Protein AF-0000000078898954 (afdb_homodimer)

Foldseek 3Di:
DPLPQPPDPPPVVLVCVCVVFPLSVLCVVLPAGAPCLCCVVQLLDPAQEEEAALCFLNNPVSSCCRSHVNHQYEYEAQDDPSQVNNCVSCVPRPRHHYDRFHEFLDWDKAKWFCFQDNLQIASFAFDPVLCQQPPRGHTDDIDMTTYAQPCVVDPLVNDDDAYEYEERHNQRRVRNVNSCLHNVLSHFKYKYKFFPDCRGPPGDGPVVVQVVVVVSQKHFPDWGSFGAGPVRHTTIIITMIGGNVCPPPSPPPDPPPPPPPPPD/DDLPQVPDPPPVVLVCVCVVFPLSVLCVVLPAGAPCLCCVVQLLDPAQEEEAALCFLNNPVSSCCRSHVNHQYEYEAQDDPSQVNNCVSCVPRPRHHYDRFHEFLDWDKAKWFCFQDNLQIASFAFDPVLCQQPPRGHTDDIDMTTYAQPCVVDPLVNDDDAYEYEERRNQRRVRNVNSCLHNVLSHFKYKYKFFPDCRGPPGDGPVVVQVVVVVSQKHFDDWGSFGAGPVRHTTIIITMIGGNVCPPPSPDPDPPPPPPPPDD

Nearest PDB structures (foldseek):
  8h27-assembly2_D  TM=6.706E-01  e=4.315E-05  Staphylococcus aureus subsp. aureus NCTC 8325
  8h26-assembly1_E  TM=6.770E-01  e=1.208E-04  Staphylococcus aureus subsp. aureus NCTC 8325
  5kok-assembly1_B  TM=4.699E-01  e=3.171E-04  Thalictrum flavum subsp. glaucum
  5kpg-assembly1_B  TM=4.712E-01  e=8.326E-04  Thalictrum flavum subsp. glaucum
  9fcu-assembly4_D  TM=4.899E-01  e=1.149E-03  Kitasatospora cystarginea

Radius of gyration: 24.58 Å; Cα contacts (8 Å, |Δi|>4): 1113; chains: 2; bounding box: 93×66×56 Å

Structure (mmCIF, N/CA/C/O backbone):
data_AF-0000000078898954-model_v1
#
loop_
_entity.id
_entity.type
_entity.pdbx_description
1 polymer 'Methyltransferase, FkbM family, putative'
#
loop_
_atom_site.group_PDB
_atom_site.id
_atom_site.type_symbol
_atom_site.label_atom_id
_atom_site.label_alt_id
_atom_site.label_comp_id
_atom_site.label_asym_id
_atom_site.label_entity_id
_atom_site.label_seq_id
_atom_site.pdbx_PDB_ins_code
_atom_site.Cartn_x
_atom_site.Cartn_y
_atom_site.Cartn_z
_atom_site.occupancy
_atom_site.B_iso_or_equiv
_atom_site.auth_seq_id
_atom_site.auth_comp_id
_atom_site.auth_asym_id
_atom_site.auth_atom_id
_atom_site.pdbx_PDB_model_num
ATOM 1 N N . MET A 1 1 ? -19.141 0.314 -20.094 1 19.2 1 MET A N 1
ATOM 2 C CA . MET A 1 1 ? -18.719 0.707 -18.75 1 19.2 1 MET A CA 1
ATOM 3 C C . MET A 1 1 ? -17.219 0.488 -18.578 1 19.2 1 MET A C 1
ATOM 5 O O . MET A 1 1 ? -16.75 -0.649 -18.609 1 19.2 1 MET A O 1
ATOM 9 N N . ARG A 1 2 ? -16.375 1.411 -19.016 1 23.81 2 ARG A N 1
ATOM 10 C CA . ARG A 1 2 ? -14.922 1.431 -19.188 1 23.81 2 ARG A CA 1
ATOM 11 C C . ARG A 1 2 ? -14.219 1.293 -17.844 1 23.81 2 ARG A C 1
ATOM 13 O O . ARG A 1 2 ? -14.555 1.997 -16.891 1 23.81 2 ARG A O 1
ATOM 20 N N . SER A 1 3 ? -13.797 0.059 -17.484 1 28.64 3 SER A N 1
ATOM 21 C CA . SER A 1 3 ? -12.977 -0.313 -16.328 1 28.64 3 SER A CA 1
ATOM 22 C C . SER A 1 3 ? -11.797 0.636 -16.172 1 28.64 3 SER A C 1
ATOM 24 O O . SER A 1 3 ? -10.969 0.763 -17.062 1 28.64 3 SER A O 1
ATOM 26 N N . GLY A 1 4 ? -11.961 1.804 -15.586 1 31.12 4 GLY A N 1
ATOM 27 C CA . GLY A 1 4 ? -11.102 2.963 -15.391 1 31.12 4 GLY A CA 1
ATOM 28 C C . GLY A 1 4 ? -9.797 2.627 -14.695 1 31.12 4 GLY A C 1
ATOM 29 O O . GLY A 1 4 ? -9.25 3.451 -13.961 1 31.12 4 GLY A O 1
ATOM 30 N N . VAL A 1 5 ? -9.492 1.351 -14.625 1 34.59 5 VAL A N 1
ATOM 31 C CA . VAL A 1 5 ? -8.258 1.058 -13.906 1 34.59 5 VAL A CA 1
ATOM 32 C C . VAL A 1 5 ? -7.086 1.753 -14.594 1 34.59 5 VAL A C 1
ATOM 34 O O . VAL A 1 5 ? -6.742 1.425 -15.734 1 34.59 5 VAL A O 1
ATOM 37 N N . THR A 1 6 ? -6.883 2.977 -14.359 1 36.84 6 THR A N 1
ATOM 38 C CA . THR A 1 6 ? -5.941 3.91 -14.969 1 36.84 6 THR A CA 1
ATOM 39 C C . THR A 1 6 ? -4.523 3.354 -14.93 1 36.84 6 THR A C 1
ATOM 41 O O . THR A 1 6 ? -3.629 3.861 -15.609 1 36.84 6 THR A O 1
ATOM 44 N N . GLY A 1 7 ? -4.133 2.639 -13.883 1 40.62 7 GLY A N 1
ATOM 45 C CA . GLY A 1 7 ? -2.701 2.479 -13.703 1 40.62 7 GLY A CA 1
ATOM 46 C C . GLY A 1 7 ? -2.051 1.66 -14.805 1 40.62 7 GLY A C 1
ATOM 47 O O . GLY A 1 7 ? -0.892 1.257 -14.688 1 40.62 7 GLY A O 1
ATOM 48 N N . LEU A 1 8 ? -2.828 0.929 -15.492 1 44.62 8 LEU A N 1
ATOM 49 C CA . LEU A 1 8 ? -2.107 -0.045 -16.297 1 44.62 8 LEU A CA 1
ATOM 50 C C . LEU A 1 8 ? -1.306 0.65 -17.406 1 44.62 8 LEU A C 1
ATOM 52 O O . LEU A 1 8 ? -1.806 1.57 -18.047 1 44.62 8 LEU A O 1
ATOM 56 N N . PRO A 1 9 ? -0.036 0.688 -17.359 1 54.47 9 PRO A N 1
ATOM 57 C CA . PRO A 1 9 ? 0.663 1.154 -18.547 1 54.47 9 PRO A CA 1
ATOM 58 C C . PRO A 1 9 ? -0.181 1.016 -19.812 1 54.47 9 PRO A C 1
ATOM 60 O O . PRO A 1 9 ? -1.035 0.129 -19.906 1 54.47 9 PRO A O 1
ATOM 63 N N . GLY A 1 10 ? -0.502 2.141 -20.375 1 71.06 10 GLY A N 1
ATOM 64 C CA . GLY A 1 10 ? -1.284 2.129 -21.609 1 71.06 10 GLY A CA 1
ATOM 65 C C . GLY A 1 10 ? -1.095 0.865 -22.422 1 71.06 10 GLY A C 1
ATOM 66 O O . GLY A 1 10 ? -0.133 0.122 -22.203 1 71.06 10 GLY A O 1
ATOM 67 N N . ARG A 1 11 ? -2.027 0.197 -22.875 1 75.5 11 ARG A N 1
ATOM 68 C CA . ARG A 1 11 ? -2.029 -0.987 -23.734 1 75.5 11 ARG A CA 1
ATOM 69 C C . ARG A 1 11 ? -0.793 -1.02 -24.625 1 75.5 11 ARG A C 1
ATOM 71 O O . ARG A 1 11 ? -0.182 -2.074 -24.812 1 75.5 11 ARG A O 1
ATOM 78 N N . ALA A 1 12 ? -0.415 0.156 -24.984 1 82.88 12 ALA A N 1
ATOM 79 C CA . ALA A 1 12 ? 0.742 0.219 -25.875 1 82.88 12 ALA A CA 1
ATOM 80 C C . ALA A 1 12 ? 2.039 -0.021 -25.109 1 82.88 12 ALA A C 1
ATOM 82 O O . ALA A 1 12 ? 2.914 -0.757 -25.562 1 82.88 12 ALA A O 1
ATOM 83 N N . ALA A 1 13 ? 2.166 0.54 -23.953 1 85 13 ALA A N 1
ATOM 84 C CA . ALA A 1 13 ? 3.365 0.361 -23.125 1 85 13 ALA A CA 1
ATOM 85 C C . ALA A 1 13 ? 3.52 -1.093 -22.688 1 85 13 ALA A C 1
ATOM 87 O O . ALA A 1 13 ? 4.629 -1.634 -22.688 1 85 13 ALA A O 1
ATOM 88 N N . LYS A 1 14 ? 2.439 -1.675 -22.391 1 88.81 14 LYS A N 1
ATOM 89 C CA . LYS A 1 14 ? 2.469 -3.082 -21.984 1 88.81 14 LYS A CA 1
ATOM 90 C C . LYS A 1 14 ? 2.908 -3.969 -23.156 1 88.81 14 LYS A C 1
ATOM 92 O O . LYS A 1 14 ? 3.721 -4.879 -22.969 1 88.81 14 LYS A O 1
ATOM 97 N N . LEU A 1 15 ? 2.379 -3.652 -24.297 1 89.38 15 LEU A N 1
ATOM 98 C CA . LEU A 1 15 ? 2.744 -4.43 -25.469 1 89.38 15 LEU A CA 1
ATOM 99 C C . LEU A 1 15 ? 4.234 -4.301 -25.766 1 89.38 15 LEU A C 1
ATOM 101 O O . LEU A 1 15 ? 4.898 -5.289 -26.078 1 89.38 15 LEU A O 1
ATOM 105 N N . LEU A 1 16 ? 4.703 -3.121 -25.672 1 91.31 16 LEU A N 1
ATOM 106 C CA . LEU A 1 16 ? 6.125 -2.893 -25.906 1 91.31 16 LEU A CA 1
ATOM 107 C C . LEU A 1 16 ? 6.98 -3.684 -24.922 1 91.31 16 LEU A C 1
ATOM 109 O O . LEU A 1 16 ? 8.008 -4.246 -25.312 1 91.31 16 LEU A O 1
ATOM 113 N N . ARG A 1 17 ? 6.543 -3.695 -23.75 1 91.81 17 ARG A N 1
ATOM 114 C CA . ARG A 1 17 ? 7.266 -4.465 -22.75 1 91.81 17 ARG A CA 1
ATOM 115 C C . ARG A 1 17 ? 7.234 -5.957 -23.078 1 91.81 17 ARG A C 1
ATOM 117 O O . ARG A 1 17 ? 8.25 -6.648 -22.938 1 91.81 17 ARG A O 1
ATOM 124 N N . LEU A 1 18 ? 6.148 -6.395 -23.516 1 94.12 18 LEU A N 1
ATOM 125 C CA . LEU A 1 18 ? 5.965 -7.805 -23.812 1 94.12 18 LEU A CA 1
ATOM 126 C C . LEU A 1 18 ? 6.852 -8.227 -24.984 1 94.12 18 LEU A C 1
ATOM 128 O O . LEU A 1 18 ? 7.211 -9.398 -25.109 1 94.12 18 LEU A O 1
ATOM 132 N N . LEU A 1 19 ? 7.23 -7.238 -25.719 1 94.19 19 LEU A N 1
ATOM 133 C CA . LEU A 1 19 ? 8.031 -7.547 -26.891 1 94.19 19 LEU A CA 1
ATOM 134 C C . LEU A 1 19 ? 9.516 -7.336 -26.609 1 94.19 19 LEU A C 1
ATOM 136 O O . LEU A 1 19 ? 10.367 -7.699 -27.422 1 94.19 19 LEU A O 1
ATOM 140 N N . SER A 1 20 ? 9.797 -6.871 -25.5 1 92.81 20 SER A N 1
ATOM 141 C CA . SER A 1 20 ? 11.141 -6.379 -25.219 1 92.81 20 SER A CA 1
ATOM 142 C C . SER A 1 20 ? 12.102 -7.527 -24.938 1 92.81 20 SER A C 1
ATOM 144 O O . SER A 1 20 ? 13.32 -7.379 -25.109 1 92.81 20 SER A O 1
ATOM 146 N N . ARG A 1 21 ? 11.641 -8.68 -24.547 1 94.62 21 ARG A N 1
ATOM 147 C CA . ARG A 1 21 ? 12.508 -9.797 -24.172 1 94.62 21 ARG A CA 1
ATOM 148 C C . ARG A 1 21 ? 12.086 -11.07 -24.891 1 94.62 21 ARG A C 1
ATOM 150 O O . ARG A 1 21 ? 10.898 -11.328 -25.078 1 94.62 21 ARG A O 1
ATOM 157 N N . PRO A 1 22 ? 13.07 -11.82 -25.219 1 94.75 22 PRO A N 1
ATOM 158 C CA . PRO A 1 22 ? 12.75 -13.062 -25.938 1 94.75 22 PRO A CA 1
ATOM 159 C C . PRO A 1 22 ? 11.836 -13.984 -25.125 1 94.75 22 PRO A C 1
ATOM 161 O O . PRO A 1 22 ? 10.961 -14.641 -25.703 1 94.75 22 PRO A O 1
ATOM 164 N N . GLY A 1 23 ? 12.047 -14.055 -23.859 1 94.19 23 GLY A N 1
ATOM 165 C CA . GLY A 1 23 ? 11.211 -14.891 -23.031 1 94.19 23 GLY A CA 1
ATOM 166 C C . GLY A 1 23 ? 9.742 -14.5 -23.078 1 94.19 23 GLY A C 1
ATOM 167 O O . GLY A 1 23 ? 8.867 -15.367 -23.141 1 94.19 23 GLY A O 1
ATOM 168 N N . TYR A 1 24 ? 9.492 -13.227 -23.047 1 96.19 24 TYR A N 1
ATOM 169 C CA . TYR A 1 24 ? 8.117 -12.75 -23.141 1 96.19 24 TYR A CA 1
ATOM 170 C C . TYR A 1 24 ? 7.508 -13.094 -24.484 1 96.19 24 TYR A C 1
ATOM 172 O O . TYR A 1 24 ? 6.344 -13.5 -24.562 1 96.19 24 TYR A O 1
ATOM 180 N N . ARG A 1 25 ? 8.297 -12.984 -25.5 1 94.88 25 ARG A N 1
ATOM 181 C CA . ARG A 1 25 ? 7.824 -13.258 -26.844 1 94.88 25 ARG A CA 1
ATOM 182 C C . ARG A 1 25 ? 7.457 -14.727 -27.016 1 94.88 25 ARG A C 1
ATOM 184 O O . ARG A 1 25 ? 6.504 -15.062 -27.719 1 94.88 25 ARG A O 1
ATOM 191 N N . ARG A 1 26 ? 8.188 -15.578 -26.406 1 92.56 26 ARG A N 1
ATOM 192 C CA . ARG A 1 26 ? 7.887 -17.016 -26.453 1 92.56 26 ARG A CA 1
ATOM 193 C C . ARG A 1 26 ? 6.52 -17.297 -25.844 1 92.56 26 ARG A C 1
ATOM 195 O O . ARG A 1 26 ? 5.766 -18.125 -26.375 1 92.56 26 ARG A O 1
ATOM 202 N N . GLY A 1 27 ? 6.238 -16.641 -24.75 1 95.44 27 GLY A N 1
ATOM 203 C CA . GLY A 1 27 ? 4.922 -16.781 -24.156 1 95.44 27 GLY A CA 1
ATOM 204 C C . GLY A 1 27 ? 3.801 -16.312 -25.062 1 95.44 27 GLY A C 1
ATOM 205 O O . GLY A 1 27 ? 2.783 -17 -25.203 1 95.44 27 GLY A O 1
ATOM 206 N N . LEU A 1 28 ? 4.051 -15.203 -25.719 1 94.19 28 LEU A N 1
ATOM 207 C CA . LEU A 1 28 ? 3.049 -14.664 -26.641 1 94.19 28 LEU A CA 1
ATOM 208 C C . LEU A 1 28 ? 2.77 -15.648 -27.766 1 94.19 28 LEU A C 1
ATOM 210 O O . LEU A 1 28 ? 1.63 -15.781 -28.219 1 94.19 28 LEU A O 1
ATOM 214 N N . ALA A 1 29 ? 3.779 -16.297 -28.219 1 93.44 29 ALA A N 1
ATOM 215 C CA . ALA A 1 29 ? 3.666 -17.234 -29.328 1 93.44 29 ALA A CA 1
ATOM 216 C C . ALA A 1 29 ? 2.699 -18.375 -28.984 1 93.44 29 ALA A C 1
ATOM 218 O O . ALA A 1 29 ? 2.088 -18.969 -29.875 1 93.44 29 ALA A O 1
ATOM 219 N N . VAL A 1 30 ? 2.541 -18.656 -27.75 1 93.5 30 VAL A N 1
ATOM 220 C CA . VAL A 1 30 ? 1.64 -19.734 -27.359 1 93.5 30 VAL A CA 1
ATOM 221 C C . VAL A 1 30 ? 0.425 -19.156 -26.641 1 93.5 30 VAL A C 1
ATOM 223 O O . VAL A 1 30 ? -0.265 -19.875 -25.906 1 93.5 30 VAL A O 1
ATOM 226 N N . GLY A 1 31 ? 0.268 -17.875 -26.719 1 94.75 31 GLY A N 1
ATOM 227 C CA . GLY A 1 31 ? -0.958 -17.234 -26.266 1 94.75 31 GLY A CA 1
ATOM 228 C C . GLY A 1 31 ? -0.911 -16.812 -24.812 1 94.75 31 GLY A C 1
ATOM 229 O O . GLY A 1 31 ? -1.953 -16.641 -24.188 1 94.75 31 GLY A O 1
ATOM 230 N N . VAL A 1 32 ? 0.251 -16.719 -24.234 1 96.88 32 VAL A N 1
ATOM 231 C CA . VAL A 1 32 ? 0.373 -16.312 -22.844 1 96.88 32 VAL A CA 1
ATOM 232 C C . VAL A 1 32 ? 1.204 -15.031 -22.75 1 96.88 32 VAL A C 1
ATOM 234 O O . VAL A 1 32 ? 2.375 -15.016 -23.125 1 96.88 32 VAL A O 1
ATOM 237 N N . ALA A 1 33 ? 0.588 -13.945 -22.312 1 96.5 33 ALA A N 1
ATOM 238 C CA . ALA A 1 33 ? 1.309 -12.703 -22.047 1 96.5 33 ALA A CA 1
ATOM 239 C C . ALA A 1 33 ? 1.88 -12.703 -20.625 1 96.5 33 ALA A C 1
ATOM 241 O O . ALA A 1 33 ? 1.153 -12.93 -19.656 1 96.5 33 ALA A O 1
ATOM 242 N N . ALA A 1 34 ? 3.16 -12.461 -20.531 1 97.88 34 ALA A N 1
ATOM 243 C CA . ALA A 1 34 ? 3.803 -12.383 -19.219 1 97.88 34 ALA A CA 1
ATOM 244 C C . ALA A 1 34 ? 3.191 -11.266 -18.375 1 97.88 34 ALA A C 1
ATOM 246 O O . ALA A 1 34 ? 2.756 -10.242 -18.922 1 97.88 34 ALA A O 1
ATOM 247 N N . ALA A 1 35 ? 3.17 -11.492 -17.047 1 97.31 35 ALA A N 1
ATOM 248 C CA . ALA A 1 35 ? 2.645 -10.5 -16.109 1 97.31 35 ALA A CA 1
ATOM 249 C C . ALA A 1 35 ? 3.652 -9.375 -15.883 1 97.31 35 ALA A C 1
ATOM 251 O O . ALA A 1 35 ? 4.102 -9.164 -14.758 1 97.31 35 ALA A O 1
ATOM 252 N N . VAL A 1 36 ? 3.9 -8.555 -16.875 1 96.31 36 VAL A N 1
ATOM 253 C CA . VAL A 1 36 ? 4.98 -7.578 -16.891 1 96.31 36 VAL A CA 1
ATOM 254 C C . VAL A 1 36 ? 4.648 -6.438 -15.93 1 96.31 36 VAL A C 1
ATOM 256 O O . VAL A 1 36 ? 5.523 -5.652 -15.555 1 96.31 36 VAL A O 1
ATOM 259 N N . GLU A 1 37 ? 3.361 -6.328 -15.477 1 94.75 37 GLU A N 1
ATOM 260 C CA . GLU A 1 37 ? 2.984 -5.324 -14.492 1 94.75 37 GLU A CA 1
ATOM 261 C C . GLU A 1 37 ? 3.674 -5.574 -13.148 1 94.75 37 GLU A C 1
ATOM 263 O O . GLU A 1 37 ? 3.74 -4.684 -12.305 1 94.75 37 GLU A O 1
ATOM 268 N N . HIS A 1 38 ? 4.219 -6.777 -12.984 1 97.5 38 HIS A N 1
ATOM 269 C CA . HIS A 1 38 ? 4.883 -7.125 -11.734 1 97.5 38 HIS A CA 1
ATOM 270 C C . HIS A 1 38 ? 6.395 -6.996 -11.859 1 97.5 38 HIS A C 1
ATOM 272 O O . HIS A 1 38 ? 7.125 -7.23 -10.891 1 97.5 38 HIS A O 1
ATOM 278 N N . GLU A 1 39 ? 6.918 -6.613 -12.992 1 97.06 39 GLU A N 1
ATOM 279 C CA . GLU A 1 39 ? 8.352 -6.621 -13.281 1 97.06 39 GLU A CA 1
ATOM 280 C C . GLU A 1 39 ? 9.109 -5.738 -12.297 1 97.06 39 GLU A C 1
ATOM 282 O O . GLU A 1 39 ? 10.188 -6.113 -11.82 1 97.06 39 GLU A O 1
ATOM 287 N N . ALA A 1 40 ? 8.57 -4.59 -11.992 1 94.69 40 ALA A N 1
ATOM 288 C CA . ALA A 1 40 ? 9.266 -3.645 -11.117 1 94.69 40 ALA A CA 1
ATOM 289 C C . ALA A 1 40 ? 9.516 -4.25 -9.742 1 94.69 40 ALA A C 1
ATOM 291 O O . ALA A 1 40 ? 10.555 -4.004 -9.125 1 94.69 40 ALA A O 1
ATOM 292 N N . ALA A 1 41 ? 8.602 -5.02 -9.242 1 96.81 41 ALA A N 1
ATOM 293 C CA . ALA A 1 41 ? 8.711 -5.629 -7.922 1 96.81 41 ALA A CA 1
ATOM 294 C C . ALA A 1 41 ? 9.734 -6.77 -7.93 1 96.81 41 ALA A C 1
ATOM 296 O O . ALA A 1 41 ? 10.406 -7.016 -6.922 1 96.81 41 ALA A O 1
ATOM 297 N N . ILE A 1 42 ? 9.852 -7.406 -9.086 1 97.56 42 ILE A N 1
ATOM 298 C CA . ILE A 1 42 ? 10.516 -8.703 -9.094 1 97.56 42 ILE A CA 1
ATOM 299 C C . ILE A 1 42 ? 11.938 -8.555 -9.633 1 97.56 42 ILE A C 1
ATOM 301 O O . ILE A 1 42 ? 12.844 -9.289 -9.227 1 97.56 42 ILE A O 1
ATOM 305 N N . ARG A 1 43 ? 12.172 -7.613 -10.484 1 94.69 43 ARG A N 1
ATOM 306 C CA . ARG A 1 43 ? 13.422 -7.504 -11.234 1 94.69 43 ARG A CA 1
ATOM 307 C C . ARG A 1 43 ? 14.609 -7.324 -10.289 1 94.69 43 ARG A C 1
ATOM 309 O O . ARG A 1 43 ? 15.695 -7.855 -10.539 1 94.69 43 ARG A O 1
ATOM 316 N N . ALA A 1 44 ? 14.359 -6.68 -9.195 1 88.38 44 ALA A N 1
ATOM 317 C CA . ALA A 1 44 ? 15.484 -6.367 -8.32 1 88.38 44 ALA A CA 1
ATOM 318 C C . ALA A 1 44 ? 15.711 -7.473 -7.297 1 88.38 44 ALA A C 1
ATOM 320 O O . ALA A 1 44 ? 16.672 -7.434 -6.531 1 88.38 44 ALA A O 1
ATOM 321 N N . LEU A 1 45 ? 14.852 -8.477 -7.258 1 95.12 45 LEU A N 1
ATOM 322 C CA . LEU A 1 45 ? 14.992 -9.562 -6.297 1 95.12 45 LEU A CA 1
ATOM 323 C C . LEU A 1 45 ? 15.852 -10.688 -6.867 1 95.12 45 LEU A C 1
ATOM 325 O O . LEU A 1 45 ? 15.711 -11.047 -8.039 1 95.12 45 LEU A O 1
ATOM 329 N N . PRO A 1 46 ? 16.766 -11.18 -6.082 1 94.75 46 PRO A N 1
ATOM 330 C CA . PRO A 1 46 ? 17.562 -12.328 -6.52 1 94.75 46 PRO A CA 1
ATOM 331 C C . PRO A 1 46 ? 16.828 -13.656 -6.352 1 94.75 46 PRO A C 1
ATOM 333 O O . PRO A 1 46 ? 17.266 -14.508 -5.566 1 94.75 46 PRO A O 1
ATOM 336 N N . VAL A 1 47 ? 15.93 -13.938 -7.242 1 97.69 47 VAL A N 1
ATOM 337 C CA . VAL A 1 47 ? 15.039 -15.086 -7.074 1 97.69 47 VAL A CA 1
ATOM 338 C C . VAL A 1 47 ? 15.75 -16.359 -7.531 1 97.69 47 VAL A C 1
ATOM 340 O O . VAL A 1 47 ? 16.109 -16.5 -8.703 1 97.69 47 VAL A O 1
ATOM 343 N N . GLY A 1 48 ? 15.891 -17.281 -6.539 1 97.69 48 GLY A N 1
ATOM 344 C CA . GLY A 1 48 ? 16.422 -18.609 -6.848 1 97.69 48 GLY A CA 1
ATOM 345 C C . GLY A 1 48 ? 15.344 -19.656 -7 1 97.69 48 GLY A C 1
ATOM 346 O O . GLY A 1 48 ? 15.547 -20.672 -7.684 1 97.69 48 GLY A O 1
ATOM 347 N N . MET A 1 49 ? 14.273 -19.438 -6.355 1 98.5 49 MET A N 1
ATOM 348 C CA . MET A 1 49 ? 13.117 -20.344 -6.43 1 98.5 49 MET A CA 1
ATOM 349 C C . MET A 1 49 ? 11.812 -19.562 -6.332 1 98.5 49 MET A C 1
ATOM 351 O O . MET A 1 49 ? 11.695 -18.641 -5.512 1 98.5 49 MET A O 1
ATOM 355 N N . LEU A 1 50 ? 10.898 -19.891 -7.207 1 98.81 50 LEU A N 1
ATOM 356 C CA . LEU A 1 50 ? 9.547 -19.344 -7.164 1 98.81 50 LEU A CA 1
ATOM 357 C C . LEU A 1 50 ? 8.531 -20.406 -6.766 1 98.81 50 LEU A C 1
ATOM 359 O O . LEU A 1 50 ? 8.492 -21.484 -7.359 1 98.81 50 LEU A O 1
ATOM 363 N N . ILE A 1 51 ? 7.848 -20.156 -5.723 1 98.88 51 ILE A N 1
ATOM 364 C CA . ILE A 1 51 ? 6.605 -20.859 -5.434 1 98.88 51 ILE A CA 1
ATOM 365 C C . ILE A 1 51 ? 5.414 -20.031 -5.914 1 98.88 51 ILE A C 1
ATOM 367 O O . ILE A 1 51 ? 5.074 -19.016 -5.309 1 98.88 51 ILE A O 1
ATOM 371 N N . ASP A 1 52 ? 4.797 -20.469 -7.047 1 98.94 52 ASP A N 1
ATOM 372 C CA . ASP A 1 52 ? 3.736 -19.734 -7.73 1 98.94 52 ASP A CA 1
ATOM 373 C C . ASP A 1 52 ? 2.365 -20.328 -7.406 1 98.94 52 ASP A C 1
ATOM 375 O O . ASP A 1 52 ? 1.925 -21.281 -8.055 1 98.94 52 ASP A O 1
ATOM 379 N N . VAL A 1 53 ? 1.677 -19.734 -6.371 1 98.88 53 VAL A N 1
ATOM 380 C CA . VAL A 1 53 ? 0.385 -20.234 -5.918 1 98.88 53 VAL A CA 1
ATOM 381 C C . VAL A 1 53 ? -0.74 -19.484 -6.625 1 98.88 53 VAL A C 1
ATOM 383 O O . VAL A 1 53 ? -0.878 -18.266 -6.465 1 98.88 53 VAL A O 1
ATOM 386 N N . GLY A 1 54 ? -1.595 -20.156 -7.273 1 98.31 54 GLY A N 1
ATOM 387 C CA . GLY A 1 54 ? -2.516 -19.547 -8.219 1 98.31 54 GLY A CA 1
ATOM 388 C C . GLY A 1 54 ? -1.853 -19.156 -9.531 1 98.31 54 GLY A C 1
ATOM 389 O O . GLY A 1 54 ? -1.961 -18.016 -9.969 1 98.31 54 GLY A O 1
ATOM 390 N N . ALA A 1 55 ? -1.303 -20.156 -10.211 1 98.62 55 ALA A N 1
ATOM 391 C CA . ALA A 1 55 ? -0.397 -19.906 -11.336 1 98.62 55 ALA A CA 1
ATOM 392 C C . ALA A 1 55 ? -1.176 -19.609 -12.609 1 98.62 55 ALA A C 1
ATOM 394 O O . ALA A 1 55 ? -0.618 -19.078 -13.57 1 98.62 55 ALA A O 1
ATOM 395 N N . ASN A 1 56 ? -2.451 -19.969 -12.586 1 97.69 56 ASN A N 1
ATOM 396 C CA . ASN A 1 56 ? -3.271 -19.75 -13.773 1 97.69 56 ASN A CA 1
ATOM 397 C C . ASN A 1 56 ? -2.578 -20.266 -15.031 1 97.69 56 ASN A C 1
ATOM 399 O O . ASN A 1 56 ? -2.105 -21.406 -15.07 1 97.69 56 ASN A O 1
ATOM 403 N N . VAL A 1 57 ? -2.486 -19.484 -16.047 1 97.94 57 VAL A N 1
ATOM 404 C CA . VAL A 1 57 ? -1.919 -19.969 -17.297 1 97.94 57 VAL A CA 1
ATOM 405 C C . VAL A 1 57 ? -0.407 -19.766 -17.297 1 97.94 57 VAL A C 1
ATOM 407 O O . VAL A 1 57 ? 0.27 -20.062 -18.281 1 97.94 57 VAL A O 1
ATOM 410 N N . GLY A 1 58 ? 0.177 -19.234 -16.25 1 98.44 58 GLY A N 1
ATOM 411 C CA . GLY A 1 58 ? 1.622 -19.172 -16.094 1 98.44 58 GLY A CA 1
ATOM 412 C C . GLY A 1 58 ? 2.191 -17.797 -16.359 1 98.44 58 GLY A C 1
ATOM 413 O O . GLY A 1 58 ? 3.395 -17.656 -16.578 1 98.44 58 GLY A O 1
ATOM 414 N N . GLN A 1 59 ? 1.386 -16.734 -16.312 1 98 59 GLN A N 1
ATOM 415 C CA . GLN A 1 59 ? 1.806 -15.375 -16.656 1 98 59 GLN A CA 1
ATOM 416 C C . GLN A 1 59 ? 2.918 -14.891 -15.734 1 98 59 GLN A C 1
ATOM 418 O O . GLN A 1 59 ? 3.896 -14.297 -16.188 1 98 59 GLN A O 1
ATOM 423 N N . PHE A 1 60 ? 2.76 -15.164 -14.477 1 98.69 60 PHE A N 1
ATOM 424 C CA . PHE A 1 60 ? 3.746 -14.719 -13.5 1 98.69 60 PHE A CA 1
ATOM 425 C C . PHE A 1 60 ? 4.992 -15.594 -13.547 1 98.69 60 PHE A C 1
ATOM 427 O O . PHE A 1 60 ? 6.117 -15.086 -13.484 1 98.69 60 PHE A O 1
ATOM 434 N N . SER A 1 61 ? 4.84 -16.891 -13.633 1 98.81 61 SER A N 1
ATOM 435 C CA . SER A 1 61 ? 5.965 -17.797 -13.812 1 98.81 61 SER A CA 1
ATOM 436 C C . SER A 1 61 ? 6.812 -17.391 -15.008 1 98.81 61 SER A C 1
ATOM 438 O O . SER A 1 61 ? 8.039 -17.453 -14.953 1 98.81 61 SER A O 1
ATOM 440 N N . LEU A 1 62 ? 6.133 -17.031 -16.078 1 98.56 62 LEU A N 1
ATOM 441 C CA . LEU A 1 62 ? 6.836 -16.609 -17.281 1 98.56 62 LEU A CA 1
ATOM 442 C C . LEU A 1 62 ? 7.676 -15.367 -17.016 1 98.56 62 LEU A C 1
ATOM 444 O O . LEU A 1 62 ? 8.82 -15.273 -17.484 1 98.56 62 LEU A O 1
ATOM 448 N N . LEU A 1 63 ? 7.113 -14.422 -16.312 1 98.5 63 LEU A N 1
ATOM 449 C CA . LEU A 1 63 ? 7.852 -13.227 -15.914 1 98.5 63 LEU A CA 1
ATOM 450 C C . LEU A 1 63 ? 9.117 -13.609 -15.156 1 98.5 63 LEU A C 1
ATOM 452 O O . LEU A 1 63 ? 10.211 -13.156 -15.5 1 98.5 63 LEU A O 1
ATOM 456 N N . VAL A 1 64 ? 8.984 -14.453 -14.148 1 98.62 64 VAL A N 1
ATOM 457 C CA . VAL A 1 64 ? 10.102 -14.797 -13.281 1 98.62 64 VAL A CA 1
ATOM 458 C C . VAL A 1 64 ? 11.133 -15.617 -14.062 1 98.62 64 VAL A C 1
ATOM 460 O O . VAL A 1 64 ? 12.336 -15.391 -13.938 1 98.62 64 VAL A O 1
ATOM 463 N N . ARG A 1 65 ? 10.648 -16.547 -14.875 1 98.12 65 ARG A N 1
ATOM 464 C CA . ARG A 1 65 ? 11.555 -17.344 -15.695 1 98.12 65 ARG A CA 1
ATOM 465 C C . ARG A 1 65 ? 12.391 -16.453 -16.609 1 98.12 65 ARG A C 1
ATOM 467 O O . ARG A 1 65 ? 13.578 -16.719 -16.812 1 98.12 65 ARG A O 1
ATOM 474 N N . THR A 1 66 ? 11.789 -15.43 -17.109 1 97.69 66 THR A N 1
ATOM 475 C CA . THR A 1 66 ? 12.477 -14.523 -18.031 1 97.69 66 THR A CA 1
ATOM 476 C C . THR A 1 66 ? 13.5 -13.664 -17.281 1 97.69 66 THR A C 1
ATOM 478 O O . THR A 1 66 ? 14.617 -13.477 -17.75 1 97.69 66 THR A O 1
ATOM 481 N N . LEU A 1 67 ? 13.18 -13.172 -16.141 1 97.25 67 LEU A N 1
ATOM 482 C CA . LEU A 1 67 ? 14.047 -12.297 -15.367 1 97.25 67 LEU A CA 1
ATOM 483 C C . LEU A 1 67 ? 15.133 -13.094 -14.656 1 97.25 67 LEU A C 1
ATOM 485 O O . LEU A 1 67 ? 16.234 -12.594 -14.438 1 97.25 67 LEU A O 1
ATOM 489 N N . HIS A 1 68 ? 14.789 -14.305 -14.266 1 97.38 68 HIS A N 1
ATOM 490 C CA . HIS A 1 68 ? 15.664 -15.203 -13.523 1 97.38 68 HIS A CA 1
ATOM 491 C C . HIS A 1 68 ? 15.695 -16.594 -14.148 1 97.38 68 HIS A C 1
ATOM 493 O O . HIS A 1 68 ? 15.125 -17.531 -13.594 1 97.38 68 HIS A O 1
ATOM 499 N N . PRO A 1 69 ? 16.484 -16.781 -15.125 1 96.5 69 PRO A N 1
ATOM 500 C CA . PRO A 1 69 ? 16.422 -18 -15.938 1 96.5 69 PRO A CA 1
ATOM 501 C C . PRO A 1 69 ? 16.844 -19.25 -15.164 1 96.5 69 PRO A C 1
ATOM 503 O O . PRO A 1 69 ? 16.438 -20.359 -15.523 1 96.5 69 PRO A O 1
ATOM 506 N N . ALA A 1 70 ? 17.562 -19.109 -14.125 1 96.31 70 ALA A N 1
ATOM 507 C CA . ALA A 1 70 ? 18.062 -20.25 -13.383 1 96.31 70 ALA A CA 1
ATOM 508 C C . ALA A 1 70 ? 17.125 -20.625 -12.234 1 96.31 70 ALA A C 1
ATOM 510 O O . ALA A 1 70 ? 17.312 -21.641 -11.562 1 96.31 70 ALA A O 1
ATOM 511 N N . ALA A 1 71 ? 16.094 -19.844 -12.031 1 97.81 71 ALA A N 1
ATOM 512 C CA . ALA A 1 71 ? 15.203 -20.062 -10.891 1 97.81 71 ALA A CA 1
ATOM 513 C C . ALA A 1 71 ? 14.43 -21.375 -11.047 1 97.81 71 ALA A C 1
ATOM 515 O O . ALA A 1 71 ? 13.914 -21.672 -12.125 1 97.81 71 ALA A O 1
ATOM 516 N N . ARG A 1 72 ? 14.383 -22.156 -9.977 1 98.44 72 ARG A N 1
ATOM 517 C CA . ARG A 1 72 ? 13.438 -23.25 -9.898 1 98.44 72 ARG A CA 1
ATOM 518 C C . ARG A 1 72 ? 12.016 -22.734 -9.664 1 98.44 72 ARG A C 1
ATOM 520 O O . ARG A 1 72 ? 11.805 -21.812 -8.875 1 98.44 72 ARG A O 1
ATOM 527 N N . ILE A 1 73 ? 11.055 -23.312 -10.414 1 98.75 73 ILE A N 1
ATOM 528 C CA . ILE A 1 73 ? 9.68 -22.859 -10.289 1 98.75 73 ILE A CA 1
ATOM 529 C C . ILE A 1 73 ? 8.781 -24.031 -9.891 1 98.75 73 ILE A C 1
ATOM 531 O O . ILE A 1 73 ? 8.781 -25.062 -10.562 1 98.75 73 ILE A O 1
ATOM 535 N N . VAL A 1 74 ? 8.109 -23.922 -8.781 1 98.81 74 VAL A N 1
ATOM 536 C CA . VAL A 1 74 ? 7.051 -24.828 -8.352 1 98.81 74 VAL A CA 1
ATOM 537 C C . VAL A 1 74 ? 5.711 -24.109 -8.359 1 98.81 74 VAL A C 1
ATOM 539 O O . VAL A 1 74 ? 5.5 -23.172 -7.57 1 98.81 74 VAL A O 1
ATOM 542 N N . ALA A 1 75 ? 4.82 -24.531 -9.25 1 98.88 75 ALA A N 1
ATOM 543 C CA . ALA A 1 75 ? 3.564 -23.828 -9.477 1 98.88 75 ALA A CA 1
ATOM 544 C C . ALA A 1 75 ? 2.369 -24.688 -9.055 1 98.88 75 ALA A C 1
ATOM 546 O O . ALA A 1 75 ? 2.439 -25.906 -9.078 1 98.88 75 ALA A O 1
ATOM 547 N N . PHE A 1 76 ? 1.3 -23.984 -8.664 1 98.88 76 PHE A N 1
ATOM 548 C CA . PHE A 1 76 ? 0.062 -24.625 -8.234 1 98.88 76 PHE A CA 1
ATOM 549 C C . PHE A 1 76 ? -1.14 -24.016 -8.938 1 98.88 76 PHE A C 1
ATOM 551 O O . PHE A 1 76 ? -1.358 -22.797 -8.859 1 98.88 76 PHE A O 1
ATOM 558 N N . GLU A 1 77 ? -1.927 -24.797 -9.641 1 98.62 77 GLU A N 1
ATOM 559 C CA . GLU A 1 77 ? -3.143 -24.406 -10.344 1 98.62 77 GLU A CA 1
ATOM 560 C C . GLU A 1 77 ? -4.176 -25.531 -10.336 1 98.62 77 GLU A C 1
ATOM 562 O O . GLU A 1 77 ? -3.969 -26.578 -10.961 1 98.62 77 GLU A O 1
ATOM 567 N N . PRO A 1 78 ? -5.281 -25.297 -9.672 1 97.94 78 PRO A N 1
ATOM 568 C CA . PRO A 1 78 ? -6.227 -26.391 -9.477 1 97.94 78 PRO A CA 1
ATOM 569 C C . PRO A 1 78 ? -7.145 -26.609 -10.68 1 97.94 78 PRO A C 1
ATOM 571 O O . PRO A 1 78 ? -7.738 -27.672 -10.828 1 97.94 78 PRO A O 1
ATOM 574 N N . LEU A 1 79 ? -7.348 -25.609 -11.492 1 97.5 79 LEU A N 1
ATOM 575 C CA . LEU A 1 79 ? -8.305 -25.719 -12.594 1 97.5 79 LEU A CA 1
ATOM 576 C C . LEU A 1 79 ? -7.648 -26.359 -13.812 1 97.5 79 LEU A C 1
ATOM 578 O O . LEU A 1 79 ? -6.547 -25.953 -14.211 1 97.5 79 LEU A O 1
ATOM 582 N N . ALA A 1 80 ? -8.312 -27.203 -14.477 1 96.56 80 ALA A N 1
ATOM 583 C CA . ALA A 1 80 ? -7.766 -28.047 -15.531 1 96.56 80 ALA A CA 1
ATOM 584 C C . ALA A 1 80 ? -7.344 -27.203 -16.734 1 96.56 80 ALA A C 1
ATOM 586 O O . ALA A 1 80 ? -6.25 -27.391 -17.281 1 96.56 80 ALA A O 1
ATOM 587 N N . GLU A 1 81 ? -8.188 -26.328 -17.109 1 95.44 81 GLU A N 1
ATOM 588 C CA . GLU A 1 81 ? -7.938 -25.609 -18.359 1 95.44 81 GLU A CA 1
ATOM 589 C C . GLU A 1 81 ? -6.711 -24.703 -18.234 1 95.44 81 GLU A C 1
ATOM 591 O O . GLU A 1 81 ? -5.77 -24.812 -19.016 1 95.44 81 GLU A O 1
ATOM 596 N N . PRO A 1 82 ? -6.648 -23.828 -17.234 1 97.12 82 PRO A N 1
ATOM 597 C CA . PRO A 1 82 ? -5.422 -23.031 -17.094 1 97.12 82 PRO A CA 1
ATOM 598 C C . PRO A 1 82 ? -4.188 -23.891 -16.844 1 97.12 82 PRO A C 1
ATOM 600 O O . PRO A 1 82 ? -3.109 -23.594 -17.375 1 97.12 82 PRO A O 1
ATOM 603 N N . ALA A 1 83 ? -4.336 -24.969 -16.203 1 97.94 83 ALA A N 1
ATOM 604 C CA . ALA A 1 83 ? -3.209 -25.859 -15.938 1 97.94 83 ALA A CA 1
ATOM 605 C C . ALA A 1 83 ? -2.672 -26.469 -17.234 1 97.94 83 ALA A C 1
ATOM 607 O O . ALA A 1 83 ? -1.458 -26.609 -17.391 1 97.94 83 ALA A O 1
ATOM 608 N N . ALA A 1 84 ? -3.549 -26.828 -18.078 1 97.62 84 ALA A N 1
ATOM 609 C CA . ALA A 1 84 ? -3.139 -27.391 -19.359 1 97.62 84 ALA A CA 1
ATOM 610 C C . ALA A 1 84 ? -2.348 -26.375 -20.172 1 97.62 84 ALA A C 1
ATOM 612 O O . ALA A 1 84 ? -1.328 -26.703 -20.781 1 97.62 84 ALA A O 1
ATOM 613 N N . ARG A 1 85 ? -2.828 -25.156 -20.156 1 97.31 85 ARG A N 1
ATOM 614 C CA . ARG A 1 85 ? -2.125 -24.094 -20.859 1 97.31 85 ARG A CA 1
ATOM 615 C C . ARG A 1 85 ? -0.761 -23.828 -20.219 1 97.31 85 ARG A C 1
ATOM 617 O O . ARG A 1 85 ? 0.227 -23.625 -20.922 1 97.31 85 ARG A O 1
ATOM 624 N N . TYR A 1 86 ? -0.731 -23.844 -18.953 1 98.25 86 TYR A N 1
ATOM 625 C CA . TYR A 1 86 ? 0.532 -23.703 -18.234 1 98.25 86 TYR A CA 1
ATOM 626 C C . TYR A 1 86 ? 1.52 -24.781 -18.672 1 98.25 86 TYR A C 1
ATOM 628 O O . TYR A 1 86 ? 2.684 -24.484 -18.953 1 98.25 86 TYR A O 1
ATOM 636 N N . GLY A 1 87 ? 1.081 -26 -18.688 1 97.62 87 GLY A N 1
ATOM 637 C CA . GLY A 1 87 ? 1.912 -27.125 -19.094 1 97.62 87 GLY A CA 1
ATOM 638 C C . GLY A 1 87 ? 2.498 -26.938 -20.484 1 97.62 87 GLY A C 1
ATOM 639 O O . GLY A 1 87 ? 3.666 -27.266 -20.719 1 97.62 87 GLY A O 1
ATOM 640 N N . ARG A 1 88 ? 1.702 -26.453 -21.359 1 96.75 88 ARG A N 1
ATOM 641 C CA . ARG A 1 88 ? 2.178 -26.219 -22.719 1 96.75 88 ARG A CA 1
ATOM 642 C C . ARG A 1 88 ? 3.234 -25.125 -22.75 1 96.75 88 ARG A C 1
ATOM 644 O O . ARG A 1 88 ? 4.238 -25.234 -23.453 1 96.75 88 ARG A O 1
ATOM 651 N N . LEU A 1 89 ? 2.986 -24.078 -22 1 97.62 89 LEU A N 1
ATOM 652 C CA . LEU A 1 89 ? 3.898 -22.953 -21.938 1 97.62 89 LEU A CA 1
ATOM 653 C C . LEU A 1 89 ? 5.285 -23.391 -21.484 1 97.62 89 LEU A C 1
ATOM 655 O O . LEU A 1 89 ? 6.297 -22.922 -22.016 1 97.62 89 LEU A O 1
ATOM 659 N N . PHE A 1 90 ? 5.34 -24.344 -20.578 1 97.88 90 PHE A N 1
ATOM 660 C CA . PHE A 1 90 ? 6.613 -24.703 -19.953 1 97.88 90 PHE A CA 1
ATOM 661 C C . PHE A 1 90 ? 7.004 -26.125 -20.281 1 97.88 90 PHE A C 1
ATOM 663 O O . PHE A 1 90 ? 7.758 -26.766 -19.531 1 97.88 90 PHE A O 1
ATOM 670 N N . ALA A 1 91 ? 6.508 -26.719 -21.297 1 94.69 91 ALA A N 1
ATOM 671 C CA . ALA A 1 91 ? 6.719 -28.109 -21.688 1 94.69 91 ALA A CA 1
ATOM 672 C C . ALA A 1 91 ? 8.203 -28.438 -21.766 1 94.69 91 ALA A C 1
ATOM 674 O O . ALA A 1 91 ? 8.625 -29.531 -21.391 1 94.69 91 ALA A O 1
ATOM 675 N N . ASP A 1 92 ? 9.125 -27.531 -22.109 1 91.69 92 ASP A N 1
ATOM 676 C CA . ASP A 1 92 ? 10.547 -27.812 -22.297 1 91.69 92 ASP A CA 1
ATOM 677 C C . ASP A 1 92 ? 11.398 -27.016 -21.312 1 91.69 92 ASP A C 1
ATOM 679 O O . ASP A 1 92 ? 12.609 -26.875 -21.5 1 91.69 92 ASP A O 1
ATOM 683 N N . ALA A 1 93 ? 10.734 -26.531 -20.328 1 94.88 93 ALA A N 1
ATOM 684 C CA . ALA A 1 93 ? 11.477 -25.703 -19.391 1 94.88 93 ALA A CA 1
ATOM 685 C C . ALA A 1 93 ? 11.977 -26.531 -18.203 1 94.88 93 ALA A C 1
ATOM 687 O O . ALA A 1 93 ? 11.188 -27.031 -17.406 1 94.88 93 ALA A O 1
ATOM 688 N N . PRO A 1 94 ? 13.219 -26.703 -18.109 1 95.94 94 PRO A N 1
ATOM 689 C CA . PRO A 1 94 ? 13.727 -27.438 -16.953 1 95.94 94 PRO A CA 1
ATOM 690 C C . PRO A 1 94 ? 13.453 -26.719 -15.625 1 95.94 94 PRO A C 1
ATOM 692 O O . PRO A 1 94 ? 13.43 -25.484 -15.578 1 95.94 94 PRO A O 1
ATOM 695 N N . GLY A 1 95 ? 13.242 -27.422 -14.609 1 97.06 95 GLY A N 1
ATOM 696 C CA . GLY A 1 95 ? 13.125 -26.875 -13.273 1 97.06 95 GLY A CA 1
ATOM 697 C C . GLY A 1 95 ? 11.773 -26.234 -13.008 1 97.06 95 GLY A C 1
ATOM 698 O O . GLY A 1 95 ? 11.625 -25.438 -12.078 1 97.06 95 GLY A O 1
ATOM 699 N N . VAL A 1 96 ? 10.836 -26.5 -13.891 1 98.44 96 VAL A N 1
ATOM 700 C CA . VAL A 1 96 ? 9.477 -26.016 -13.688 1 98.44 96 VAL A CA 1
ATOM 701 C C . VAL A 1 96 ? 8.539 -27.188 -13.406 1 98.44 96 VAL A C 1
ATOM 703 O O . VAL A 1 96 ? 8.43 -28.109 -14.219 1 98.44 96 VAL A O 1
ATOM 706 N N . ASP A 1 97 ? 7.934 -27.188 -12.234 1 97.94 97 ASP A N 1
ATOM 707 C CA . ASP A 1 97 ? 6.988 -28.234 -11.836 1 97.94 97 ASP A CA 1
ATOM 708 C C . ASP A 1 97 ? 5.602 -27.641 -11.586 1 97.94 97 ASP A C 1
ATOM 710 O O . ASP A 1 97 ? 5.465 -26.641 -10.875 1 97.94 97 ASP A O 1
ATOM 714 N N . LEU A 1 98 ? 4.594 -28.266 -12.156 1 98.62 98 LEU A N 1
ATOM 715 C CA . LEU A 1 98 ? 3.211 -27.844 -11.953 1 98.62 98 LEU A CA 1
ATOM 716 C C . LEU A 1 98 ? 2.436 -28.891 -11.148 1 98.62 98 LEU A C 1
ATOM 718 O O . LEU A 1 98 ? 2.434 -30.062 -11.492 1 98.62 98 LEU A O 1
ATOM 722 N N . HIS A 1 99 ? 1.891 -28.438 -10.062 1 98.69 99 HIS A N 1
ATOM 723 C CA . HIS A 1 99 ? 0.97 -29.234 -9.258 1 98.69 99 HIS A CA 1
ATOM 724 C C . HIS A 1 99 ? -0.476 -28.812 -9.5 1 98.69 99 HIS A C 1
ATOM 726 O O . HIS A 1 99 ? -0.812 -27.641 -9.367 1 98.69 99 HIS A O 1
ATOM 732 N N . ARG A 1 100 ? -1.353 -29.781 -9.773 1 98.19 100 ARG A N 1
ATOM 733 C CA . ARG A 1 100 ? -2.732 -29.484 -10.148 1 98.19 100 ARG A CA 1
ATOM 734 C C . ARG A 1 100 ? -3.658 -29.578 -8.938 1 98.19 100 ARG A C 1
ATOM 736 O O . ARG A 1 100 ? -4.621 -30.359 -8.953 1 98.19 100 ARG A O 1
ATOM 743 N N . HIS A 1 101 ? -3.496 -28.906 -7.926 1 97.88 101 HIS A N 1
ATOM 744 C CA . HIS A 1 101 ? -4.348 -28.812 -6.746 1 97.88 101 HIS A CA 1
ATOM 745 C C . HIS A 1 101 ? -4.297 -27.406 -6.145 1 97.88 101 HIS A C 1
ATOM 747 O O . HIS A 1 101 ? -3.381 -26.641 -6.434 1 97.88 101 HIS A O 1
ATOM 753 N N . ALA A 1 102 ? -5.332 -27.078 -5.391 1 98.69 102 ALA A N 1
ATOM 754 C CA . ALA A 1 102 ? -5.375 -25.844 -4.598 1 98.69 102 ALA A CA 1
ATOM 755 C C . ALA A 1 102 ? -4.578 -26 -3.307 1 98.69 102 ALA A C 1
ATOM 757 O O . ALA A 1 102 ? -4.176 -27.109 -2.945 1 98.69 102 ALA A O 1
ATOM 758 N N . LEU A 1 103 ? -4.27 -24.906 -2.73 1 98.75 103 LEU A N 1
ATOM 759 C CA . LEU A 1 103 ? -3.559 -24.922 -1.457 1 98.75 103 LEU A CA 1
ATOM 760 C C . LEU A 1 103 ? -4.398 -24.281 -0.357 1 98.75 103 LEU A C 1
ATOM 762 O O . LEU A 1 103 ? -5.137 -23.328 -0.61 1 98.75 103 LEU A O 1
ATOM 766 N N . GLY A 1 104 ? -4.309 -24.766 0.827 1 98.5 104 GLY A N 1
ATOM 767 C CA . GLY A 1 104 ? -5.004 -24.281 2.006 1 98.5 104 GLY A CA 1
ATOM 768 C C . GLY A 1 104 ? -4.379 -24.75 3.307 1 98.5 104 GLY A C 1
ATOM 769 O O . GLY A 1 104 ? -3.217 -25.156 3.33 1 98.5 104 GLY A O 1
ATOM 770 N N . SER A 1 105 ? -5.133 -24.594 4.41 1 98.12 105 SER A N 1
ATOM 771 C CA . SER A 1 105 ? -4.613 -24.906 5.734 1 98.12 105 SER A CA 1
ATOM 772 C C . SER A 1 105 ? -4.91 -26.359 6.117 1 98.12 105 SER A C 1
ATOM 774 O O . SER A 1 105 ? -4.383 -26.859 7.113 1 98.12 105 SER A O 1
ATOM 776 N N . ALA A 1 106 ? -5.676 -27.031 5.32 1 97.44 106 ALA A N 1
ATOM 777 C CA . ALA A 1 106 ? -6.027 -28.422 5.598 1 97.44 106 ALA A CA 1
ATOM 778 C C . ALA A 1 106 ? -6.09 -29.234 4.312 1 97.44 106 ALA A C 1
ATOM 780 O O . ALA A 1 106 ? -6.469 -28.719 3.26 1 97.44 106 ALA A O 1
ATOM 781 N N . GLU A 1 107 ? -5.797 -30.562 4.488 1 97.81 107 GLU A N 1
ATOM 782 C CA . GLU A 1 107 ? -5.879 -31.484 3.355 1 97.81 107 GLU A CA 1
ATOM 783 C C . GLU A 1 107 ? -7.324 -31.859 3.049 1 97.81 107 GLU A C 1
ATOM 785 O O . GLU A 1 107 ? -8.156 -31.953 3.957 1 97.81 107 GLU A O 1
ATOM 790 N N . GLY A 1 108 ? -7.547 -32.062 1.774 1 98.06 108 GLY A N 1
ATOM 791 C CA . GLY A 1 108 ? -8.875 -32.531 1.408 1 98.06 108 GLY A CA 1
ATOM 792 C C . GLY A 1 108 ? -9.328 -32.031 0.044 1 98.06 108 GLY A C 1
ATOM 793 O O . GLY A 1 108 ? -8.516 -31.938 -0.881 1 98.06 108 GLY A O 1
ATOM 794 N N . ASN A 1 109 ? -10.672 -31.984 -0.116 1 98.31 109 ASN A N 1
ATOM 795 C CA . ASN A 1 109 ? -11.32 -31.422 -1.298 1 98.31 109 ASN A CA 1
ATOM 796 C C . ASN A 1 109 ? -12.156 -30.188 -0.953 1 98.31 109 ASN A C 1
ATOM 798 O O . ASN A 1 109 ? -12.641 -30.062 0.172 1 98.31 109 ASN A O 1
ATOM 802 N N . ALA A 1 110 ? -12.219 -29.312 -1.899 1 98.06 110 ALA A N 1
ATOM 803 C CA . ALA A 1 110 ? -13.039 -28.109 -1.705 1 98.06 110 ALA A CA 1
ATOM 804 C C . ALA A 1 110 ? -13.75 -27.719 -2.998 1 98.06 110 ALA A C 1
ATOM 806 O O . ALA A 1 110 ? -13.359 -28.156 -4.082 1 98.06 110 ALA A O 1
ATOM 807 N N . THR A 1 111 ? -14.805 -27.016 -2.779 1 97.81 111 THR A N 1
ATOM 808 C CA . THR A 1 111 ? -15.508 -26.422 -3.912 1 97.81 111 THR A CA 1
ATOM 809 C C . THR A 1 111 ? -14.812 -25.141 -4.367 1 97.81 111 THR A C 1
ATOM 811 O O . THR A 1 111 ? -14.531 -24.266 -3.557 1 97.81 111 THR A O 1
ATOM 814 N N . ILE A 1 112 ? -14.516 -25.047 -5.621 1 97.56 112 ILE A N 1
ATOM 815 C CA . ILE A 1 112 ? -14.023 -23.812 -6.203 1 97.56 112 ILE A CA 1
ATOM 816 C C . ILE A 1 112 ? -15.117 -23.156 -7.047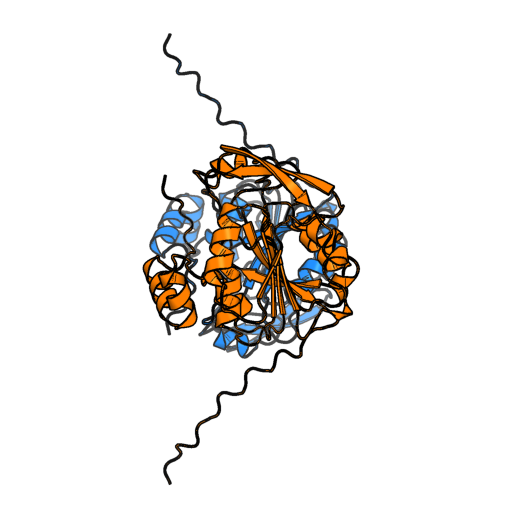 1 97.56 112 ILE A C 1
ATOM 818 O O . ILE A 1 112 ? -15.82 -23.844 -7.797 1 97.56 112 ILE A O 1
ATOM 822 N N . HIS A 1 113 ? -15.32 -21.891 -6.801 1 96.81 113 HIS A N 1
ATOM 823 C CA . HIS A 1 113 ? -16.312 -21.109 -7.527 1 96.81 113 HIS A CA 1
ATOM 824 C C . HIS A 1 113 ? -15.703 -20.484 -8.789 1 96.81 113 HIS A C 1
ATOM 826 O O . HIS A 1 113 ? -14.773 -19.688 -8.703 1 96.81 113 HIS A O 1
ATOM 832 N N . LEU A 1 114 ? -16.266 -20.859 -9.922 1 95.69 114 LEU A N 1
ATOM 833 C CA . LEU A 1 114 ? -15.734 -20.453 -11.219 1 95.69 114 LEU A CA 1
ATOM 834 C C . LEU A 1 114 ? -16.266 -19.094 -11.625 1 95.69 114 LEU A C 1
ATOM 836 O O . LEU A 1 114 ? -17.484 -18.844 -11.562 1 95.69 114 LEU A O 1
ATOM 840 N N . SER A 1 115 ? -15.359 -18.203 -11.992 1 93.19 115 SER A N 1
ATOM 841 C CA . SER A 1 115 ? -15.734 -16.906 -12.531 1 93.19 115 SER A CA 1
ATOM 842 C C . SER A 1 115 ? -15.734 -16.922 -14.055 1 93.19 115 SER A C 1
ATOM 844 O O . SER A 1 115 ? -15.086 -17.766 -14.68 1 93.19 115 SER A O 1
ATOM 846 N N . ARG A 1 116 ? -16.5 -15.977 -14.617 1 88.5 116 ARG A N 1
ATOM 847 C CA . ARG A 1 116 ? -16.484 -15.797 -16.062 1 88.5 116 ARG A CA 1
ATOM 848 C C . ARG A 1 116 ? -15.07 -15.477 -16.547 1 88.5 116 ARG A C 1
ATOM 850 O O . ARG A 1 116 ? -14.664 -15.914 -17.641 1 88.5 116 ARG A O 1
ATOM 857 N N . ARG A 1 117 ? -14.367 -14.719 -15.711 1 86.94 117 ARG A N 1
ATOM 858 C CA . ARG A 1 117 ? -12.953 -14.484 -15.969 1 86.94 117 ARG A CA 1
ATOM 859 C C . ARG A 1 117 ? -12.086 -15.531 -15.281 1 86.94 117 ARG A C 1
ATOM 861 O O . ARG A 1 117 ? -12.188 -15.734 -14.07 1 86.94 117 ARG A O 1
ATOM 868 N N . LEU A 1 118 ? -11.266 -16.141 -16.031 1 79.94 118 LEU A N 1
ATOM 869 C CA . LEU A 1 118 ? -10.484 -17.281 -15.578 1 79.94 118 LEU A CA 1
ATOM 870 C C . LEU A 1 118 ? -9.57 -16.891 -14.422 1 79.94 118 LEU A C 1
ATOM 872 O O . LEU A 1 118 ? -9.211 -17.734 -13.602 1 79.94 118 LEU A O 1
ATOM 876 N N . ASP A 1 119 ? -9.289 -15.641 -14.328 1 86.06 119 ASP A N 1
ATOM 877 C CA . ASP A 1 119 ? -8.312 -15.219 -13.32 1 86.06 119 ASP A CA 1
ATOM 878 C C . ASP A 1 119 ? -9.008 -14.703 -12.062 1 86.06 119 ASP A C 1
ATOM 880 O O . ASP A 1 119 ? -8.391 -14.039 -11.234 1 86.06 119 ASP A O 1
ATOM 884 N N . SER A 1 120 ? -10.305 -15.07 -11.898 1 91.81 120 SER A N 1
ATOM 885 C CA . SER A 1 120 ? -11.055 -14.539 -10.766 1 91.81 120 SER A CA 1
ATOM 886 C C . SER A 1 120 ? -11.82 -15.641 -10.047 1 91.81 120 SER A C 1
ATOM 888 O O . SER A 1 120 ? -12.742 -15.367 -9.281 1 91.81 120 SER A O 1
ATOM 890 N N . SER A 1 121 ? -11.484 -16.922 -10.32 1 94.75 121 SER A N 1
ATOM 891 C CA . SER A 1 121 ? -12.062 -18.047 -9.594 1 94.75 121 SER A CA 1
ATOM 892 C C . SER A 1 121 ? -11.469 -18.172 -8.195 1 94.75 121 SER A C 1
ATOM 894 O O . SER A 1 121 ? -10.336 -17.734 -7.957 1 94.75 121 SER A O 1
ATOM 896 N N . SER A 1 122 ? -12.258 -18.75 -7.285 1 96.81 122 SER A N 1
ATOM 897 C CA . SER A 1 122 ? -11.844 -18.734 -5.887 1 96.81 122 SER A CA 1
ATOM 898 C C . SER A 1 122 ? -12.445 -19.906 -5.121 1 96.81 122 SER A C 1
ATOM 900 O O . SER A 1 122 ? -13.516 -20.406 -5.48 1 96.81 122 SER A O 1
ATOM 902 N N . LEU A 1 123 ? -11.789 -20.281 -4.047 1 97.38 123 LEU A N 1
ATOM 903 C CA . LEU A 1 123 ? -12.32 -21.281 -3.127 1 97.38 123 LEU A CA 1
ATOM 904 C C . LEU A 1 123 ? -13.383 -20.672 -2.219 1 97.38 123 LEU A C 1
ATOM 906 O O . LEU A 1 123 ? -14.047 -21.375 -1.463 1 97.38 123 LEU A O 1
ATOM 910 N N . LEU A 1 124 ? -13.555 -19.375 -2.293 1 97 124 LEU A N 1
ATOM 911 C CA . LEU A 1 124 ? -14.617 -18.656 -1.594 1 97 124 LEU A CA 1
ATOM 912 C C . LEU A 1 124 ? -15.695 -18.203 -2.568 1 97 124 LEU A C 1
ATOM 914 O O . LEU A 1 124 ? -15.398 -17.875 -3.721 1 97 124 LEU A O 1
ATOM 918 N N . PRO A 1 125 ? -16.953 -18.172 -2.08 1 95.69 125 PRO A N 1
ATOM 919 C CA . PRO A 1 125 ? -17.984 -17.641 -2.959 1 95.69 125 PRO A CA 1
ATOM 920 C C . PRO A 1 125 ? -17.688 -16.219 -3.449 1 95.69 125 PRO A C 1
ATOM 922 O O . PRO A 1 125 ? -17.156 -15.406 -2.689 1 95.69 125 PRO A O 1
ATOM 925 N N . ILE A 1 126 ? -18.031 -16 -4.715 1 94.12 126 ILE A N 1
ATOM 926 C CA . ILE A 1 126 ? -17.797 -14.695 -5.316 1 94.12 126 ILE A CA 1
ATOM 927 C C . ILE A 1 126 ? -18.844 -13.703 -4.836 1 94.12 126 ILE A C 1
ATOM 929 O O . ILE A 1 126 ? -20.047 -13.938 -5.004 1 94.12 126 ILE A O 1
ATOM 933 N N . SER A 1 127 ? -18.406 -12.594 -4.246 1 93.19 127 SER A N 1
ATOM 934 C CA . SER A 1 127 ? -19.328 -11.602 -3.693 1 93.19 127 SER A CA 1
ATOM 935 C C . SER A 1 127 ? -19.875 -10.688 -4.781 1 93.19 127 SER A C 1
ATOM 937 O O . SER A 1 127 ? -19.25 -10.508 -5.824 1 93.19 127 SER A O 1
ATOM 939 N N . PRO A 1 128 ? -21.062 -10.078 -4.504 1 89.19 128 PRO A N 1
ATOM 940 C CA . PRO A 1 128 ? -21.562 -9.078 -5.449 1 89.19 128 PRO A CA 1
ATOM 941 C C . PRO A 1 128 ? -20.609 -7.906 -5.633 1 89.19 128 PRO A C 1
ATOM 943 O O . PRO A 1 128 ? -20.609 -7.27 -6.691 1 89.19 128 PRO A O 1
ATOM 946 N N . VAL A 1 129 ? -19.812 -7.676 -4.625 1 88.75 129 VAL A N 1
ATOM 947 C CA . VAL A 1 129 ? -18.844 -6.586 -4.668 1 88.75 129 VAL A CA 1
ATOM 948 C C . VAL A 1 129 ? -17.844 -6.82 -5.801 1 88.75 129 VAL A C 1
ATOM 950 O O . VAL A 1 129 ? -17.438 -5.879 -6.484 1 88.75 129 VAL A O 1
ATOM 953 N N . GLN A 1 130 ? -17.5 -8.023 -5.996 1 87.94 130 GLN A N 1
ATOM 954 C CA . GLN A 1 130 ? -16.562 -8.391 -7.059 1 87.94 130 GLN A CA 1
ATOM 955 C C . GLN A 1 130 ? -17.094 -7.977 -8.422 1 87.94 130 GLN A C 1
ATOM 957 O O . GLN A 1 130 ? -16.406 -7.301 -9.188 1 87.94 130 GLN A O 1
ATOM 962 N N . GLU A 1 131 ? -18.281 -8.32 -8.727 1 86.38 131 GLU A N 1
ATOM 963 C CA . GLU A 1 131 ? -18.875 -7.996 -10.016 1 86.38 131 GLU A CA 1
ATOM 964 C C . GLU A 1 131 ? -19.109 -6.492 -10.156 1 86.38 131 GLU A C 1
ATOM 966 O O . GLU A 1 131 ? -18.984 -5.938 -11.25 1 86.38 131 GLU A O 1
ATOM 971 N N . GLN A 1 132 ? -19.469 -5.883 -9.047 1 86 132 GLN A N 1
ATOM 972 C CA . GLN A 1 132 ? -19.688 -4.441 -9.055 1 86 132 GLN A CA 1
ATOM 973 C C . GLN A 1 132 ? -18.391 -3.682 -9.289 1 86 132 GLN A C 1
ATOM 975 O O . GLN A 1 132 ? -18.391 -2.627 -9.922 1 86 132 GLN A O 1
ATOM 980 N N . THR A 1 133 ? -17.359 -4.238 -8.797 1 86 133 THR A N 1
ATOM 981 C CA . THR A 1 133 ? -16.062 -3.592 -8.875 1 86 133 THR A CA 1
ATOM 982 C C . THR A 1 133 ? -15.352 -3.959 -10.18 1 86 133 THR A C 1
ATOM 984 O O . THR A 1 133 ? -14.742 -3.104 -10.82 1 86 133 THR A O 1
ATOM 987 N N . PHE A 1 134 ? -15.453 -5.176 -10.523 1 85.75 134 PHE A N 1
ATOM 988 C CA . PHE A 1 134 ? -14.852 -5.707 -11.734 1 85.75 134 PHE A CA 1
ATOM 989 C C . PHE A 1 134 ? -15.898 -6.387 -12.609 1 85.75 134 PHE A C 1
ATOM 991 O O . PHE A 1 134 ? -16.141 -7.59 -12.477 1 85.75 134 PHE A O 1
ATOM 998 N N . ALA A 1 135 ? -16.375 -5.629 -13.5 1 83.94 135 ALA A N 1
ATOM 999 C CA . ALA A 1 135 ? -17.469 -6.113 -14.344 1 83.94 135 ALA A CA 1
ATOM 1000 C C . ALA A 1 135 ? -17.047 -7.363 -15.109 1 83.94 135 ALA A C 1
ATOM 1002 O O . ALA A 1 135 ? -15.93 -7.445 -15.617 1 83.94 135 ALA A O 1
ATOM 1003 N N . GLY A 1 136 ? -17.891 -8.336 -15.164 1 85.56 136 GLY A N 1
ATOM 1004 C CA . GLY A 1 136 ? -17.641 -9.555 -15.914 1 85.56 136 GLY A CA 1
ATOM 1005 C C . GLY A 1 136 ? -16.984 -10.648 -15.094 1 85.56 136 GLY A C 1
ATOM 1006 O O . GLY A 1 136 ? -16.453 -11.617 -15.641 1 85.56 136 GLY A O 1
ATOM 1007 N N . THR A 1 137 ? -16.984 -10.469 -13.836 1 85.62 137 THR A N 1
ATOM 1008 C CA . THR A 1 137 ? -16.312 -11.445 -12.984 1 85.62 137 THR A CA 1
ATOM 1009 C C . THR A 1 137 ? -17.328 -12.242 -12.172 1 85.62 137 THR A C 1
ATOM 1011 O O . THR A 1 137 ? -16.984 -12.852 -11.156 1 85.62 137 THR A O 1
ATOM 1014 N N . GLY A 1 138 ? -18.516 -12.305 -12.602 1 88.44 138 GLY A N 1
ATOM 1015 C CA . GLY A 1 138 ? -19.547 -13.047 -11.891 1 88.44 138 GLY A CA 1
ATOM 1016 C C . GLY A 1 138 ? -19.328 -14.547 -11.93 1 88.44 138 GLY A C 1
ATOM 1017 O O . GLY A 1 138 ? -18.516 -15.047 -12.703 1 88.44 138 GLY A O 1
ATOM 1018 N N . GLU A 1 139 ? -20.016 -15.25 -11.039 1 92.69 139 GLU A N 1
ATOM 1019 C CA . GLU A 1 139 ? -19.891 -16.703 -10.938 1 92.69 139 GLU A CA 1
ATOM 1020 C C . GLU A 1 139 ? -20.625 -17.406 -12.07 1 92.69 139 GLU A C 1
ATOM 1022 O O . GLU A 1 139 ? -21.75 -17.031 -12.422 1 92.69 139 GLU A O 1
ATOM 1027 N N . VAL A 1 140 ? -19.938 -18.469 -12.609 1 93.19 140 VAL A N 1
ATOM 1028 C CA . VAL A 1 140 ? -20.562 -19.172 -13.727 1 93.19 140 VAL A CA 1
ATOM 1029 C C . VAL A 1 140 ? -20.703 -20.656 -13.406 1 93.19 140 VAL A C 1
ATOM 1031 O O . VAL A 1 140 ? -21.25 -21.422 -14.195 1 93.19 140 VAL A O 1
ATOM 1034 N N . GLY A 1 141 ? -20.203 -21.141 -12.281 1 94.75 141 GLY A N 1
ATOM 1035 C CA . GLY A 1 141 ? -20.297 -22.531 -11.875 1 94.75 141 GLY A CA 1
ATOM 1036 C C . GLY A 1 141 ? -19.359 -22.891 -10.734 1 94.75 141 GLY A C 1
ATOM 1037 O O . GLY A 1 141 ? -18.703 -22 -10.164 1 94.75 141 GLY A O 1
ATOM 1038 N N . VAL A 1 142 ? -19.406 -24.156 -10.367 1 96.31 142 VAL A N 1
ATOM 1039 C CA . VAL A 1 142 ? -18.531 -24.641 -9.305 1 96.31 142 VAL A CA 1
ATOM 1040 C C . VAL A 1 142 ? -17.875 -25.953 -9.742 1 96.31 142 VAL A C 1
ATOM 1042 O O . VAL A 1 142 ? -18.375 -26.625 -10.641 1 96.31 142 VAL A O 1
ATOM 1045 N N . ARG A 1 143 ? -16.781 -26.234 -9.133 1 96.75 143 ARG A N 1
ATOM 1046 C CA . ARG A 1 143 ? -16.062 -27.5 -9.312 1 96.75 143 ARG A CA 1
ATOM 1047 C C . ARG A 1 143 ? -15.414 -27.953 -8.008 1 96.75 143 ARG A C 1
ATOM 1049 O O . ARG A 1 143 ? -15.125 -27.125 -7.137 1 96.75 143 ARG A O 1
ATOM 1056 N N . THR A 1 144 ? -15.281 -29.25 -7.914 1 98 144 THR A N 1
ATOM 1057 C CA . THR A 1 144 ? -14.516 -29.781 -6.793 1 98 144 THR A CA 1
ATOM 1058 C C . THR A 1 144 ? -13.039 -29.922 -7.164 1 98 144 THR A C 1
ATOM 1060 O O . THR A 1 144 ? -12.711 -30.438 -8.234 1 98 144 THR A O 1
ATOM 1063 N N . VAL A 1 145 ? -12.195 -29.469 -6.281 1 98.25 145 VAL A N 1
ATOM 1064 C CA . VAL A 1 145 ? -10.758 -29.562 -6.531 1 98.25 145 VAL A CA 1
ATOM 1065 C C . VAL A 1 145 ? -10.055 -30.109 -5.285 1 98.25 145 VAL A C 1
ATOM 1067 O O . VAL A 1 145 ? -10.508 -29.891 -4.164 1 98.25 145 VAL A O 1
ATOM 1070 N N . PRO A 1 146 ? -8.977 -30.828 -5.496 1 98.44 146 PRO A N 1
ATOM 1071 C CA . PRO A 1 146 ? -8.18 -31.219 -4.328 1 98.44 146 PRO A CA 1
ATOM 1072 C C . PRO A 1 146 ? -7.461 -30.031 -3.688 1 98.44 146 PRO A C 1
ATOM 1074 O O . PRO A 1 146 ? -7.047 -29.094 -4.387 1 98.44 146 PRO A O 1
ATOM 1077 N N . VAL A 1 147 ? -7.312 -30.016 -2.352 1 98.69 147 VAL A N 1
ATOM 1078 C CA . VAL A 1 147 ? -6.602 -29 -1.583 1 98.69 147 VAL A CA 1
ATOM 1079 C C . VAL A 1 147 ? -5.488 -29.656 -0.767 1 98.69 147 VAL A C 1
ATOM 1081 O O . VAL A 1 147 ? -5.699 -30.703 -0.143 1 98.69 147 VAL A O 1
ATOM 1084 N N . ARG A 1 148 ? -4.324 -29.125 -0.827 1 98.62 148 ARG A N 1
ATOM 1085 C CA . ARG A 1 148 ? -3.182 -29.609 -0.058 1 98.62 148 ARG A CA 1
ATOM 1086 C C . ARG A 1 148 ? -2.588 -28.5 0.797 1 98.62 148 ARG A C 1
ATOM 1088 O O . ARG A 1 148 ? -2.85 -27.312 0.556 1 98.62 148 ARG A O 1
ATOM 1095 N N . ARG A 1 149 ? -1.87 -28.891 1.787 1 98.5 149 ARG A N 1
ATOM 1096 C CA . ARG A 1 149 ? -1.021 -27.953 2.52 1 98.5 149 ARG A CA 1
ATOM 1097 C C . ARG A 1 149 ? 0.343 -27.812 1.854 1 98.5 149 ARG A C 1
ATOM 1099 O O . ARG A 1 149 ? 0.93 -28.812 1.415 1 98.5 149 ARG A O 1
ATOM 1106 N N . LEU A 1 150 ? 0.827 -26.609 1.787 1 98.31 150 LEU A N 1
ATOM 1107 C CA . LEU A 1 150 ? 2.129 -26.391 1.167 1 98.31 150 LEU A CA 1
ATOM 1108 C C . LEU A 1 150 ? 3.223 -27.141 1.92 1 98.31 150 LEU A C 1
ATOM 1110 O O . LEU A 1 150 ? 4.148 -27.672 1.307 1 98.31 150 LEU A O 1
ATOM 1114 N N . ASP A 1 151 ? 3.104 -27.25 3.201 1 97.56 151 ASP A N 1
ATOM 1115 C CA . ASP A 1 151 ? 4.082 -27.969 4.02 1 97.56 151 ASP A CA 1
ATOM 1116 C C . ASP A 1 151 ? 4.121 -29.453 3.666 1 97.56 151 ASP A C 1
ATOM 1118 O O . ASP A 1 151 ? 5.117 -30.125 3.928 1 97.56 151 ASP A O 1
ATOM 1122 N N . ALA A 1 152 ? 3.057 -29.938 3.148 1 96.94 152 ALA A N 1
ATOM 1123 C CA . ALA A 1 152 ? 3 -31.344 2.76 1 96.94 152 ALA A CA 1
ATOM 1124 C C . ALA A 1 152 ? 3.645 -31.562 1.395 1 96.94 152 ALA A C 1
ATOM 1126 O O . ALA A 1 152 ? 4.055 -32.688 1.065 1 96.94 152 ALA A O 1
ATOM 1127 N N . VAL A 1 153 ? 3.729 -30.562 0.62 1 97.12 153 VAL A N 1
ATOM 1128 C CA . VAL A 1 153 ? 4.234 -30.672 -0.744 1 97.12 153 VAL A CA 1
ATOM 1129 C C . VAL A 1 153 ? 5.719 -30.297 -0.777 1 97.12 153 VAL A C 1
ATOM 1131 O O . VAL A 1 153 ? 6.5 -30.906 -1.503 1 97.12 153 VAL A O 1
ATOM 1134 N N . LEU A 1 154 ? 6.078 -29.266 -0.068 1 96.44 154 LEU A N 1
ATOM 1135 C CA . LEU A 1 154 ? 7.445 -28.766 -0.06 1 96.44 154 LEU A CA 1
ATOM 1136 C C . LEU A 1 154 ? 8.055 -28.859 1.336 1 96.44 154 LEU A C 1
ATOM 1138 O O . LEU A 1 154 ? 7.57 -28.219 2.273 1 96.44 154 LEU A O 1
ATOM 1142 N N . SER A 1 155 ? 9.148 -29.594 1.413 1 92.88 155 SER A N 1
ATOM 1143 C CA . SER A 1 155 ? 9.914 -29.594 2.652 1 92.88 155 SER A CA 1
ATOM 1144 C C . SER A 1 155 ? 10.891 -28.422 2.705 1 92.88 155 SER A C 1
ATOM 1146 O O . SER A 1 155 ? 11.32 -27.922 1.664 1 92.88 155 SER A O 1
ATOM 1148 N N . PRO A 1 156 ? 11.234 -28.016 3.891 1 90.62 156 PRO A N 1
ATOM 1149 C CA . PRO A 1 156 ? 12.219 -26.938 3.99 1 90.62 156 PRO A CA 1
ATOM 1150 C C . PRO A 1 156 ? 13.516 -27.25 3.248 1 90.62 156 PRO A C 1
ATOM 1152 O O . PRO A 1 156 ? 14.133 -26.344 2.664 1 90.62 156 PRO A O 1
ATOM 1155 N N . ALA A 1 157 ? 13.828 -28.469 3.164 1 90.75 157 ALA A N 1
ATOM 1156 C CA . ALA A 1 157 ? 15.07 -28.891 2.52 1 90.75 157 ALA A CA 1
ATOM 1157 C C . ALA A 1 157 ? 14.992 -28.688 1.008 1 90.75 157 ALA A C 1
ATOM 1159 O O . ALA A 1 157 ? 16.031 -28.594 0.338 1 90.75 157 ALA A O 1
ATOM 1160 N N . SER A 1 158 ? 13.828 -28.625 0.523 1 93.69 158 SER A N 1
ATOM 1161 C CA . SER A 1 158 ? 13.656 -28.484 -0.92 1 93.69 158 SER A CA 1
ATOM 1162 C C . SER A 1 158 ? 13.688 -27.031 -1.347 1 93.69 158 SER A C 1
ATOM 1164 O O . SER A 1 158 ? 13.742 -26.719 -2.541 1 93.69 158 SER A O 1
ATOM 1166 N N . LEU A 1 159 ? 13.664 -26.172 -0.382 1 94.81 159 LEU A N 1
ATOM 1167 C CA . LEU A 1 159 ? 13.727 -24.75 -0.678 1 94.81 159 LEU A CA 1
ATOM 1168 C C . LEU A 1 159 ? 15.172 -24.297 -0.894 1 94.81 159 LEU A C 1
ATOM 1170 O O . LEU A 1 159 ? 15.992 -24.391 0.019 1 94.81 159 LEU A O 1
ATOM 1174 N N . THR A 1 160 ? 15.43 -23.906 -2.152 1 91 160 THR A N 1
ATOM 1175 C CA . THR A 1 160 ? 16.812 -23.578 -2.523 1 91 160 THR A CA 1
ATOM 1176 C C . THR A 1 160 ? 16.922 -22.141 -3 1 91 160 THR A C 1
ATOM 1178 O O . THR A 1 160 ? 15.984 -21.609 -3.607 1 91 160 THR A O 1
ATOM 1181 N N . GLY A 1 161 ? 18.109 -21.5 -2.643 1 91.88 161 GLY A N 1
ATOM 1182 C CA . GLY A 1 161 ? 18.281 -20.109 -3.025 1 91.88 161 GLY A CA 1
ATOM 1183 C C . GLY A 1 161 ? 17.344 -19.172 -2.299 1 91.88 161 GLY A C 1
ATOM 1184 O O . GLY A 1 161 ? 16.781 -19.531 -1.26 1 91.88 161 GLY A O 1
ATOM 1185 N N . GLN A 1 162 ? 17.219 -17.938 -2.809 1 95.94 162 GLN A N 1
ATOM 1186 C CA . GLN A 1 162 ? 16.25 -17 -2.275 1 95.94 162 GLN A CA 1
ATOM 1187 C C . GLN A 1 162 ? 14.844 -17.312 -2.795 1 95.94 162 GLN A C 1
ATOM 1189 O O . GLN A 1 162 ? 14.594 -17.234 -4 1 95.94 162 GLN A O 1
ATOM 1194 N N . VAL A 1 163 ? 14 -17.625 -1.894 1 98.31 163 VAL A N 1
ATOM 1195 C CA . VAL A 1 163 ? 12.68 -18.125 -2.252 1 98.31 163 VAL A CA 1
ATOM 1196 C C . VAL A 1 163 ? 11.68 -16.969 -2.303 1 98.31 163 VAL A C 1
ATOM 1198 O O . VAL A 1 163 ? 11.617 -16.156 -1.377 1 98.31 163 VAL A O 1
ATOM 1201 N N . LEU A 1 164 ? 10.969 -16.875 -3.385 1 98.62 164 LEU A N 1
ATOM 1202 C CA . LEU A 1 164 ? 9.82 -15.992 -3.551 1 98.62 164 LEU A CA 1
ATOM 1203 C C . LEU A 1 164 ? 8.516 -16.797 -3.527 1 98.62 164 LEU A C 1
ATOM 1205 O O . LEU A 1 164 ? 8.32 -17.703 -4.344 1 98.62 164 LEU A O 1
ATOM 1209 N N . LEU A 1 165 ? 7.695 -16.516 -2.576 1 98.81 165 LEU A N 1
ATOM 1210 C CA . LEU A 1 165 ? 6.348 -17.078 -2.514 1 98.81 165 LEU A CA 1
ATOM 1211 C C . LEU A 1 165 ? 5.332 -16.078 -3.074 1 98.81 165 LEU A C 1
ATOM 1213 O O . LEU A 1 165 ? 5.098 -15.023 -2.482 1 98.81 165 LEU A O 1
ATOM 1217 N N . LYS A 1 166 ? 4.773 -16.375 -4.254 1 98.94 166 LYS A N 1
ATOM 1218 C CA . LYS A 1 166 ? 3.711 -15.562 -4.844 1 98.94 166 LYS A CA 1
ATOM 1219 C C . LYS A 1 166 ? 2.334 -16.125 -4.496 1 98.94 166 LYS A C 1
ATOM 1221 O O . LYS A 1 166 ? 2.082 -17.312 -4.664 1 98.94 166 LYS A O 1
ATOM 1226 N N . LEU A 1 167 ? 1.482 -15.258 -3.969 1 98.81 167 LEU A N 1
ATOM 1227 C CA . LEU A 1 167 ? 0.123 -15.633 -3.596 1 98.81 167 LEU A CA 1
ATOM 1228 C C . LEU A 1 167 ? -0.899 -14.797 -4.363 1 98.81 167 LEU A C 1
ATOM 1230 O O . LEU A 1 167 ? -0.978 -13.578 -4.176 1 98.81 167 LEU A O 1
ATOM 1234 N N . ASP A 1 168 ? -1.636 -15.391 -5.203 1 98.12 168 ASP A N 1
ATOM 1235 C CA . ASP A 1 168 ? -2.762 -14.812 -5.93 1 98.12 168 ASP A CA 1
ATOM 1236 C C . ASP A 1 168 ? -3.857 -15.852 -6.164 1 98.12 168 ASP A C 1
ATOM 1238 O O . ASP A 1 168 ? -3.992 -16.375 -7.27 1 98.12 168 ASP A O 1
ATOM 1242 N N . VAL A 1 169 ? -4.637 -16.078 -5.023 1 97.88 169 VAL A N 1
ATOM 1243 C CA . VAL A 1 169 ? -5.586 -17.172 -5.059 1 97.88 169 VAL A CA 1
ATOM 1244 C C . VAL A 1 169 ? -6.996 -16.656 -4.789 1 97.88 169 VAL A C 1
ATOM 1246 O O . VAL A 1 169 ? -7.867 -17.406 -4.344 1 97.88 169 VAL A O 1
ATOM 1249 N N . GLN A 1 170 ? -7.133 -15.352 -4.953 1 95.75 170 GLN A N 1
ATOM 1250 C CA . GLN A 1 170 ? -8.445 -14.711 -4.996 1 95.75 170 GLN A CA 1
ATOM 1251 C C . GLN A 1 170 ? -9.203 -14.922 -3.689 1 95.75 170 GLN A C 1
ATOM 1253 O O . GLN A 1 170 ? -10.344 -15.383 -3.699 1 95.75 170 GLN A O 1
ATOM 1258 N N . GLY A 1 171 ? -8.539 -14.68 -2.561 1 97.44 171 GLY A N 1
ATOM 1259 C CA . GLY A 1 171 ? -9.25 -14.586 -1.293 1 97.44 171 GLY A CA 1
ATOM 1260 C C . GLY A 1 171 ? -8.789 -15.617 -0.277 1 97.44 171 GLY A C 1
ATOM 1261 O O . GLY A 1 171 ? -9.086 -15.5 0.913 1 97.44 171 GLY A O 1
ATOM 1262 N N . PHE A 1 172 ? -8.008 -16.562 -0.713 1 98.19 172 PHE A N 1
ATOM 1263 C CA . PHE A 1 172 ? -7.656 -17.672 0.163 1 98.19 172 PHE A CA 1
ATOM 1264 C C . PHE A 1 172 ? -6.211 -17.547 0.633 1 98.19 172 PHE A C 1
ATOM 1266 O O . PHE A 1 172 ? -5.629 -18.516 1.133 1 98.19 172 PHE A O 1
ATOM 1273 N N . GLU A 1 173 ? -5.617 -16.359 0.469 1 98.69 173 GLU A N 1
ATOM 1274 C CA . GLU A 1 173 ? -4.199 -16.141 0.733 1 98.69 173 GLU A CA 1
ATOM 1275 C C . GLU A 1 173 ? -3.834 -16.547 2.158 1 98.69 173 GLU A C 1
ATOM 1277 O O . GLU A 1 173 ? -2.83 -17.219 2.379 1 98.69 173 GLU A O 1
ATOM 1282 N N . LEU A 1 174 ? -4.613 -16.156 3.133 1 98.62 174 LEU A N 1
ATOM 1283 C CA . LEU A 1 174 ? -4.285 -16.422 4.531 1 98.62 174 LEU A CA 1
ATOM 1284 C C . LEU A 1 174 ? -4.297 -17.906 4.828 1 98.62 174 LEU A C 1
ATOM 1286 O O . LEU A 1 174 ? -3.439 -18.406 5.562 1 98.62 174 LEU A O 1
ATOM 1290 N N . GLU A 1 175 ? -5.254 -18.672 4.277 1 98.56 175 GLU A N 1
ATOM 1291 C CA . GLU A 1 175 ? -5.309 -20.109 4.465 1 98.56 175 GLU A CA 1
ATOM 1292 C C . GLU A 1 175 ? -4.082 -20.797 3.869 1 98.56 175 GLU A C 1
ATOM 1294 O O . GLU A 1 175 ? -3.576 -21.766 4.426 1 98.56 175 GLU A O 1
ATOM 1299 N N . VAL A 1 176 ? -3.658 -20.312 2.719 1 98.75 176 VAL A N 1
ATOM 1300 C CA . VAL A 1 176 ? -2.447 -20.859 2.109 1 98.75 176 VAL A CA 1
ATOM 1301 C C . VAL A 1 176 ? -1.252 -20.609 3.027 1 98.75 176 VAL A C 1
ATOM 1303 O O . VAL A 1 176 ? -0.438 -21.5 3.25 1 98.75 176 VAL A O 1
ATOM 1306 N N . ILE A 1 177 ? -1.115 -19.375 3.562 1 98.62 177 ILE A N 1
ATOM 1307 C CA . ILE A 1 177 ? -0.029 -19.031 4.473 1 98.62 177 ILE A CA 1
ATOM 1308 C C . ILE A 1 177 ? -0.06 -19.938 5.691 1 98.62 177 ILE A C 1
ATOM 1310 O O . ILE A 1 177 ? 0.973 -20.469 6.102 1 98.62 177 ILE A O 1
ATOM 1314 N N . ARG A 1 178 ? -1.238 -20.156 6.215 1 98 178 ARG A N 1
ATOM 1315 C CA . ARG A 1 178 ? -1.399 -21.016 7.391 1 98 178 ARG A CA 1
ATOM 1316 C C . ARG A 1 178 ? -0.99 -22.453 7.094 1 98 178 ARG A C 1
ATOM 1318 O O . ARG A 1 178 ? -0.534 -23.172 7.984 1 98 178 ARG A O 1
ATOM 1325 N N . GLY A 1 179 ? -1.162 -22.859 5.855 1 98.38 179 GLY A N 1
ATOM 1326 C CA . GLY A 1 179 ? -0.774 -24.188 5.438 1 98.38 179 GLY A CA 1
ATOM 1327 C C . GLY A 1 179 ? 0.714 -24.328 5.176 1 98.38 179 GLY A C 1
ATOM 1328 O O . GLY A 1 179 ? 1.199 -25.422 4.867 1 98.38 179 GLY A O 1
ATOM 1329 N N . PHE A 1 180 ? 1.44 -23.25 5.25 1 97.88 180 PHE A N 1
ATOM 1330 C CA . PHE A 1 180 ? 2.881 -23.219 5.023 1 97.88 180 PHE A CA 1
ATOM 1331 C C . PHE A 1 180 ? 3.609 -22.734 6.273 1 97.88 180 PHE A C 1
ATOM 1333 O O . PHE A 1 180 ? 4.488 -21.875 6.188 1 97.88 180 PHE A O 1
ATOM 1340 N N . SER A 1 181 ? 3.301 -23.203 7.406 1 93.25 181 SER A N 1
ATOM 1341 C CA . SER A 1 181 ? 3.805 -22.734 8.688 1 93.25 181 SER A CA 1
ATOM 1342 C C . SER A 1 181 ? 5.266 -23.109 8.883 1 93.25 181 SER A C 1
ATOM 1344 O O . SER A 1 181 ? 6.066 -22.312 9.375 1 93.25 181 SER A O 1
ATOM 1346 N N . VAL A 1 182 ? 5.691 -24.25 8.461 1 93 182 VAL A N 1
ATOM 1347 C CA . VAL A 1 182 ? 7.043 -24.766 8.672 1 93 182 VAL A CA 1
ATOM 1348 C C . VAL A 1 182 ? 7.984 -24.172 7.629 1 93 182 VAL A C 1
ATOM 1350 O O . VAL A 1 182 ? 9.062 -23.672 7.961 1 93 182 VAL A O 1
ATOM 1353 N N . GLY A 1 183 ? 7.59 -24.188 6.43 1 94.88 183 GLY A N 1
ATOM 1354 C CA . GLY A 1 183 ? 8.445 -23.766 5.332 1 94.88 183 GLY A CA 1
ATOM 1355 C C . GLY A 1 183 ? 8.562 -22.25 5.215 1 94.88 183 GLY A C 1
ATOM 1356 O O . GLY A 1 183 ? 9.523 -21.75 4.641 1 94.88 183 GLY A O 1
ATOM 1357 N N . LEU A 1 184 ? 7.664 -21.516 5.809 1 95.88 184 LEU A N 1
ATOM 1358 C CA . LEU A 1 184 ? 7.582 -20.078 5.59 1 95.88 184 LEU A CA 1
ATOM 1359 C C . LEU A 1 184 ? 8.828 -19.375 6.121 1 95.88 184 LEU A C 1
ATOM 1361 O O . LEU A 1 184 ? 9.266 -18.375 5.559 1 95.88 184 LEU A O 1
ATOM 1365 N N . ALA A 1 185 ? 9.375 -19.922 7.137 1 93.25 185 ALA A N 1
ATOM 1366 C CA . ALA A 1 185 ? 10.555 -19.328 7.762 1 93.25 185 ALA A CA 1
ATOM 1367 C C . ALA A 1 185 ? 11.734 -19.297 6.801 1 93.25 185 ALA A C 1
ATOM 1369 O O . ALA A 1 185 ? 12.656 -18.5 6.957 1 93.25 185 ALA A O 1
ATOM 1370 N N . ALA A 1 186 ? 11.719 -20.156 5.809 1 94.56 186 ALA A N 1
ATOM 1371 C CA . ALA A 1 186 ? 12.82 -20.266 4.855 1 94.56 186 ALA A CA 1
ATOM 1372 C C . ALA A 1 186 ? 12.578 -19.406 3.623 1 94.56 186 ALA A C 1
ATOM 1374 O O . ALA A 1 186 ? 13.414 -19.344 2.725 1 94.56 186 ALA A O 1
ATOM 1375 N N . VAL A 1 187 ? 11.508 -18.719 3.592 1 97.5 187 VAL A N 1
ATOM 1376 C CA . VAL A 1 187 ? 11.133 -17.875 2.459 1 97.5 187 VAL A CA 1
ATOM 1377 C C . VAL A 1 187 ? 11.688 -16.469 2.658 1 97.5 187 VAL A C 1
ATOM 1379 O O . VAL A 1 187 ? 11.562 -15.891 3.744 1 97.5 187 VAL A O 1
ATOM 1382 N N . GLU A 1 188 ? 12.32 -15.922 1.62 1 97.81 188 GLU A N 1
ATOM 1383 C CA . GLU A 1 188 ? 12.891 -14.586 1.724 1 97.81 188 GLU A CA 1
ATOM 1384 C C . GLU A 1 188 ? 11.844 -13.508 1.466 1 97.81 188 GLU A C 1
ATOM 1386 O O . GLU A 1 188 ? 11.828 -12.469 2.133 1 97.81 188 GLU A O 1
ATOM 1391 N N . HIS A 1 189 ? 10.961 -13.742 0.449 1 98.31 189 HIS A N 1
ATOM 1392 C CA . HIS A 1 189 ? 9.961 -12.75 0.079 1 98.31 189 HIS A CA 1
ATOM 1393 C C . HIS A 1 189 ? 8.609 -13.406 -0.181 1 98.31 189 HIS A C 1
ATOM 1395 O O . HIS A 1 189 ? 8.539 -14.5 -0.755 1 98.31 189 HIS A O 1
ATOM 1401 N N . VAL A 1 190 ? 7.582 -12.797 0.3 1 98.75 190 VAL A N 1
ATOM 1402 C CA . VAL A 1 190 ? 6.207 -13.109 -0.064 1 98.75 190 VAL A CA 1
ATOM 1403 C C . VAL A 1 190 ? 5.621 -11.977 -0.903 1 98.75 190 VAL A C 1
ATOM 1405 O O . VAL A 1 190 ? 5.758 -10.805 -0.552 1 98.75 190 VAL A O 1
ATOM 1408 N N . TYR A 1 191 ? 5.125 -12.266 -2.062 1 98.81 191 TYR A N 1
ATOM 1409 C CA . TYR A 1 191 ? 4.43 -11.336 -2.947 1 98.81 191 TYR A CA 1
ATOM 1410 C C . TYR A 1 191 ? 2.965 -11.727 -3.105 1 98.81 191 TYR A C 1
ATOM 1412 O O . TYR A 1 191 ? 2.646 -12.68 -3.828 1 98.81 191 TYR A O 1
ATOM 1420 N N . ALA A 1 192 ? 2.045 -10.945 -2.436 1 98.88 192 ALA A N 1
ATOM 1421 C CA . ALA A 1 192 ? 0.653 -11.367 -2.312 1 98.88 192 ALA A CA 1
ATOM 1422 C C . ALA A 1 192 ? -0.299 -10.289 -2.82 1 98.88 192 ALA A C 1
ATOM 1424 O O . ALA A 1 192 ? -0.107 -9.102 -2.541 1 98.88 192 ALA A O 1
ATOM 1425 N N . GLU A 1 193 ? -1.255 -10.703 -3.6 1 98.31 193 GLU A N 1
ATOM 1426 C CA . GLU A 1 193 ? -2.381 -9.82 -3.881 1 98.31 193 GLU A CA 1
ATOM 1427 C C . GLU A 1 193 ? -3.361 -9.789 -2.713 1 98.31 193 GLU A C 1
ATOM 1429 O O . GLU A 1 193 ? -3.877 -10.828 -2.299 1 98.31 193 GLU A O 1
ATOM 1434 N N . VAL A 1 194 ? -3.615 -8.648 -2.139 1 98 194 VAL A N 1
ATOM 1435 C CA . VAL A 1 194 ? -4.5 -8.508 -0.989 1 98 194 VAL A CA 1
ATOM 1436 C C . VAL A 1 194 ? -5.586 -7.477 -1.298 1 98 194 VAL A C 1
ATOM 1438 O O . VAL A 1 194 ? -5.406 -6.617 -2.162 1 98 194 VAL A O 1
ATOM 1441 N N . SER A 1 195 ? -6.703 -7.672 -0.635 1 97.88 195 SER A N 1
ATOM 1442 C CA . SER A 1 195 ? -7.855 -6.816 -0.899 1 97.88 195 SER A CA 1
ATOM 1443 C C . SER A 1 195 ? -8.219 -5.98 0.325 1 97.88 195 SER A C 1
ATOM 1445 O O . SER A 1 195 ? -8.062 -6.438 1.46 1 97.88 195 SER A O 1
ATOM 1447 N N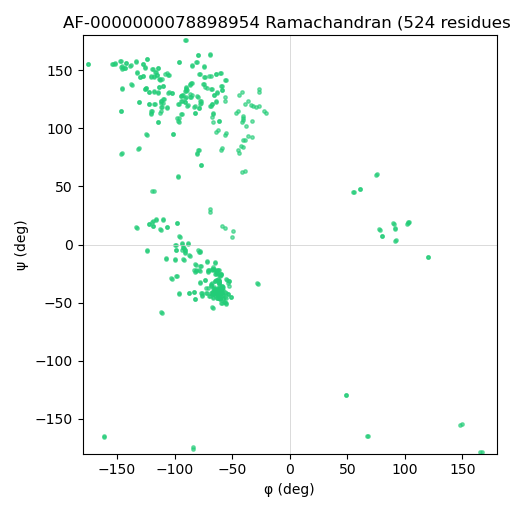 . PHE A 1 196 ? -8.68 -4.797 0.042 1 96.81 196 PHE A N 1
ATOM 1448 C CA . PHE A 1 196 ? -9.188 -3.932 1.103 1 96.81 196 PHE A CA 1
ATOM 1449 C C . PHE A 1 196 ? -10.703 -3.988 1.168 1 96.81 196 PHE A C 1
ATOM 1451 O O . PHE A 1 196 ? -11.312 -3.492 2.121 1 96.81 196 PHE A O 1
ATOM 1458 N N . LEU A 1 197 ? -11.359 -4.539 0.171 1 94.69 197 LEU A N 1
ATOM 1459 C CA . LEU A 1 197 ? -12.797 -4.785 0.113 1 94.69 197 LEU A CA 1
ATOM 1460 C C . LEU A 1 197 ? -13.086 -6.277 -0.026 1 94.69 197 LEU A C 1
ATOM 1462 O O . LEU A 1 197 ? -12.281 -7.02 -0.594 1 94.69 197 LEU A O 1
ATOM 1466 N N . PRO A 1 198 ? -14.219 -6.719 0.48 1 95 198 PRO A N 1
ATOM 1467 C CA . PRO A 1 198 ? -14.539 -8.148 0.439 1 95 198 PRO A CA 1
ATOM 1468 C C . PRO A 1 198 ? -15.047 -8.602 -0.927 1 95 198 PRO A C 1
ATOM 1470 O O . PRO A 1 198 ? -16.25 -8.812 -1.101 1 95 198 PRO A O 1
ATOM 1473 N N . LEU A 1 199 ? -14.195 -8.852 -1.833 1 95.62 199 LEU A N 1
ATOM 1474 C CA . LEU A 1 199 ? -14.531 -9.289 -3.184 1 95.62 199 LEU A CA 1
ATOM 1475 C C . LEU A 1 199 ? -15.055 -10.719 -3.176 1 95.62 199 LEU A C 1
ATOM 1477 O O . LEU A 1 199 ? -15.734 -11.141 -4.117 1 95.62 199 LEU A O 1
ATOM 1481 N N . TYR A 1 200 ? -14.711 -11.508 -2.148 1 96.5 200 TYR A N 1
ATOM 1482 C CA . TYR A 1 200 ? -15.172 -12.875 -1.902 1 96.5 200 TYR A CA 1
ATOM 1483 C C . TYR A 1 200 ? -15.727 -13.016 -0.49 1 96.5 200 TYR A C 1
ATOM 1485 O O . TYR A 1 200 ? -15.234 -12.375 0.443 1 96.5 200 TYR A O 1
ATOM 1493 N N . GLU A 1 201 ? -16.75 -13.859 -0.395 1 96.12 201 GLU A N 1
ATOM 1494 C CA . GLU A 1 201 ? -17.359 -14.039 0.914 1 96.12 201 GLU A CA 1
ATOM 1495 C C . GLU A 1 201 ? -16.406 -14.695 1.898 1 96.12 201 GLU A C 1
ATOM 1497 O O . GLU A 1 201 ? -15.836 -15.75 1.606 1 96.12 201 GLU A O 1
ATOM 1502 N N . GLY A 1 202 ? -16.266 -14.062 3.061 1 96.06 202 GLY A N 1
ATOM 1503 C CA . GLY A 1 202 ? -15.414 -14.641 4.09 1 96.06 202 GLY A CA 1
ATOM 1504 C C . GLY A 1 202 ? -13.938 -14.375 3.871 1 96.06 202 GLY A C 1
ATOM 1505 O O . GLY A 1 202 ? -13.094 -14.852 4.633 1 96.06 202 GLY A O 1
ATOM 1506 N N . GLN A 1 203 ? -13.602 -13.57 2.922 1 97.31 203 GLN A N 1
ATOM 1507 C CA . GLN A 1 203 ? -12.227 -13.273 2.559 1 97.31 203 GLN A CA 1
ATOM 1508 C C . GLN A 1 203 ? -11.531 -12.461 3.646 1 97.31 203 GLN A C 1
ATOM 1510 O O . GLN A 1 203 ? -11.984 -11.375 3.998 1 97.31 203 GLN A O 1
ATOM 1515 N N . PRO A 1 204 ? -10.43 -13.008 4.25 1 98 204 PRO A N 1
ATOM 1516 C CA . PRO A 1 204 ? -9.602 -12.102 5.051 1 98 204 PRO A CA 1
ATOM 1517 C C . PRO A 1 204 ? -9.055 -10.93 4.238 1 98 204 PRO A C 1
ATOM 1519 O O . PRO A 1 204 ? -8.547 -11.117 3.135 1 98 204 PRO A O 1
ATOM 1522 N N . LEU A 1 205 ? -9.18 -9.773 4.766 1 97.81 205 LEU A N 1
ATOM 1523 C CA . LEU A 1 205 ? -8.75 -8.562 4.066 1 97.81 205 LEU A CA 1
ATOM 1524 C C . LEU A 1 205 ? -7.301 -8.234 4.391 1 97.81 205 LEU A C 1
ATOM 1526 O O . LEU A 1 205 ? -6.656 -8.938 5.172 1 97.81 205 LEU A O 1
ATOM 1530 N N . ALA A 1 206 ? -6.766 -7.203 3.76 1 98.25 206 ALA A N 1
ATOM 1531 C CA . ALA A 1 206 ? -5.355 -6.828 3.797 1 98.25 206 ALA A CA 1
ATOM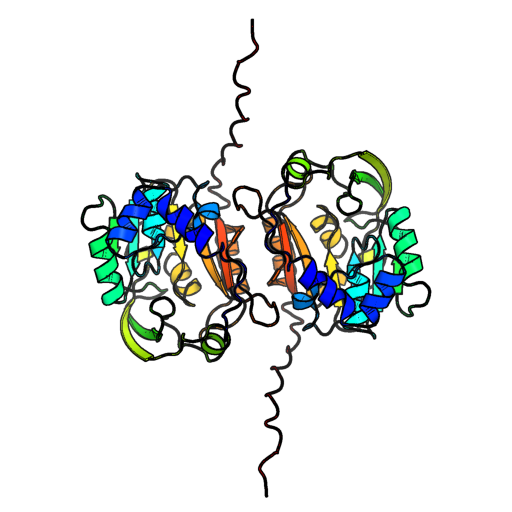 1532 C C . ALA A 1 206 ? -4.852 -6.73 5.234 1 98.25 206 ALA A C 1
ATOM 1534 O O . ALA A 1 206 ? -3.797 -7.277 5.566 1 98.25 206 ALA A O 1
ATOM 1535 N N . PRO A 1 207 ? -5.57 -6.109 6.172 1 97.06 207 PRO A N 1
ATOM 1536 C CA . PRO A 1 207 ? -5.031 -5.996 7.527 1 97.06 207 PRO A CA 1
ATOM 1537 C C . PRO A 1 207 ? -4.738 -7.355 8.156 1 97.06 207 PRO A C 1
ATOM 1539 O O . PRO A 1 207 ? -3.725 -7.52 8.844 1 97.06 207 PRO A O 1
ATOM 1542 N N . ALA A 1 208 ? -5.59 -8.289 7.898 1 97.69 208 ALA A N 1
ATOM 1543 C CA . ALA A 1 208 ? -5.402 -9.617 8.492 1 97.69 208 ALA A CA 1
ATOM 1544 C C . ALA A 1 208 ? -4.164 -10.297 7.922 1 97.69 208 ALA A C 1
ATOM 1546 O O . ALA A 1 208 ? -3.406 -10.938 8.656 1 97.69 208 ALA A O 1
ATOM 1547 N N . ILE A 1 209 ? -3.98 -10.164 6.68 1 98.62 209 ILE A N 1
ATOM 1548 C CA . ILE A 1 209 ? -2.844 -10.797 6.02 1 98.62 209 ILE A CA 1
ATOM 1549 C C . ILE A 1 209 ? -1.549 -10.117 6.453 1 98.62 209 ILE A C 1
ATOM 1551 O O . ILE A 1 209 ? -0.564 -10.781 6.777 1 98.62 209 ILE A O 1
ATOM 1555 N N . ILE A 1 210 ? -1.556 -8.805 6.496 1 98.31 210 ILE A N 1
ATOM 1556 C CA . ILE A 1 210 ? -0.393 -8.023 6.918 1 98.31 210 ILE A CA 1
ATOM 1557 C C . ILE A 1 210 ? -0.022 -8.391 8.352 1 98.31 210 ILE A C 1
ATOM 1559 O O . ILE A 1 210 ? 1.148 -8.633 8.656 1 98.31 210 ILE A O 1
ATOM 1563 N N . ALA A 1 211 ? -1.006 -8.453 9.188 1 97.06 211 ALA A N 1
ATOM 1564 C CA . ALA A 1 211 ? -0.768 -8.781 10.594 1 97.06 211 ALA A CA 1
ATOM 1565 C C . ALA A 1 211 ? -0.202 -10.188 10.742 1 97.06 211 ALA A C 1
ATOM 1567 O O . ALA A 1 211 ? 0.722 -10.414 11.531 1 97.06 211 ALA A O 1
ATOM 1568 N N . ASP A 1 212 ? -0.8 -11.133 10.039 1 97.94 212 ASP A N 1
ATOM 1569 C CA . ASP A 1 212 ? -0.339 -12.516 10.125 1 97.94 212 ASP A CA 1
ATOM 1570 C C . ASP A 1 212 ? 1.112 -12.641 9.664 1 97.94 212 ASP A C 1
ATOM 1572 O O . ASP A 1 212 ? 1.943 -13.227 10.367 1 97.94 212 ASP A O 1
ATOM 1576 N N . LEU A 1 213 ? 1.447 -12.047 8.547 1 98.38 213 LEU A N 1
ATOM 1577 C CA . LEU A 1 213 ? 2.807 -12.102 8.016 1 98.38 213 LEU A CA 1
ATOM 1578 C C . LEU A 1 213 ? 3.781 -11.383 8.945 1 98.38 213 LEU A C 1
ATOM 1580 O O . LEU A 1 213 ? 4.906 -11.844 9.148 1 98.38 213 LEU A O 1
ATOM 1584 N N . HIS A 1 214 ? 3.348 -10.266 9.461 1 97.5 214 HIS A N 1
ATOM 1585 C CA . HIS A 1 214 ? 4.199 -9.562 10.414 1 97.5 214 HIS A CA 1
ATOM 1586 C C . HIS A 1 214 ? 4.535 -10.445 11.609 1 97.5 214 HIS A C 1
ATOM 1588 O O . HIS A 1 214 ? 5.691 -10.516 12.031 1 97.5 214 HIS A O 1
ATOM 1594 N N . ALA A 1 215 ? 3.545 -11.078 12.125 1 96.5 215 ALA A N 1
ATOM 1595 C CA . ALA A 1 215 ? 3.729 -11.961 13.273 1 96.5 215 ALA A CA 1
ATOM 1596 C C . ALA A 1 215 ? 4.68 -13.102 12.945 1 96.5 215 ALA A C 1
ATOM 1598 O O . ALA A 1 215 ? 5.359 -13.633 13.828 1 96.5 215 ALA A O 1
ATOM 1599 N N . ARG A 1 216 ? 4.734 -13.445 11.727 1 97.25 216 ARG A N 1
ATOM 1600 C CA . ARG A 1 216 ? 5.562 -14.562 11.289 1 97.25 216 ARG A CA 1
ATOM 1601 C C . ARG A 1 216 ? 6.922 -14.078 10.797 1 97.25 216 ARG A C 1
ATOM 1603 O O . ARG A 1 216 ? 7.695 -14.852 10.227 1 97.25 216 ARG A O 1
ATOM 1610 N N . GLY A 1 217 ? 7.172 -12.828 10.953 1 96.62 217 GLY A N 1
ATOM 1611 C CA . GLY A 1 217 ? 8.523 -12.336 10.742 1 96.62 217 GLY A CA 1
ATOM 1612 C C . GLY A 1 217 ? 8.695 -11.633 9.406 1 96.62 217 GLY A C 1
ATOM 1613 O O . GLY A 1 217 ? 9.828 -11.445 8.938 1 96.62 217 GLY A O 1
ATOM 1614 N N . PHE A 1 218 ? 7.637 -11.203 8.758 1 98 218 PHE A N 1
ATOM 1615 C CA . PHE A 1 218 ? 7.727 -10.5 7.484 1 98 218 PHE A CA 1
ATOM 1616 C C . PHE A 1 218 ? 7.297 -9.047 7.641 1 98 218 PHE A C 1
ATOM 1618 O O . PHE A 1 218 ? 6.355 -8.75 8.375 1 98 218 PHE A O 1
ATOM 1625 N N . ASP A 1 219 ? 7.977 -8.156 6.926 1 97.44 219 ASP A N 1
ATOM 1626 C CA . ASP A 1 219 ? 7.625 -6.738 6.895 1 97.44 219 ASP A CA 1
ATOM 1627 C C . ASP A 1 219 ? 7.133 -6.32 5.512 1 97.44 219 ASP A C 1
ATOM 1629 O O . ASP A 1 219 ? 7.645 -6.801 4.496 1 97.44 219 ASP A O 1
ATOM 1633 N N . LEU A 1 220 ? 6.133 -5.449 5.48 1 98.12 220 LEU A N 1
ATOM 1634 C CA . LEU A 1 220 ? 5.68 -4.887 4.215 1 98.12 220 LEU A CA 1
ATOM 1635 C C . LEU A 1 220 ? 6.754 -3.998 3.6 1 98.12 220 LEU A C 1
ATOM 1637 O O . LEU A 1 220 ? 7.012 -2.896 4.09 1 98.12 220 LEU A O 1
ATOM 1641 N N . ALA A 1 221 ? 7.316 -4.422 2.475 1 96.25 221 ALA A N 1
ATOM 1642 C CA . ALA A 1 221 ? 8.492 -3.77 1.899 1 96.25 221 ALA A CA 1
ATOM 1643 C C . ALA A 1 221 ? 8.117 -2.975 0.651 1 96.25 221 ALA A C 1
ATOM 1645 O O . ALA A 1 221 ? 8.922 -2.186 0.148 1 96.25 221 ALA A O 1
ATOM 1646 N N . GLY A 1 222 ? 6.941 -3.17 0.153 1 97.56 222 GLY A N 1
ATOM 1647 C CA . GLY A 1 222 ? 6.504 -2.457 -1.035 1 97.56 222 GLY A CA 1
ATOM 1648 C C . GLY A 1 222 ? 5.059 -2.738 -1.403 1 97.56 222 GLY A C 1
ATOM 1649 O O . GLY A 1 222 ? 4.5 -3.76 -1.003 1 97.56 222 GLY A O 1
ATOM 1650 N N . VAL A 1 223 ? 4.445 -1.826 -2.102 1 98.38 223 VAL A N 1
ATOM 1651 C CA . VAL A 1 223 ? 3.094 -1.938 -2.641 1 98.38 223 VAL A CA 1
ATOM 1652 C C . VAL A 1 223 ? 3.115 -1.697 -4.148 1 98.38 223 VAL A C 1
ATOM 1654 O O . VAL A 1 223 ? 3.803 -0.792 -4.629 1 98.38 223 VAL A O 1
ATOM 1657 N N . TYR A 1 224 ? 2.404 -2.551 -4.891 1 97.25 224 TYR A N 1
ATOM 1658 C CA . TYR A 1 224 ? 2.398 -2.482 -6.348 1 97.25 224 TYR A CA 1
ATOM 1659 C C . TYR A 1 224 ? 0.998 -2.713 -6.898 1 97.25 224 TYR A C 1
ATOM 1661 O O . TYR A 1 224 ? 0.152 -3.312 -6.23 1 97.25 224 TYR A O 1
ATOM 1669 N N . ASN A 1 225 ? 0.73 -2.182 -8.07 1 96.38 225 ASN A N 1
ATOM 1670 C CA . ASN A 1 225 ? -0.469 -2.447 -8.852 1 96.38 225 ASN A CA 1
ATOM 1671 C C . ASN A 1 225 ? -1.738 -2.16 -8.055 1 96.38 225 ASN A C 1
ATOM 1673 O O . ASN A 1 225 ? -2.65 -2.988 -8.016 1 96.38 225 ASN A O 1
ATOM 1677 N N . LEU A 1 226 ? -1.732 -1.025 -7.383 1 95.94 226 LEU A N 1
ATOM 1678 C CA . LEU A 1 226 ? -2.898 -0.604 -6.613 1 95.94 226 LEU A CA 1
ATOM 1679 C C . LEU A 1 226 ? -4.094 -0.358 -7.527 1 95.94 226 LEU A C 1
ATOM 1681 O O . LEU A 1 226 ? -4 0.417 -8.484 1 95.94 226 LEU A O 1
ATOM 1685 N N . SER A 1 227 ? -5.188 -1.068 -7.238 1 94.62 227 SER A N 1
ATOM 1686 C CA . SER A 1 227 ? -6.438 -0.849 -7.957 1 94.62 227 SER A CA 1
ATOM 1687 C C . SER A 1 227 ? -7.445 -0.093 -7.098 1 94.62 227 SER A C 1
ATOM 1689 O O . SER A 1 227 ? -7.469 -0.252 -5.875 1 94.62 227 SER A O 1
ATOM 1691 N N . THR A 1 228 ? -8.211 0.713 -7.762 1 93.25 228 THR A N 1
ATOM 1692 C CA . THR A 1 228 ? -9.211 1.513 -7.066 1 93.25 228 THR A CA 1
ATOM 1693 C C . THR A 1 228 ? -10.586 1.323 -7.699 1 93.25 228 THR A C 1
ATOM 1695 O O . THR A 1 228 ? -10.695 0.874 -8.844 1 93.25 228 THR A O 1
ATOM 1698 N N . ASP A 1 229 ? -11.625 1.556 -6.938 1 90.56 229 ASP A N 1
ATOM 1699 C CA . ASP A 1 229 ? -12.969 1.547 -7.512 1 90.56 229 ASP A CA 1
ATOM 1700 C C . ASP A 1 229 ? -13.305 2.898 -8.141 1 90.56 229 ASP A C 1
ATOM 1702 O O . ASP A 1 229 ? -12.438 3.758 -8.281 1 90.56 229 ASP A O 1
ATOM 1706 N N . ARG A 1 230 ? -14.555 3.031 -8.594 1 86.75 230 ARG A N 1
ATOM 1707 C CA . ARG A 1 230 ? -14.977 4.211 -9.336 1 86.75 230 ARG A CA 1
ATOM 1708 C C . ARG A 1 230 ? -14.891 5.465 -8.469 1 86.75 230 ARG A C 1
ATOM 1710 O O . ARG A 1 230 ? -14.719 6.57 -8.984 1 86.75 230 ARG A O 1
ATOM 1717 N N . GLU A 1 231 ? -14.945 5.281 -7.211 1 88.25 231 GLU A N 1
ATOM 1718 C CA . GLU A 1 231 ? -14.891 6.414 -6.289 1 88.25 231 GLU A CA 1
ATOM 1719 C C . GLU A 1 231 ? -13.453 6.688 -5.84 1 88.25 231 GLU A C 1
ATOM 1721 O O . GLU A 1 231 ? -13.203 7.629 -5.086 1 88.25 231 GLU A O 1
ATOM 1726 N N . GLY A 1 232 ? -12.508 5.895 -6.266 1 89.88 232 GLY A N 1
ATOM 1727 C CA . GLY A 1 232 ? -11.102 6.102 -5.961 1 89.88 232 GLY A CA 1
ATOM 1728 C C . GLY A 1 232 ? -10.656 5.375 -4.707 1 89.88 232 GLY A C 1
ATOM 1729 O O . GLY A 1 232 ? -9.508 5.527 -4.27 1 89.88 232 GLY A O 1
ATOM 1730 N N . ARG A 1 233 ? -11.508 4.629 -4.094 1 90.38 233 ARG A N 1
ATOM 1731 C CA . ARG A 1 233 ? -11.133 3.885 -2.896 1 90.38 233 ARG A CA 1
ATOM 1732 C C . ARG A 1 233 ? -10.258 2.689 -3.248 1 90.38 233 ARG A C 1
ATOM 1734 O O . ARG A 1 233 ? -10.453 2.051 -4.285 1 90.38 233 ARG A O 1
ATOM 1741 N N . SER A 1 234 ? -9.32 2.41 -2.373 1 94.69 234 SER A N 1
ATOM 1742 C CA . SER A 1 234 ? -8.422 1.278 -2.578 1 94.69 234 SER A CA 1
ATOM 1743 C C . SER A 1 234 ? -9.188 -0.041 -2.582 1 94.69 234 SER A C 1
ATOM 1745 O O . SER A 1 234 ? -9.984 -0.302 -1.683 1 94.69 234 SER A O 1
ATOM 1747 N N . VAL A 1 235 ? -8.953 -0.858 -3.57 1 95.69 235 VAL A N 1
ATOM 1748 C CA . VAL A 1 235 ? -9.664 -2.129 -3.686 1 95.69 235 VAL A CA 1
ATOM 1749 C C . VAL A 1 235 ? -8.695 -3.285 -3.439 1 95.69 235 VAL A C 1
ATOM 1751 O O . VAL A 1 235 ? -8.898 -4.09 -2.529 1 95.69 235 VAL A O 1
ATOM 1754 N N . GLN A 1 236 ? -7.648 -3.33 -4.266 1 96.88 236 GLN A N 1
ATOM 1755 C CA . GLN A 1 236 ? -6.68 -4.418 -4.219 1 96.88 236 GLN A CA 1
ATOM 1756 C C . GLN A 1 236 ? -5.277 -3.922 -4.555 1 96.88 236 GLN A C 1
ATOM 1758 O O . GLN A 1 236 ? -5.121 -2.889 -5.211 1 96.88 236 GLN A O 1
ATOM 1763 N N . ALA A 1 237 ? -4.297 -4.594 -4.059 1 97.88 237 ALA A N 1
ATOM 1764 C CA . ALA A 1 237 ? -2.904 -4.305 -4.383 1 97.88 237 ALA A CA 1
ATOM 1765 C C . ALA A 1 237 ? -2.043 -5.559 -4.27 1 97.88 237 ALA A C 1
ATOM 1767 O O . ALA A 1 237 ? -2.434 -6.531 -3.615 1 97.88 237 ALA A O 1
ATOM 1768 N N . ASP A 1 238 ? -0.924 -5.512 -5.016 1 98.5 238 ASP A N 1
ATOM 1769 C CA . ASP A 1 238 ? 0.133 -6.492 -4.785 1 98.5 238 ASP A CA 1
ATOM 1770 C C . ASP A 1 238 ? 1.143 -5.977 -3.762 1 98.5 238 ASP A C 1
ATOM 1772 O O . ASP A 1 238 ? 1.717 -4.902 -3.936 1 98.5 238 ASP A O 1
ATOM 1776 N N . MET A 1 239 ? 1.286 -6.781 -2.713 1 98.69 239 MET A N 1
ATOM 1777 C CA . MET A 1 239 ? 2.15 -6.344 -1.619 1 98.69 239 MET A CA 1
ATOM 1778 C C . MET A 1 239 ? 3.369 -7.254 -1.493 1 98.69 239 MET A C 1
ATOM 1780 O O . MET A 1 239 ? 3.242 -8.477 -1.542 1 98.69 239 MET A O 1
ATOM 1784 N N . LEU A 1 240 ? 4.547 -6.617 -1.415 1 98.56 240 LEU A N 1
ATOM 1785 C CA . LEU A 1 240 ? 5.809 -7.324 -1.224 1 98.56 240 LEU A CA 1
ATOM 1786 C C . LEU A 1 240 ? 6.211 -7.332 0.247 1 98.56 240 LEU A C 1
ATOM 1788 O O . LEU A 1 240 ? 6.336 -6.273 0.865 1 98.56 240 LEU A O 1
ATOM 1792 N N . PHE A 1 241 ? 6.344 -8.531 0.775 1 98.5 241 PHE A N 1
ATOM 1793 C CA . PHE A 1 241 ? 6.789 -8.711 2.152 1 98.5 241 PHE A CA 1
ATOM 1794 C C . PHE A 1 241 ? 8.188 -9.312 2.191 1 98.5 241 PHE A C 1
ATOM 1796 O O . PHE A 1 241 ? 8.5 -10.227 1.423 1 98.5 241 PHE A O 1
ATOM 1803 N N . ALA A 1 242 ? 9.023 -8.766 3.07 1 97.75 242 ALA A N 1
ATOM 1804 C CA . ALA A 1 242 ? 10.391 -9.25 3.213 1 97.75 242 ALA A CA 1
ATOM 1805 C C . ALA A 1 242 ? 10.602 -9.891 4.586 1 97.75 242 ALA A C 1
ATOM 1807 O O . ALA A 1 242 ? 10.148 -9.359 5.598 1 97.75 242 ALA A O 1
ATOM 1808 N N . ASN A 1 243 ? 11.273 -11.039 4.559 1 97.69 243 ASN A N 1
ATOM 1809 C CA . ASN A 1 243 ? 11.633 -11.734 5.789 1 97.69 243 ASN A CA 1
ATOM 1810 C C . ASN A 1 243 ? 12.672 -10.945 6.594 1 97.69 243 ASN A C 1
ATOM 1812 O O . ASN A 1 243 ? 13.773 -10.68 6.109 1 97.69 243 ASN A O 1
ATOM 1816 N N . ARG A 1 244 ? 12.312 -10.609 7.797 1 94.31 244 ARG A N 1
ATOM 1817 C CA . ARG A 1 244 ? 13.156 -9.773 8.648 1 94.31 244 ARG A CA 1
ATOM 1818 C C . ARG A 1 244 ? 14.484 -10.461 8.945 1 94.31 244 ARG A C 1
ATOM 1820 O O . ARG A 1 244 ? 15.5 -9.797 9.141 1 94.31 244 ARG A O 1
ATOM 1827 N N . ARG A 1 245 ? 14.484 -11.703 8.977 1 91.19 245 ARG A N 1
ATOM 1828 C CA . ARG A 1 245 ? 15.656 -12.469 9.398 1 91.19 245 ARG A CA 1
ATOM 1829 C C . ARG A 1 245 ? 16.516 -12.844 8.195 1 91.19 245 ARG A C 1
ATOM 1831 O O . ARG A 1 245 ? 17.625 -13.359 8.359 1 91.19 245 ARG A O 1
ATOM 1838 N N . ARG A 1 246 ? 16.031 -12.695 7.008 1 84.25 246 ARG A N 1
ATOM 1839 C CA . ARG A 1 246 ? 16.734 -13.125 5.809 1 84.25 246 ARG A CA 1
ATOM 1840 C C . ARG A 1 246 ? 17 -11.945 4.875 1 84.25 246 ARG A C 1
ATOM 1842 O O . ARG A 1 246 ? 17.141 -12.125 3.664 1 84.25 246 ARG A O 1
ATOM 1849 N N . ARG A 1 247 ? 16.922 -10.836 5.477 1 65.81 247 ARG A N 1
ATOM 1850 C CA . ARG A 1 247 ? 17.094 -9.656 4.633 1 65.81 247 ARG A CA 1
ATOM 1851 C C . ARG A 1 247 ? 18.422 -9.711 3.881 1 65.81 247 ARG A C 1
ATOM 1853 O O . ARG A 1 247 ? 19.469 -9.977 4.473 1 65.81 247 ARG A O 1
ATOM 1860 N N . SER A 1 248 ? 18.25 -10.219 2.695 1 55.25 248 SER A N 1
ATOM 1861 C CA . SER A 1 248 ? 19.438 -10.203 1.858 1 55.25 248 SER A CA 1
ATOM 1862 C C . SER A 1 248 ? 20 -8.789 1.719 1 55.25 248 SER A C 1
ATOM 1864 O O . SER A 1 248 ? 19.25 -7.809 1.822 1 55.25 248 SER A O 1
ATOM 1866 N N . VAL A 1 249 ? 21.266 -8.695 2.025 1 44.47 249 VAL A N 1
ATOM 1867 C CA . VAL A 1 249 ? 22.031 -7.492 1.688 1 44.47 249 VAL A CA 1
ATOM 1868 C C . VAL A 1 249 ? 21.641 -7.02 0.286 1 44.47 249 VAL A C 1
ATOM 1870 O O . VAL A 1 249 ? 21.922 -7.703 -0.703 1 44.47 249 VAL A O 1
ATOM 1873 N N . THR A 1 250 ? 20.422 -6.672 0.108 1 40.91 250 THR A N 1
ATOM 1874 C CA . THR A 1 250 ? 20.312 -6.027 -1.194 1 40.91 250 THR A CA 1
ATOM 1875 C C . THR A 1 250 ? 21.531 -5.16 -1.485 1 40.91 250 THR A C 1
ATOM 1877 O O . THR A 1 250 ? 22 -4.422 -0.614 1 40.91 250 THR A O 1
ATOM 1880 N N . ALA A 1 251 ? 22.453 -5.605 -2.279 1 36.62 251 ALA A N 1
ATOM 1881 C CA . ALA A 1 251 ? 23.594 -4.805 -2.719 1 36.62 251 ALA A CA 1
ATOM 1882 C C . ALA A 1 251 ? 23.156 -3.381 -3.062 1 36.62 251 ALA A C 1
ATOM 1884 O O . ALA A 1 251 ? 22.156 -3.178 -3.76 1 36.62 251 ALA A O 1
ATOM 1885 N N . ALA A 1 252 ? 23.438 -2.41 -2.25 1 37.72 252 ALA A N 1
ATOM 1886 C CA . ALA A 1 252 ? 23.375 -1.034 -2.736 1 37.72 252 ALA A CA 1
ATOM 1887 C C . ALA A 1 252 ? 23.609 -0.972 -4.242 1 37.72 252 ALA A C 1
ATOM 1889 O O . ALA A 1 252 ? 24.469 -1.672 -4.773 1 37.72 252 ALA A O 1
ATOM 1890 N N . PRO A 1 253 ? 22.656 -0.478 -5.027 1 36.38 253 PRO A N 1
ATOM 1891 C CA . PRO A 1 253 ? 23.062 -0.409 -6.438 1 36.38 253 PRO A CA 1
ATOM 1892 C C . PRO A 1 253 ? 24.531 -0.038 -6.617 1 36.38 253 PRO A C 1
ATOM 1894 O O . PRO A 1 253 ? 25.094 0.661 -5.773 1 36.38 253 PRO A O 1
ATOM 1897 N N . SER A 1 254 ? 25.25 -0.874 -7.289 1 32.56 254 SER A N 1
ATOM 1898 C CA . SER A 1 254 ? 26.609 -0.501 -7.68 1 32.56 254 SER A CA 1
ATOM 1899 C C . SER A 1 254 ? 26.672 0.954 -8.133 1 32.56 254 SER A C 1
ATOM 1901 O O . SER A 1 254 ? 25.828 1.408 -8.906 1 32.56 254 SER A O 1
ATOM 1903 N N . PRO A 1 255 ? 27.25 1.812 -7.328 1 32.56 255 PRO A N 1
ATOM 1904 C CA . PRO A 1 255 ? 27.438 3.143 -7.91 1 32.56 255 PRO A CA 1
ATOM 1905 C C . PRO A 1 255 ? 27.672 3.102 -9.422 1 32.56 255 PRO A C 1
ATOM 1907 O O . PRO A 1 255 ? 28.234 2.135 -9.938 1 32.56 255 PRO A O 1
ATOM 1910 N N . ALA A 1 256 ? 26.797 3.729 -10.188 1 34.41 256 ALA A N 1
ATOM 1911 C CA . ALA A 1 256 ? 27.125 3.93 -11.594 1 34.41 256 ALA A CA 1
ATOM 1912 C C . ALA A 1 256 ? 28.625 4.133 -11.789 1 34.41 256 ALA A C 1
ATOM 1914 O O . ALA A 1 256 ? 29.219 5.004 -11.156 1 34.41 256 ALA A O 1
ATOM 1915 N N . GLY A 1 257 ? 29.375 3.113 -12.039 1 30.59 257 GLY A N 1
ATOM 1916 C CA . GLY A 1 257 ? 30.766 3.229 -12.461 1 30.59 257 GLY A CA 1
ATOM 1917 C C . GLY A 1 257 ? 31 4.371 -13.43 1 30.59 257 GLY A C 1
ATOM 1918 O O . GLY A 1 257 ? 30.328 4.461 -14.469 1 30.59 257 GLY A O 1
ATOM 1919 N N . ILE A 1 258 ? 31.312 5.605 -12.891 1 34.25 258 ILE A N 1
ATOM 1920 C CA . ILE A 1 258 ? 31.906 6.645 -13.719 1 34.25 258 ILE A CA 1
ATOM 1921 C C . ILE A 1 258 ? 32.938 6.023 -14.656 1 34.25 258 ILE A C 1
ATOM 1923 O O . ILE A 1 258 ? 33.938 5.473 -14.203 1 34.25 258 ILE A O 1
ATOM 1927 N N . GLY A 1 259 ? 32.438 5.48 -15.82 1 30.59 259 GLY A N 1
ATOM 1928 C CA . GLY A 1 259 ? 33.344 5.059 -16.875 1 30.59 259 GLY A CA 1
ATOM 1929 C C . GLY A 1 259 ? 34.469 6.031 -17.094 1 30.59 259 GLY A C 1
ATOM 1930 O O . GLY A 1 259 ? 34.375 7.219 -16.797 1 30.59 259 GLY A O 1
ATOM 1931 N N . PRO A 1 260 ? 35.719 5.598 -17.156 1 36.19 260 PRO A N 1
ATOM 1932 C CA . PRO A 1 260 ? 37 6.238 -17.297 1 36.19 260 PRO A CA 1
ATOM 1933 C C . PRO A 1 260 ? 37.062 7.234 -18.453 1 36.19 260 PRO A C 1
ATOM 1935 O O . PRO A 1 260 ? 38.125 7.711 -18.812 1 36.19 260 PRO A O 1
ATOM 1938 N N . ASP A 1 261 ? 35.969 7.551 -19.141 1 30.91 261 ASP A N 1
ATOM 1939 C CA . ASP A 1 261 ? 36.344 8.156 -20.422 1 30.91 261 ASP A CA 1
ATOM 1940 C C . ASP A 1 261 ? 36.969 9.539 -20.203 1 30.91 261 ASP A C 1
ATOM 1942 O O . ASP A 1 261 ? 36.281 10.555 -20.266 1 30.91 261 ASP A O 1
ATOM 1946 N N . ALA A 1 262 ? 37.656 9.789 -19.062 1 28.73 262 ALA A N 1
ATOM 1947 C CA . ALA A 1 262 ? 38.375 11.07 -19.141 1 28.73 262 ALA A CA 1
ATOM 1948 C C . ALA A 1 262 ? 39.406 11.062 -20.266 1 28.73 262 ALA A C 1
ATOM 1950 O O . ALA A 1 262 ? 40.188 10.117 -20.406 1 28.73 262 ALA A O 1
ATOM 1951 N N . PRO A 1 263 ? 39.094 11.766 -21.344 1 31.64 263 PRO A N 1
ATOM 1952 C CA . PRO A 1 263 ? 40.156 11.898 -22.328 1 31.64 263 PRO A CA 1
ATOM 1953 C C . PRO A 1 263 ? 41.5 12.242 -21.672 1 31.64 263 PRO A C 1
ATOM 1955 O O . PRO A 1 263 ? 41.531 12.891 -20.625 1 31.64 263 PRO A O 1
ATOM 1958 N N . GLY A 1 264 ? 42.531 11.336 -21.734 1 25.34 264 GLY A N 1
ATOM 1959 C CA . GLY A 1 264 ? 43.938 11.75 -21.781 1 25.34 264 GLY A CA 1
ATOM 1960 C C . GLY A 1 264 ? 44.219 12.711 -22.922 1 25.34 264 GLY A C 1
ATOM 1961 O O . GLY A 1 264 ? 43.531 12.711 -23.938 1 25.34 264 GLY A O 1
ATOM 1962 N N . MET B 1 1 ? 13.82 16.641 -17.219 1 19.23 1 MET B N 1
ATOM 1963 C CA . MET B 1 1 ? 13.664 15.297 -16.688 1 19.23 1 MET B CA 1
ATOM 1964 C C . MET B 1 1 ? 12.289 15.125 -16.047 1 19.23 1 MET B C 1
ATOM 1966 O O . MET B 1 1 ? 11.969 15.805 -15.07 1 19.23 1 MET B O 1
ATOM 1970 N N . ARG B 1 2 ? 11.242 14.805 -16.828 1 23.41 2 ARG B N 1
ATOM 1971 C CA . ARG B 1 2 ? 9.789 14.766 -16.641 1 23.41 2 ARG B CA 1
ATOM 1972 C C . ARG B 1 2 ? 9.414 13.75 -15.562 1 23.41 2 ARG B C 1
ATOM 1974 O O . ARG B 1 2 ? 9.906 12.617 -15.562 1 23.41 2 ARG B O 1
ATOM 1981 N N . SER B 1 3 ? 9.164 14.211 -14.312 1 27.95 3 SER B N 1
ATOM 1982 C CA . SER B 1 3 ? 8.617 13.516 -13.156 1 27.95 3 SER B CA 1
ATOM 1983 C C . SER B 1 3 ? 7.426 12.648 -13.539 1 27.95 3 SER B C 1
ATOM 1985 O O . SER B 1 3 ? 6.402 13.156 -14 1 27.95 3 SER B O 1
ATOM 1987 N N . GLY B 1 4 ? 7.633 11.461 -14.117 1 30.62 4 GLY B N 1
ATOM 1988 C CA . GLY B 1 4 ? 6.719 10.492 -14.711 1 30.62 4 GLY B CA 1
ATOM 1989 C C . GLY B 1 4 ? 5.668 9.992 -13.734 1 30.62 4 GLY B C 1
ATOM 1990 O O . GLY B 1 4 ? 5.309 8.82 -13.75 1 30.62 4 GLY B O 1
ATOM 1991 N N . VAL B 1 5 ? 5.527 10.719 -12.633 1 34 5 VAL B N 1
ATOM 1992 C CA . VAL B 1 5 ? 4.543 10.195 -11.688 1 34 5 VAL B CA 1
ATOM 1993 C C . VAL B 1 5 ? 3.176 10.109 -12.359 1 34 5 VAL B C 1
ATOM 1995 O O . VAL B 1 5 ? 2.584 11.133 -12.719 1 34 5 VAL B O 1
ATOM 1998 N N . THR B 1 6 ? 2.91 9.102 -13.078 1 36.38 6 THR B N 1
ATOM 1999 C CA . THR B 1 6 ? 1.765 8.82 -13.938 1 36.38 6 THR B CA 1
ATOM 2000 C C . THR B 1 6 ? 0.459 8.969 -13.164 1 36.38 6 THR B C 1
ATOM 2002 O O . THR B 1 6 ? -0.625 8.945 -13.75 1 36.38 6 THR B O 1
ATOM 2005 N N . GLY B 1 7 ? 0.425 8.664 -11.875 1 39.91 7 GLY B N 1
ATOM 2006 C CA . GLY B 1 7 ? -0.894 8.477 -11.289 1 39.91 7 GLY B CA 1
ATOM 2007 C C . GLY B 1 7 ? -1.721 9.75 -11.273 1 39.91 7 GLY B C 1
ATOM 2008 O O . GLY B 1 7 ? -2.777 9.797 -10.633 1 39.91 7 GLY B O 1
ATOM 2009 N N . LEU B 1 8 ? -1.054 10.844 -11.336 1 43.91 8 LEU B N 1
ATOM 2010 C CA . LEU B 1 8 ? -1.862 12.008 -10.969 1 43.91 8 LEU B CA 1
ATOM 2011 C C . LEU B 1 8 ? -2.969 12.242 -11.992 1 43.91 8 LEU B C 1
ATOM 2013 O O . LEU B 1 8 ? -2.725 12.203 -13.195 1 43.91 8 LEU B O 1
ATOM 2017 N N . PRO B 1 9 ? -4.184 11.961 -11.773 1 53.53 9 PRO B N 1
ATOM 2018 C CA . PRO B 1 9 ? -5.203 12.492 -12.688 1 53.53 9 PRO B CA 1
ATOM 2019 C C . PRO B 1 9 ? -4.711 13.695 -13.484 1 53.53 9 PRO B C 1
ATOM 2021 O O . PRO B 1 9 ? -3.857 14.445 -13.008 1 53.53 9 PRO B O 1
ATOM 2024 N N . GLY B 1 10 ? -4.578 13.547 -14.75 1 69.31 10 GLY B N 1
ATOM 2025 C CA . GLY B 1 10 ? -4.055 14.547 -15.664 1 69.31 10 GLY B CA 1
ATOM 2026 C C . GLY B 1 10 ? -4.27 15.969 -15.172 1 69.31 10 GLY B C 1
ATOM 2027 O O . GLY B 1 10 ? -5.055 16.203 -14.25 1 69.31 10 GLY B O 1
ATOM 2028 N N . ARG B 1 11 ? -3.441 16.812 -15.172 1 75 11 ARG B N 1
ATOM 2029 C CA . ARG B 1 11 ? -3.514 18.234 -14.828 1 75 11 ARG B CA 1
ATOM 2030 C C . ARG B 1 11 ? -4.914 18.797 -15.078 1 75 11 ARG B C 1
ATOM 2032 O O . ARG B 1 11 ? -5.434 19.562 -14.273 1 75 11 ARG B O 1
ATOM 2039 N N . ALA B 1 12 ? -5.484 18.219 -16.094 1 82.38 12 ALA B N 1
ATOM 2040 C CA . ALA B 1 12 ? -6.816 18.703 -16.422 1 82.38 12 ALA B CA 1
ATOM 2041 C C . ALA B 1 12 ? -7.863 18.156 -15.453 1 82.38 12 ALA B C 1
ATOM 2043 O O . ALA B 1 12 ? -8.742 18.906 -15 1 82.38 12 ALA B O 1
ATOM 2044 N N . ALA B 1 13 ? -7.77 16.922 -15.117 1 84.88 13 ALA B N 1
ATOM 2045 C CA . ALA B 1 13 ? -8.711 16.297 -14.188 1 84.88 13 ALA B CA 1
ATOM 2046 C C . ALA B 1 13 ? -8.602 16.938 -12.797 1 84.88 13 ALA B C 1
ATOM 2048 O O . ALA B 1 13 ? -9.609 17.172 -12.133 1 84.88 13 ALA B O 1
ATOM 2049 N N . LYS B 1 14 ? -7.426 17.203 -12.438 1 88.5 14 LYS B N 1
ATOM 2050 C CA . LYS B 1 14 ? -7.207 17.859 -11.141 1 88.5 14 LYS B CA 1
ATOM 2051 C C . LYS B 1 14 ? -7.809 19.25 -11.117 1 88.5 14 LYS B C 1
ATOM 2053 O O . LYS B 1 14 ? -8.453 19.641 -10.141 1 88.5 14 LYS B O 1
ATOM 2058 N N . LEU B 1 15 ? -7.594 19.938 -12.195 1 89 15 LEU B N 1
ATOM 2059 C CA . LEU B 1 15 ? -8.141 21.297 -12.281 1 89 15 LEU B CA 1
ATOM 2060 C C . LEU B 1 15 ? -9.664 21.266 -12.211 1 89 15 LEU B C 1
ATOM 2062 O O . LEU B 1 15 ? -10.273 22.078 -11.516 1 89 15 LEU B O 1
ATOM 2066 N N . LEU B 1 16 ? -10.227 20.359 -12.898 1 91.12 16 LEU B N 1
ATOM 2067 C CA . LEU B 1 16 ? -11.68 20.234 -12.883 1 91.12 16 LEU B CA 1
ATOM 2068 C C . LEU B 1 16 ? -12.188 19.938 -11.477 1 91.12 16 LEU B C 1
ATOM 2070 O O . LEU B 1 16 ? -13.211 20.484 -11.055 1 91.12 16 LEU B O 1
ATOM 2074 N N . ARG B 1 17 ? -11.484 19.125 -10.828 1 91.62 17 ARG B N 1
ATOM 2075 C CA . ARG B 1 17 ? -11.867 18.828 -9.453 1 91.62 17 ARG B CA 1
ATOM 2076 C C . ARG B 1 17 ? -11.75 20.062 -8.57 1 91.62 17 ARG B C 1
ATOM 2078 O O . ARG B 1 17 ? -12.617 20.312 -7.734 1 91.62 17 ARG B O 1
ATOM 2085 N N . LEU B 1 18 ? -10.75 20.797 -8.781 1 93.94 18 LEU B N 1
ATOM 2086 C CA . LEU B 1 18 ? -10.492 21.984 -7.98 1 93.94 18 LEU B CA 1
ATOM 2087 C C . LEU B 1 18 ? -11.578 23.031 -8.195 1 93.94 18 LEU B C 1
ATOM 2089 O O . LEU B 1 18 ? -11.828 23.859 -7.316 1 93.94 18 LEU B O 1
ATOM 2093 N N . LEU B 1 19 ? -12.234 22.875 -9.289 1 94.06 19 LEU B N 1
ATOM 2094 C CA . LEU B 1 19 ? -13.25 23.859 -9.617 1 94.06 19 LEU B CA 1
ATOM 2095 C C . LEU B 1 19 ? -14.641 23.359 -9.242 1 94.06 19 LEU B C 1
ATOM 2097 O O . LEU B 1 19 ? -15.609 24.109 -9.289 1 94.06 19 LEU B O 1
ATOM 2101 N N . SER B 1 20 ? -14.695 22.203 -8.828 1 92.62 20 SER B N 1
ATOM 2102 C CA . SER B 1 20 ? -15.977 21.516 -8.695 1 92.62 20 SER B CA 1
ATOM 2103 C C . SER B 1 20 ? -16.719 21.984 -7.441 1 92.62 20 SER B C 1
ATOM 2105 O O . SER B 1 20 ? -17.938 21.875 -7.359 1 92.62 20 SER B O 1
ATOM 2107 N N . ARG B 1 21 ? -16.047 22.516 -6.453 1 94.5 21 ARG B N 1
ATOM 2108 C CA . ARG B 1 21 ? -16.672 22.891 -5.191 1 94.5 21 ARG B CA 1
ATOM 2109 C C . ARG B 1 21 ? -16.297 24.312 -4.805 1 94.5 21 ARG B C 1
ATOM 2111 O O . ARG B 1 21 ? -15.156 24.75 -5.012 1 94.5 21 ARG B O 1
ATOM 2118 N N . PRO B 1 22 ? -17.234 24.969 -4.219 1 94.62 22 PRO B N 1
ATOM 2119 C CA . PRO B 1 22 ? -16.969 26.344 -3.83 1 94.62 22 PRO B CA 1
ATOM 2120 C C . PRO B 1 22 ? -15.789 26.469 -2.859 1 94.62 22 PRO B C 1
ATOM 2122 O O . PRO B 1 22 ? -15.008 27.422 -2.943 1 94.62 22 PRO B O 1
ATOM 2125 N N . GLY B 1 23 ? -15.703 25.547 -1.971 1 94.12 23 GLY B N 1
ATOM 2126 C CA . GLY B 1 23 ? -14.602 25.562 -1.021 1 94.12 23 GLY B CA 1
ATOM 2127 C C . GLY B 1 23 ? -13.234 25.5 -1.685 1 94.12 23 GLY B C 1
ATOM 2128 O O . GLY B 1 23 ? -12.312 26.219 -1.3 1 94.12 23 GLY B O 1
ATOM 2129 N N . TYR B 1 24 ? -13.133 24.672 -2.67 1 96.06 24 TYR B N 1
ATOM 2130 C CA . TYR B 1 24 ? -11.875 24.562 -3.4 1 96.06 24 TYR B CA 1
ATOM 2131 C C . TYR B 1 24 ? -11.562 25.844 -4.148 1 96.06 24 TYR B C 1
ATOM 2133 O O . TYR B 1 24 ? -10.414 26.297 -4.184 1 96.06 24 TYR B O 1
ATOM 2141 N N . ARG B 1 25 ? -12.57 26.438 -4.672 1 94.69 25 ARG B N 1
ATOM 2142 C CA . ARG B 1 25 ? -12.406 27.656 -5.438 1 94.69 25 ARG B CA 1
ATOM 2143 C C . ARG B 1 25 ? -11.93 28.797 -4.543 1 94.69 25 ARG B C 1
ATOM 2145 O O . ARG B 1 25 ? -11.133 29.641 -4.973 1 94.69 25 ARG B O 1
ATOM 2152 N N . ARG B 1 26 ? -12.398 28.859 -3.365 1 92.31 26 ARG B N 1
ATOM 2153 C CA . ARG B 1 26 ? -11.969 29.875 -2.414 1 92.31 26 ARG B CA 1
ATOM 2154 C C . ARG B 1 26 ? -10.469 29.766 -2.141 1 92.31 26 ARG B C 1
ATOM 2156 O O . ARG B 1 26 ? -9.781 30.781 -2.039 1 92.31 26 ARG B O 1
ATOM 2163 N N . GLY B 1 27 ? -10.008 28.547 -2.006 1 95.38 27 GLY B N 1
ATOM 2164 C CA . GLY B 1 27 ? -8.578 28.328 -1.836 1 95.38 27 GLY B CA 1
ATOM 2165 C C . GLY B 1 27 ? -7.762 28.812 -3.021 1 95.38 27 GLY B C 1
ATOM 2166 O O . GLY B 1 27 ? -6.738 29.484 -2.848 1 95.38 27 GLY B O 1
ATOM 2167 N N . LEU B 1 28 ? -8.281 28.516 -4.188 1 94.06 28 LEU B N 1
ATOM 2168 C CA . LEU B 1 28 ? -7.594 28.953 -5.402 1 94.06 28 LEU B CA 1
ATOM 2169 C C . LEU B 1 28 ? -7.484 30.469 -5.457 1 94.06 28 LEU B C 1
ATOM 2171 O O . LEU B 1 28 ? -6.477 31 -5.922 1 94.06 28 LEU B O 1
ATOM 2175 N N . ALA B 1 29 ? -8.492 31.125 -5.031 1 93.31 29 ALA B N 1
ATOM 2176 C CA . ALA B 1 29 ? -8.547 32.594 -5.059 1 93.31 29 ALA B CA 1
ATOM 2177 C C . ALA B 1 29 ? -7.406 33.188 -4.238 1 93.31 29 ALA B C 1
ATOM 2179 O O . ALA B 1 29 ? -6.965 34.312 -4.508 1 93.31 29 ALA B O 1
ATOM 2180 N N . VAL B 1 30 ? -6.926 32.469 -3.293 1 93.38 30 VAL B N 1
ATOM 2181 C CA . VAL B 1 30 ? -5.848 33 -2.465 1 93.38 30 VAL B CA 1
ATOM 2182 C C . VAL B 1 30 ? -4.566 32.219 -2.715 1 93.38 30 VAL B C 1
ATOM 2184 O O . VAL B 1 30 ? -3.656 32.219 -1.884 1 93.38 30 VAL B O 1
ATOM 2187 N N . GLY B 1 31 ? -4.57 31.453 -3.744 1 94.75 31 GLY B N 1
ATOM 2188 C CA . GLY B 1 31 ? -3.352 30.812 -4.223 1 94.75 31 GLY B CA 1
ATOM 2189 C C . GLY B 1 31 ? -3.102 29.453 -3.6 1 94.75 31 GLY B C 1
ATOM 2190 O O . GLY B 1 31 ? -1.963 28.984 -3.562 1 94.75 31 GLY B O 1
ATOM 2191 N N . VAL B 1 32 ? -4.102 28.828 -3.031 1 96.94 32 VAL B N 1
ATOM 2192 C CA . VAL B 1 32 ? -3.936 27.516 -2.42 1 96.94 32 VAL B CA 1
ATOM 2193 C C . VAL B 1 32 ? -4.855 26.516 -3.105 1 96.94 32 VAL B C 1
ATOM 2195 O O . VAL B 1 32 ? -6.082 26.672 -3.086 1 96.94 32 VAL B O 1
ATOM 2198 N N . ALA B 1 33 ? -4.277 25.531 -3.775 1 96.5 33 ALA B N 1
ATOM 2199 C CA . ALA B 1 33 ? -5.043 24.438 -4.348 1 96.5 33 ALA B CA 1
ATOM 2200 C C . ALA B 1 33 ? -5.262 23.328 -3.318 1 96.5 33 ALA B C 1
ATOM 2202 O O . ALA B 1 33 ? -4.309 22.844 -2.709 1 96.5 33 ALA B O 1
ATOM 2203 N N . ALA B 1 34 ? -6.508 22.969 -3.141 1 97.88 34 ALA B N 1
ATOM 2204 C CA . ALA B 1 34 ? -6.832 21.875 -2.221 1 97.88 34 ALA B CA 1
ATOM 2205 C C . ALA B 1 34 ? -6.16 20.578 -2.654 1 97.88 34 ALA B C 1
ATOM 2207 O O . ALA B 1 34 ? -5.977 20.344 -3.85 1 97.88 34 ALA B O 1
ATOM 2208 N N . ALA B 1 35 ? -5.797 19.75 -1.646 1 97.31 35 ALA B N 1
ATOM 2209 C CA . ALA B 1 35 ? -5.176 18.453 -1.91 1 97.31 35 ALA B CA 1
ATOM 2210 C C . ALA B 1 35 ? -6.211 17.422 -2.352 1 97.31 35 ALA B C 1
ATOM 2212 O O . ALA B 1 35 ? -6.402 16.406 -1.689 1 97.31 35 ALA B O 1
ATOM 2213 N N . VAL B 1 36 ? -6.777 17.578 -3.527 1 96.31 36 VAL B N 1
ATOM 2214 C CA . VAL B 1 36 ? -7.926 16.812 -3.998 1 96.31 36 VAL B CA 1
ATOM 2215 C C . VAL B 1 36 ? -7.5 15.391 -4.312 1 96.31 36 VAL B C 1
ATOM 2217 O O . VAL B 1 36 ? -8.344 14.5 -4.449 1 96.31 36 VAL B O 1
ATOM 2220 N N . GLU B 1 37 ? -6.168 15.125 -4.402 1 94.81 37 GLU B N 1
ATOM 2221 C CA . GLU B 1 37 ? -5.68 13.766 -4.609 1 94.81 37 GLU B CA 1
ATOM 2222 C C . GLU B 1 37 ? -6.008 12.875 -3.414 1 94.81 37 GLU B C 1
ATOM 2224 O O . GLU B 1 37 ? -5.969 11.648 -3.52 1 94.81 37 GLU B O 1
ATOM 2229 N N . HIS B 1 38 ? -6.355 13.492 -2.295 1 97.5 38 HIS B N 1
ATOM 2230 C CA . HIS B 1 38 ? -6.664 12.727 -1.089 1 97.5 38 HIS B CA 1
ATOM 2231 C C . HIS B 1 38 ? -8.172 12.57 -0.907 1 97.5 38 HIS B C 1
ATOM 2233 O O . HIS B 1 38 ? -8.625 11.938 0.046 1 97.5 38 HIS B O 1
ATOM 2239 N N . GLU B 1 39 ? -8.984 13.109 -1.788 1 97.06 39 GLU B N 1
ATOM 2240 C CA . GLU B 1 39 ? -10.43 13.172 -1.625 1 97.06 39 GLU B CA 1
ATOM 2241 C C . GLU B 1 39 ? -11.031 11.773 -1.48 1 97.06 39 GLU B C 1
ATOM 2243 O O . GLU B 1 39 ? -11.914 11.555 -0.645 1 97.06 39 GLU B O 1
ATOM 2248 N N . ALA B 1 40 ? -10.562 10.844 -2.256 1 94.62 40 ALA B N 1
ATOM 2249 C CA . ALA B 1 40 ? -11.125 9.5 -2.238 1 94.62 40 ALA B CA 1
ATOM 2250 C C . ALA B 1 40 ? -10.977 8.859 -0.86 1 94.62 40 ALA B C 1
ATOM 2252 O O . ALA B 1 40 ? -11.867 8.133 -0.408 1 94.62 40 ALA B O 1
ATOM 2253 N N . ALA B 1 41 ? -9.898 9.102 -0.198 1 96.75 41 ALA B N 1
ATOM 2254 C CA . ALA B 1 41 ? -9.625 8.516 1.116 1 96.75 41 ALA B CA 1
ATOM 2255 C C . ALA B 1 41 ? -10.492 9.172 2.191 1 96.75 41 ALA B C 1
ATOM 2257 O O . ALA B 1 41 ? -10.875 8.523 3.166 1 96.75 41 ALA B O 1
ATOM 2258 N N . ILE B 1 42 ? -10.812 10.445 1.96 1 97.5 42 ILE B N 1
ATOM 2259 C CA . ILE B 1 42 ? -11.32 11.25 3.07 1 97.5 42 ILE B CA 1
ATOM 2260 C C . ILE B 1 42 ? -12.828 11.391 2.951 1 97.5 42 ILE B C 1
ATOM 2262 O O . ILE B 1 42 ? -13.531 11.484 3.961 1 97.5 42 ILE B O 1
ATOM 2266 N N . ARG B 1 43 ? -13.367 11.375 1.77 1 94.56 43 ARG B N 1
ATOM 2267 C CA . ARG B 1 43 ? -14.758 11.711 1.514 1 94.56 43 ARG B CA 1
ATOM 2268 C C . ARG B 1 43 ? -15.695 10.758 2.25 1 94.56 43 ARG B C 1
ATOM 2270 O O . ARG B 1 43 ? -16.75 11.172 2.738 1 94.56 43 ARG B O 1
ATOM 2277 N N . ALA B 1 44 ? -15.25 9.555 2.41 1 88.19 44 ALA B N 1
ATOM 2278 C CA . ALA B 1 44 ? -16.156 8.57 2.992 1 88.19 44 ALA B CA 1
ATOM 2279 C C . ALA B 1 44 ? -16.016 8.531 4.512 1 88.19 44 ALA B C 1
ATOM 2281 O O . ALA B 1 44 ? -16.781 7.832 5.188 1 88.19 44 ALA B O 1
ATOM 2282 N N . LEU B 1 45 ? -15.086 9.266 5.078 1 95.12 45 LEU B N 1
ATOM 2283 C CA . LEU B 1 45 ? -14.875 9.266 6.52 1 95.12 45 LEU B CA 1
ATOM 2284 C C . LEU B 1 45 ? -15.727 10.344 7.191 1 95.12 45 LEU B C 1
ATOM 2286 O O . LEU B 1 45 ? -15.828 11.461 6.684 1 95.12 45 LEU B O 1
ATOM 2290 N N . PRO B 1 46 ? -16.359 10 8.266 1 94.69 46 PRO B N 1
ATOM 2291 C CA . PRO B 1 46 ? -17.109 11.008 9.023 1 94.69 46 PRO B CA 1
ATOM 2292 C C . PRO B 1 46 ? -16.219 11.852 9.938 1 94.69 46 PRO B C 1
ATOM 2294 O O . PRO B 1 46 ? -16.359 11.789 11.164 1 94.69 46 PRO B O 1
ATOM 2297 N N . VAL B 1 47 ? -15.547 12.797 9.367 1 97.62 47 VAL B N 1
ATOM 2298 C CA . VAL B 1 47 ? -14.523 13.531 10.109 1 97.62 47 VAL B CA 1
ATOM 2299 C C . VAL B 1 47 ? -15.18 14.641 10.93 1 97.62 47 VAL B C 1
ATOM 2301 O O . VAL B 1 47 ? -15.789 15.555 10.375 1 97.62 47 VAL B O 1
ATOM 2304 N N . GLY B 1 48 ? -15 14.5 12.266 1 97.69 48 GLY B N 1
ATOM 2305 C CA . GLY B 1 48 ? -15.445 15.547 13.172 1 97.69 48 GLY B CA 1
ATOM 2306 C C . GLY B 1 48 ? -14.328 16.484 13.602 1 97.69 48 GLY B C 1
ATOM 2307 O O . GLY B 1 48 ? -14.578 17.625 13.961 1 97.69 48 GLY B O 1
ATOM 2308 N N . MET B 1 49 ? -13.156 15.984 13.602 1 98.5 49 MET B N 1
ATOM 2309 C CA . MET B 1 49 ? -11.969 16.75 13.938 1 98.5 49 MET B CA 1
ATOM 2310 C C . MET B 1 49 ? -10.766 16.297 13.117 1 98.5 49 MET B C 1
ATOM 2312 O O . MET B 1 49 ? -10.562 15.102 12.922 1 98.5 49 MET B O 1
ATOM 2316 N N . LEU B 1 50 ? -10.047 17.281 12.602 1 98.81 50 LEU B N 1
ATOM 2317 C CA . LEU B 1 50 ? -8.797 17.016 11.898 1 98.81 50 LEU B CA 1
ATOM 2318 C C . LEU B 1 50 ? -7.609 17.547 12.695 1 98.81 50 LEU B C 1
ATOM 2320 O O . LEU B 1 50 ? -7.594 18.703 13.109 1 98.81 50 LEU B O 1
ATOM 2324 N N . ILE B 1 51 ? -6.723 16.688 13.008 1 98.88 51 ILE B N 1
ATOM 2325 C CA . ILE B 1 51 ? -5.379 17.078 13.422 1 98.88 51 ILE B CA 1
ATOM 2326 C C . ILE B 1 51 ? -4.43 17 12.227 1 98.88 51 ILE B C 1
ATOM 2328 O O . ILE B 1 51 ? -4.074 15.914 11.781 1 98.88 51 ILE B O 1
ATOM 2332 N N . ASP B 1 52 ? -4.055 18.203 11.695 1 98.88 52 ASP B N 1
ATOM 2333 C CA . ASP B 1 52 ? -3.27 18.328 10.469 1 98.88 52 ASP B CA 1
ATOM 2334 C C . ASP B 1 52 ? -1.805 18.625 10.789 1 98.88 52 ASP B C 1
ATOM 2336 O O . ASP B 1 52 ? -1.428 19.781 10.977 1 98.88 52 ASP B O 1
ATOM 2340 N N . VAL B 1 53 ? -0.964 17.531 10.836 1 98.88 53 VAL B N 1
ATOM 2341 C CA . VAL B 1 53 ? 0.445 17.672 11.195 1 98.88 53 VAL B CA 1
ATOM 2342 C C . VAL B 1 53 ? 1.288 17.797 9.93 1 98.88 53 VAL B C 1
ATOM 2344 O O . VAL B 1 53 ? 1.337 16.875 9.102 1 98.88 53 VAL B O 1
ATOM 2347 N N . GLY B 1 54 ? 2.029 18.812 9.797 1 98.31 54 GLY B N 1
ATOM 2348 C CA . GLY B 1 54 ? 2.631 19.203 8.539 1 98.31 54 GLY B CA 1
ATOM 2349 C C . GLY B 1 54 ? 1.64 19.844 7.578 1 98.31 54 GLY B C 1
ATOM 2350 O O . GLY B 1 54 ? 1.512 19.406 6.434 1 98.31 54 GLY B O 1
ATOM 2351 N N . ALA B 1 55 ? 1.066 20.969 8.016 1 98.62 55 ALA B N 1
ATOM 2352 C CA . ALA B 1 55 ? -0.099 21.516 7.34 1 98.62 55 ALA B CA 1
ATOM 2353 C C . ALA B 1 55 ? 0.316 22.344 6.121 1 98.62 55 ALA B C 1
ATOM 2355 O O . ALA B 1 55 ? -0.509 22.641 5.254 1 98.62 55 ALA B O 1
ATOM 2356 N N . ASN B 1 56 ? 1.592 22.703 6.09 1 97.69 56 ASN B N 1
ATOM 2357 C CA . ASN B 1 56 ? 2.08 23.516 4.984 1 97.69 56 ASN B CA 1
ATOM 2358 C C . ASN B 1 56 ? 1.172 24.719 4.73 1 97.69 56 ASN B C 1
ATOM 2360 O O . ASN B 1 56 ? 0.834 25.453 5.66 1 97.69 56 ASN B O 1
ATOM 2364 N N . VAL B 1 57 ? 0.759 24.953 3.543 1 98 57 VAL B N 1
ATOM 2365 C CA . VAL B 1 57 ? -0.03 26.141 3.248 1 98 57 VAL B CA 1
ATOM 2366 C C . VAL B 1 57 ? -1.514 25.844 3.451 1 98 57 VAL B C 1
ATOM 2368 O O . VAL B 1 57 ? -2.363 26.703 3.232 1 98 57 VAL B O 1
ATOM 2371 N N . GLY B 1 58 ? -1.887 24.656 3.869 1 98.44 58 GLY B N 1
ATOM 2372 C CA . GLY B 1 58 ? -3.254 24.344 4.262 1 98.44 58 GLY B CA 1
ATOM 2373 C C . GLY B 1 58 ? -4.016 23.562 3.213 1 98.44 58 GLY B C 1
ATOM 2374 O O . GLY B 1 58 ? -5.246 23.484 3.254 1 98.44 58 GLY B O 1
ATOM 2375 N N . GLN B 1 59 ? -3.346 22.891 2.258 1 98 59 GLN B N 1
ATOM 2376 C CA . GLN B 1 59 ? -3.979 22.203 1.142 1 98 59 GLN B CA 1
ATOM 2377 C C . GLN B 1 59 ? -4.887 21.078 1.637 1 98 59 GLN B C 1
ATOM 2379 O O . GLN B 1 59 ? -6.004 20.906 1.144 1 98 59 GLN B O 1
ATOM 2384 N N . PHE B 1 60 ? -4.41 20.344 2.592 1 98.69 60 PHE B N 1
ATOM 2385 C CA . PHE B 1 60 ? -5.18 19.234 3.111 1 98.69 60 PHE B CA 1
ATOM 2386 C C . PHE B 1 60 ? -6.305 19.719 4.02 1 98.69 60 PHE B C 1
ATOM 2388 O O . PHE B 1 60 ? -7.426 19.203 3.949 1 98.69 60 PHE B O 1
ATOM 2395 N N . SER B 1 61 ? -6.027 20.656 4.891 1 98.81 61 SER B N 1
ATOM 2396 C CA . SER B 1 61 ? -7.059 21.266 5.711 1 98.81 61 SER B CA 1
ATOM 2397 C C . SER B 1 61 ? -8.203 21.797 4.855 1 98.81 61 SER B C 1
ATOM 2399 O O . SER B 1 61 ? -9.375 21.672 5.219 1 98.81 61 SER B O 1
ATOM 2401 N N . LEU B 1 62 ? -7.84 22.422 3.754 1 98.5 62 LEU B N 1
ATOM 2402 C CA . LEU B 1 62 ? -8.844 22.953 2.846 1 98.5 62 LEU B CA 1
ATOM 2403 C C . LEU B 1 62 ? -9.734 21.844 2.293 1 98.5 62 LEU B C 1
ATOM 2405 O O . LEU B 1 62 ? -10.953 22 2.201 1 98.5 62 LEU B O 1
ATOM 2409 N N . LEU B 1 63 ? -9.125 20.75 1.908 1 98.5 63 LEU B N 1
ATOM 2410 C CA . LEU B 1 63 ? -9.875 19.578 1.458 1 98.5 63 LEU B CA 1
ATOM 2411 C C . LEU B 1 63 ? -10.875 19.125 2.518 1 98.5 63 LEU B C 1
ATOM 2413 O O . LEU B 1 63 ? -12.062 18.969 2.229 1 98.5 63 LEU B O 1
ATOM 2417 N N . VAL B 1 64 ? -10.414 18.969 3.742 1 98.62 64 VAL B N 1
ATOM 2418 C CA . VAL B 1 64 ? -11.25 18.453 4.812 1 98.62 64 VAL B CA 1
ATOM 2419 C C . VAL B 1 64 ? -12.344 19.453 5.16 1 98.62 64 VAL B C 1
ATOM 2421 O O . VAL B 1 64 ? -13.5 19.078 5.359 1 98.62 64 VAL B O 1
ATOM 2424 N N . ARG B 1 65 ? -11.961 20.719 5.219 1 98.12 65 ARG B N 1
ATOM 2425 C CA . ARG B 1 65 ? -12.945 21.766 5.504 1 98.12 65 ARG B CA 1
ATOM 2426 C C . ARG B 1 65 ? -14.07 21.75 4.473 1 98.12 65 ARG B C 1
ATOM 2428 O O . ARG B 1 65 ? -15.234 21.953 4.812 1 98.12 65 ARG B O 1
ATOM 2435 N N . THR B 1 66 ? -13.727 21.516 3.244 1 97.62 66 THR B N 1
ATOM 2436 C CA . THR B 1 66 ? -14.703 21.516 2.16 1 97.62 66 THR B CA 1
ATOM 2437 C C . THR B 1 66 ? -15.602 20.281 2.24 1 97.62 66 THR B C 1
ATOM 2439 O O . THR B 1 66 ? -16.828 20.375 2.064 1 97.62 66 THR B O 1
ATOM 2442 N N . LEU B 1 67 ? -15.078 19.141 2.525 1 97.19 67 LEU B N 1
ATOM 2443 C CA . LEU B 1 67 ? -15.828 17.891 2.574 1 97.19 67 LEU B CA 1
ATOM 2444 C C . LEU B 1 67 ? -16.625 17.781 3.869 1 97.19 67 LEU B C 1
ATOM 2446 O O . LEU B 1 67 ? -17.688 17.172 3.898 1 97.19 67 LEU B O 1
ATOM 2450 N N . HIS B 1 68 ? -16.078 18.344 4.934 1 97.38 68 HIS B N 1
ATOM 2451 C CA . HIS B 1 68 ? -16.641 18.297 6.273 1 97.38 68 HIS B CA 1
ATOM 2452 C C . HIS B 1 68 ? -16.672 19.688 6.91 1 97.38 68 HIS B C 1
ATOM 2454 O O . HIS B 1 68 ? -15.883 19.953 7.82 1 97.38 68 HIS B O 1
ATOM 2460 N N . PRO B 1 69 ? -17.625 20.453 6.621 1 96.5 69 PRO B N 1
ATOM 2461 C CA . PRO B 1 69 ? -17.625 21.875 6.988 1 96.5 69 PRO B CA 1
ATOM 2462 C C . PRO B 1 69 ? -17.719 22.094 8.5 1 96.5 69 PRO B C 1
ATOM 2464 O O . PRO B 1 69 ? -17.297 23.141 9 1 96.5 69 PRO B O 1
ATOM 2467 N N . ALA B 1 70 ? -18.203 21.156 9.203 1 96.25 70 ALA B N 1
ATOM 2468 C CA . ALA B 1 70 ? -18.391 21.312 10.641 1 96.25 70 ALA B CA 1
ATOM 2469 C C . ALA B 1 70 ? -17.172 20.797 11.414 1 96.25 70 ALA B C 1
ATOM 2471 O O . ALA B 1 70 ? -17.094 20.969 12.633 1 96.25 70 ALA B O 1
ATOM 2472 N N . ALA B 1 71 ? -16.203 20.25 10.742 1 97.81 71 ALA B N 1
ATOM 2473 C CA . ALA B 1 71 ? -15.055 19.641 11.414 1 97.81 71 ALA B CA 1
ATOM 2474 C C . ALA B 1 71 ? -14.195 20.719 12.094 1 97.81 71 ALA B C 1
ATOM 2476 O O . ALA B 1 71 ? -13.922 21.766 11.516 1 97.81 71 ALA B O 1
ATOM 2477 N N . ARG B 1 72 ? -13.828 20.453 13.344 1 98.44 72 ARG B N 1
ATOM 2478 C CA . ARG B 1 72 ? -12.773 21.219 13.984 1 98.44 72 ARG B CA 1
ATOM 2479 C C . ARG B 1 72 ? -11.406 20.875 13.414 1 98.44 72 ARG B C 1
ATOM 2481 O O . ARG B 1 72 ? -11.109 19.688 13.188 1 98.44 72 ARG B O 1
ATOM 2488 N N . ILE B 1 73 ? -10.602 21.906 13.133 1 98.75 73 ILE B N 1
ATOM 2489 C CA . ILE B 1 73 ? -9.281 21.656 12.555 1 98.75 73 ILE B CA 1
ATOM 2490 C C . ILE B 1 73 ? -8.203 22.25 13.453 1 98.75 73 ILE B C 1
ATOM 2492 O O . ILE B 1 73 ? -8.25 23.422 13.797 1 98.75 73 ILE B O 1
ATOM 2496 N N . VAL B 1 74 ? -7.301 21.422 13.93 1 98.81 74 VAL B N 1
ATOM 2497 C CA . VAL B 1 74 ? -6.078 21.828 14.617 1 98.81 74 VAL B CA 1
ATOM 2498 C C . VAL B 1 74 ? -4.863 21.484 13.75 1 98.81 74 VAL B C 1
ATOM 2500 O O . VAL B 1 74 ? -4.574 20.312 13.516 1 98.81 74 VAL B O 1
ATOM 2503 N N . ALA B 1 75 ? -4.16 22.531 13.297 1 98.88 75 ALA B N 1
ATOM 2504 C CA . ALA B 1 75 ? -3.078 22.359 12.336 1 98.88 75 ALA B CA 1
ATOM 2505 C C . ALA B 1 75 ? -1.733 22.734 12.953 1 98.88 75 ALA B C 1
ATOM 2507 O O . ALA B 1 75 ? -1.675 23.562 13.859 1 98.88 75 ALA B O 1
ATOM 2508 N N . PHE B 1 76 ? -0.682 22.094 12.438 1 98.88 76 PHE B N 1
ATOM 2509 C CA . PHE B 1 76 ? 0.682 22.344 12.891 1 98.88 76 PHE B CA 1
ATOM 2510 C C . PHE B 1 76 ? 1.611 22.578 11.703 1 98.88 76 PHE B C 1
ATOM 2512 O O . PHE B 1 76 ? 1.713 21.734 10.812 1 98.88 76 PHE B O 1
ATOM 2519 N N . GLU B 1 77 ? 2.287 23.703 11.648 1 98.62 77 GLU B N 1
ATOM 2520 C CA . GLU B 1 77 ? 3.256 24.078 10.625 1 98.62 77 GLU B CA 1
ATOM 2521 C C . GLU B 1 77 ? 4.375 24.938 11.219 1 98.62 77 GLU B C 1
ATOM 2523 O O . GLU B 1 77 ? 4.145 26.062 11.633 1 98.62 77 GLU B O 1
ATOM 2528 N N . PRO B 1 78 ? 5.574 24.406 11.211 1 97.94 78 PRO B N 1
ATOM 2529 C CA . PRO B 1 78 ? 6.648 25.109 11.922 1 97.94 78 PRO B CA 1
ATOM 2530 C C . PRO B 1 78 ? 7.273 26.219 11.094 1 97.94 78 PRO B C 1
ATOM 2532 O O . PRO B 1 78 ? 7.934 27.109 11.648 1 97.94 78 PRO B O 1
ATOM 2535 N N . LEU B 1 79 ? 7.172 26.188 9.797 1 97.5 79 LEU B N 1
ATOM 2536 C CA . LEU B 1 79 ? 7.848 27.172 8.961 1 97.5 79 LEU B CA 1
ATOM 2537 C C . LEU B 1 79 ? 6.996 28.422 8.805 1 97.5 79 LEU B C 1
ATOM 2539 O O . LEU B 1 79 ? 5.801 28.328 8.516 1 97.5 79 LEU B O 1
ATOM 2543 N N . ALA B 1 80 ? 7.57 29.547 8.859 1 96.56 80 ALA B N 1
ATOM 2544 C CA . ALA B 1 80 ? 6.883 30.828 8.938 1 96.56 80 ALA B CA 1
ATOM 2545 C C . ALA B 1 80 ? 6.105 31.125 7.656 1 96.56 80 ALA B C 1
ATOM 2547 O O . ALA B 1 80 ? 4.941 31.516 7.707 1 96.56 80 ALA B O 1
ATOM 2548 N N . GLU B 1 81 ? 6.746 30.891 6.57 1 95.44 81 GLU B N 1
ATOM 2549 C CA . GLU B 1 81 ? 6.137 31.297 5.305 1 95.44 81 GLU B CA 1
ATOM 2550 C C . GLU B 1 81 ? 4.879 30.484 5.016 1 95.44 81 GLU B C 1
ATOM 2552 O O . GLU B 1 81 ? 3.799 31.047 4.824 1 95.44 81 GLU B O 1
ATOM 2557 N N . PRO B 1 82 ? 4.961 29.141 5.016 1 97.12 82 PRO B N 1
ATOM 2558 C CA . PRO B 1 82 ? 3.723 28.391 4.809 1 97.12 82 PRO B CA 1
ATOM 2559 C C . PRO B 1 82 ? 2.682 28.656 5.895 1 97.12 82 PRO B C 1
ATOM 2561 O O . PRO B 1 82 ? 1.485 28.734 5.602 1 97.12 82 PRO B O 1
ATOM 2564 N N . ALA B 1 83 ? 3.09 28.891 7.066 1 97.94 83 ALA B N 1
ATOM 2565 C CA . ALA B 1 83 ? 2.16 29.172 8.156 1 97.94 83 ALA B CA 1
ATOM 2566 C C . ALA B 1 83 ? 1.399 30.469 7.906 1 97.94 83 ALA B C 1
ATOM 2568 O O . ALA B 1 83 ? 0.205 30.562 8.195 1 97.94 83 ALA B O 1
ATOM 2569 N N . ALA B 1 84 ? 2.09 31.438 7.434 1 97.56 84 ALA B N 1
ATOM 2570 C CA . ALA B 1 84 ? 1.45 32.719 7.129 1 97.56 84 ALA B CA 1
ATOM 2571 C C . ALA B 1 84 ? 0.385 32.562 6.051 1 97.56 84 ALA B C 1
ATOM 2573 O O . ALA B 1 84 ? -0.707 33.125 6.156 1 97.56 84 ALA B O 1
ATOM 2574 N N . ARG B 1 85 ? 0.724 31.781 5.055 1 97.31 85 ARG B N 1
ATOM 2575 C CA . ARG B 1 85 ? -0.235 31.516 3.99 1 97.31 85 ARG B CA 1
ATOM 2576 C C . ARG B 1 85 ? -1.432 30.734 4.516 1 97.31 85 ARG B C 1
ATOM 2578 O O . ARG B 1 85 ? -2.574 31 4.148 1 97.31 85 ARG B O 1
ATOM 2585 N N . TYR B 1 86 ? -1.156 29.797 5.328 1 98.19 86 TYR B N 1
ATOM 2586 C CA . TYR B 1 86 ? -2.223 29.047 5.98 1 98.19 86 TYR B CA 1
ATOM 2587 C C . TYR B 1 86 ? -3.162 29.969 6.734 1 98.19 86 TYR B C 1
ATOM 2589 O O . TYR B 1 86 ? -4.383 29.859 6.613 1 98.19 86 TYR B O 1
ATOM 2597 N N . GLY B 1 87 ? -2.609 30.844 7.539 1 97.56 87 GLY B N 1
ATOM 2598 C CA . GLY B 1 87 ? -3.389 31.797 8.305 1 97.56 87 GLY B CA 1
ATOM 2599 C C . GLY B 1 87 ? -4.301 32.656 7.438 1 97.56 87 GLY B C 1
ATOM 2600 O O . GLY B 1 87 ? -5.445 32.906 7.805 1 97.56 87 GLY B O 1
ATOM 2601 N N . ARG B 1 88 ? -3.787 33.062 6.324 1 96.75 88 ARG B N 1
ATOM 2602 C CA . ARG B 1 88 ? -4.59 33.844 5.402 1 96.75 88 ARG B CA 1
ATOM 2603 C C . ARG B 1 88 ? -5.734 33.031 4.824 1 96.75 88 ARG B C 1
ATOM 2605 O O . ARG B 1 88 ? -6.855 33.531 4.691 1 96.75 88 ARG B O 1
ATOM 2612 N N . LEU B 1 89 ? -5.441 31.812 4.477 1 97.56 89 LEU B N 1
ATOM 2613 C CA . LEU B 1 89 ? -6.43 30.922 3.893 1 97.56 89 LEU B CA 1
ATOM 2614 C C . LEU B 1 89 ? -7.617 30.734 4.832 1 97.56 89 LEU B C 1
ATOM 2616 O O . LEU B 1 89 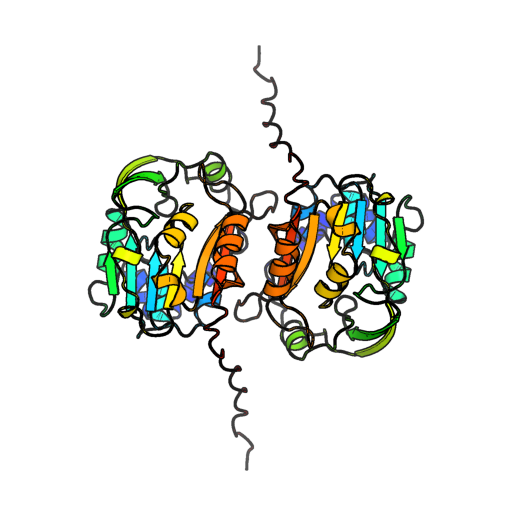? -8.766 30.719 4.387 1 97.56 89 LEU B O 1
ATOM 2620 N N . PHE B 1 90 ? -7.344 30.688 6.121 1 97.81 90 PHE B N 1
ATOM 2621 C CA . PHE B 1 90 ? -8.391 30.328 7.074 1 97.81 90 PHE B CA 1
ATOM 2622 C C . PHE B 1 90 ? -8.688 31.484 8.016 1 97.81 90 PHE B C 1
ATOM 2624 O O . PHE B 1 90 ? -9.18 31.281 9.125 1 97.81 90 PHE B O 1
ATOM 2631 N N . ALA B 1 91 ? -8.383 32.688 7.68 1 94.5 91 ALA B N 1
ATOM 2632 C CA . ALA B 1 91 ? -8.523 33.875 8.508 1 94.5 91 ALA B CA 1
ATOM 2633 C C . ALA B 1 91 ? -9.945 34 9.055 1 94.5 91 ALA B C 1
ATOM 2635 O O . ALA B 1 91 ? -10.141 34.406 10.203 1 94.5 91 ALA B O 1
ATOM 2636 N N . ASP B 1 92 ? -11.023 33.562 8.391 1 91.56 92 ASP B N 1
ATOM 2637 C CA . ASP B 1 92 ? -12.406 33.75 8.82 1 91.56 92 ASP B CA 1
ATOM 2638 C C . ASP B 1 92 ? -13.086 32.406 9.055 1 91.56 92 ASP B C 1
ATOM 2640 O O . ASP B 1 92 ? -14.32 32.312 9.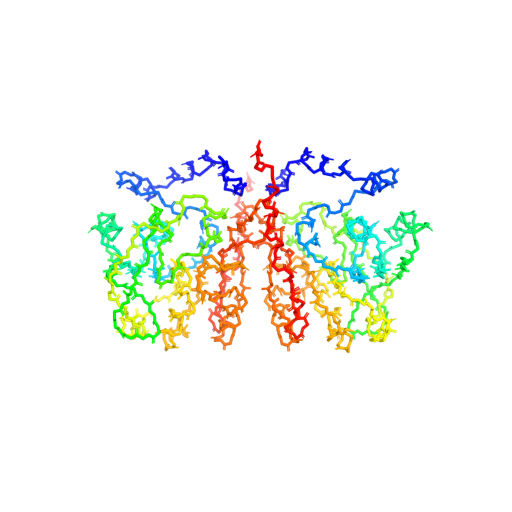125 1 91.56 92 ASP B O 1
ATOM 2644 N N . ALA B 1 93 ? -12.266 31.406 9.164 1 94.69 93 ALA B N 1
ATOM 2645 C CA . ALA B 1 93 ? -12.859 30.078 9.328 1 94.69 93 ALA B CA 1
ATOM 2646 C C . ALA B 1 93 ? -12.984 29.703 10.797 1 94.69 93 ALA B C 1
ATOM 2648 O O . ALA B 1 93 ? -11.977 29.547 11.492 1 94.69 93 ALA B O 1
ATOM 2649 N N . PRO B 1 94 ? -14.141 29.609 11.266 1 95.81 94 PRO B N 1
ATOM 2650 C CA . PRO B 1 94 ? -14.273 29.188 12.664 1 95.81 94 PRO B CA 1
ATOM 2651 C C . PRO B 1 94 ? -13.773 27.766 12.906 1 95.81 94 PRO B C 1
ATOM 2653 O O . PRO B 1 94 ? -13.875 26.906 12.023 1 95.81 94 PRO B O 1
ATOM 2656 N N . GLY B 1 95 ? -13.25 27.516 14.023 1 97 95 GLY B N 1
ATOM 2657 C CA . GLY B 1 95 ? -12.891 26.172 14.422 1 97 95 GLY B CA 1
ATOM 2658 C C . GLY B 1 95 ? -11.586 25.688 13.805 1 97 95 GLY B C 1
ATOM 2659 O O . GLY B 1 95 ? -11.312 24.484 13.766 1 97 95 GLY B O 1
ATOM 2660 N N . VAL B 1 96 ? -10.852 26.609 13.227 1 98.38 96 VAL B N 1
ATOM 2661 C CA . VAL B 1 96 ? -9.547 26.281 12.672 1 98.38 96 VAL B CA 1
ATOM 2662 C C . VAL B 1 96 ? -8.453 26.953 13.5 1 98.38 96 VAL B C 1
ATOM 2664 O O . VAL B 1 96 ? -8.438 28.188 13.633 1 98.38 96 VAL B O 1
ATOM 2667 N N . ASP B 1 97 ? -7.59 26.172 14.094 1 97.94 97 ASP B N 1
ATOM 2668 C CA . ASP B 1 97 ? -6.473 26.656 14.891 1 97.94 97 ASP B CA 1
ATOM 2669 C C . ASP B 1 97 ? -5.137 26.234 14.289 1 97.94 97 ASP B C 1
ATOM 2671 O O . ASP B 1 97 ? -4.941 25.047 13.984 1 97.94 97 ASP B O 1
ATOM 2675 N N . LEU B 1 98 ? -4.238 27.172 14.148 1 98.62 98 LEU B N 1
ATOM 2676 C CA . LEU B 1 98 ? -2.898 26.891 13.641 1 98.62 98 LEU B CA 1
ATOM 2677 C C . LEU B 1 98 ? -1.852 27.078 14.734 1 98.62 98 LEU B C 1
ATOM 2679 O O . LEU B 1 98 ? -1.807 28.125 15.391 1 98.62 98 LEU B O 1
ATOM 2683 N N . HIS B 1 99 ? -1.107 26.047 14.969 1 98.62 99 HIS B N 1
ATOM 2684 C CA . HIS B 1 99 ? 0.057 26.078 15.844 1 98.62 99 HIS B CA 1
ATOM 2685 C C . HIS B 1 99 ? 1.353 26.125 15.039 1 98.62 99 HIS B C 1
ATOM 2687 O O . HIS B 1 99 ? 1.578 25.281 14.172 1 98.62 99 HIS B O 1
ATOM 2693 N N . ARG B 1 100 ? 2.24 27.062 15.375 1 98.19 100 ARG B N 1
ATOM 2694 C CA . ARG B 1 100 ? 3.453 27.281 14.594 1 98.19 100 ARG B CA 1
ATOM 2695 C C . ARG B 1 100 ? 4.645 26.562 15.219 1 98.19 100 ARG B C 1
ATOM 2697 O O . ARG B 1 100 ? 5.652 27.188 15.547 1 98.19 100 ARG B O 1
ATOM 2704 N N . HIS B 1 101 ? 4.652 25.344 15.391 1 97.88 101 HIS B N 1
ATOM 2705 C CA . HIS B 1 101 ? 5.742 24.5 15.867 1 97.88 101 HIS B CA 1
ATOM 2706 C C . HIS B 1 101 ? 5.684 23.125 15.227 1 97.88 101 HIS B C 1
ATOM 2708 O O . HIS B 1 101 ? 4.648 22.719 14.688 1 97.88 101 HIS B O 1
ATOM 2714 N N . ALA B 1 102 ? 6.828 22.438 15.219 1 98.69 102 ALA B N 1
ATOM 2715 C CA . ALA B 1 102 ? 6.922 21.047 14.805 1 98.69 102 ALA B CA 1
ATOM 2716 C C . ALA B 1 102 ? 6.473 20.109 15.922 1 98.69 102 ALA B C 1
ATOM 2718 O O . ALA B 1 102 ? 6.289 20.547 17.062 1 98.69 102 ALA B O 1
ATOM 2719 N N . LEU B 1 103 ? 6.199 18.922 15.555 1 98.75 103 LEU B N 1
ATOM 2720 C CA . LEU B 1 103 ? 5.816 17.922 16.531 1 98.75 103 LEU B CA 1
ATOM 2721 C C . LEU B 1 103 ? 6.816 16.766 16.562 1 98.75 103 LEU B C 1
ATOM 2723 O O . LEU B 1 103 ? 7.367 16.391 15.523 1 98.75 103 LEU B O 1
ATOM 2727 N N . GLY B 1 104 ? 7.059 16.219 17.688 1 98.5 104 GLY B N 1
ATOM 2728 C CA . GLY B 1 104 ? 7.953 15.094 17.906 1 98.5 104 GLY B CA 1
ATOM 2729 C C . GLY B 1 104 ? 7.707 14.375 19.219 1 98.5 104 GLY B C 1
ATOM 2730 O O . GLY B 1 104 ? 6.637 14.516 19.828 1 98.5 104 GLY B O 1
ATOM 2731 N N . SER B 1 105 ? 8.672 13.531 19.641 1 98.19 105 SER B N 1
ATOM 2732 C CA . SER B 1 105 ? 8.516 12.711 20.828 1 98.19 105 SER B CA 1
ATOM 2733 C C . SER B 1 105 ? 9.047 13.422 22.062 1 98.19 105 SER B C 1
ATOM 2735 O O . SER B 1 105 ? 8.828 12.969 23.188 1 98.19 105 SER B O 1
ATOM 2737 N N . ALA B 1 106 ? 9.664 14.547 21.875 1 97.5 106 ALA B N 1
ATOM 2738 C CA . ALA B 1 106 ? 10.211 15.305 23 1 97.5 106 ALA B CA 1
ATOM 2739 C C . ALA B 1 106 ? 10.055 16.797 22.766 1 97.5 106 ALA B C 1
ATOM 2741 O O . ALA B 1 106 ? 10.117 17.281 21.641 1 97.5 106 ALA B O 1
ATOM 2742 N N . GLU B 1 107 ? 9.961 17.531 23.938 1 97.81 107 GLU B N 1
ATOM 2743 C CA . GLU B 1 107 ? 9.867 18.984 23.875 1 97.81 107 GLU B CA 1
ATOM 2744 C C . GLU B 1 107 ? 11.234 19.625 23.625 1 97.81 107 GLU B C 1
ATOM 2746 O O . GLU B 1 107 ? 12.258 19.109 24.078 1 97.81 107 GLU B O 1
ATOM 2751 N N . GLY B 1 108 ? 11.18 20.719 22.906 1 98 108 GLY B N 1
ATOM 2752 C CA . GLY B 1 108 ? 12.422 21.438 22.719 1 98 108 GLY B CA 1
ATOM 2753 C C . GLY B 1 108 ? 12.484 22.172 21.391 1 98 108 GLY B C 1
ATOM 2754 O O . GLY B 1 108 ? 11.477 22.688 20.906 1 98 108 GLY B O 1
ATOM 2755 N N . ASN B 1 109 ? 13.742 22.391 20.922 1 98.31 109 ASN B N 1
ATOM 2756 C CA . ASN B 1 109 ? 14.031 22.953 19.609 1 98.31 109 ASN B CA 1
ATOM 2757 C C . ASN B 1 109 ? 14.789 21.969 18.719 1 98.31 109 ASN B C 1
ATOM 2759 O O . ASN B 1 109 ? 15.5 21.109 19.219 1 98.31 109 ASN B O 1
ATOM 2763 N N . ALA B 1 110 ? 14.531 22.094 17.453 1 98.06 110 ALA B N 1
ATOM 2764 C CA . ALA B 1 110 ? 15.25 21.234 16.516 1 98.06 110 ALA B CA 1
ATOM 2765 C C . ALA B 1 110 ? 15.586 22 15.234 1 98.06 110 ALA B C 1
ATOM 2767 O O . ALA B 1 110 ? 15 23.062 14.961 1 98.06 110 ALA B O 1
ATOM 2768 N N . THR B 1 111 ? 16.594 21.484 14.617 1 97.81 111 THR B N 1
ATOM 2769 C CA . THR B 1 111 ? 16.938 22 13.297 1 97.81 111 THR B CA 1
ATOM 2770 C C . THR B 1 111 ? 16.031 21.406 12.227 1 97.81 111 THR B C 1
ATOM 2772 O O . THR B 1 111 ? 15.859 20.188 12.148 1 97.81 111 THR B O 1
ATOM 2775 N N . ILE B 1 112 ? 15.422 22.234 11.445 1 97.69 112 ILE B N 1
ATOM 2776 C CA . ILE B 1 112 ? 14.68 21.781 10.273 1 97.69 112 ILE B CA 1
ATOM 2777 C C . ILE B 1 112 ? 15.469 22.078 9.008 1 97.69 112 ILE B C 1
ATOM 2779 O O . ILE B 1 112 ? 16.047 23.172 8.867 1 97.69 112 ILE B O 1
ATOM 2783 N N . HIS B 1 113 ? 15.586 21.078 8.172 1 96.88 113 HIS B N 1
ATOM 2784 C CA . HIS B 1 113 ? 16.281 21.188 6.891 1 96.88 113 HIS B CA 1
ATOM 2785 C C . HIS B 1 113 ? 15.336 21.656 5.789 1 96.88 113 HIS B C 1
ATOM 2787 O O . HIS B 1 113 ? 14.367 20.969 5.473 1 96.88 113 HIS B O 1
ATOM 2793 N N . LEU B 1 114 ? 15.672 22.797 5.203 1 95.81 114 LEU B N 1
ATOM 2794 C CA . LEU B 1 114 ? 14.805 23.422 4.211 1 95.81 114 LEU B CA 1
ATOM 2795 C C . LEU B 1 114 ? 15.078 22.875 2.818 1 95.81 114 LEU B C 1
ATOM 2797 O O . LEU B 1 114 ? 16.234 22.797 2.396 1 95.81 114 LEU B O 1
ATOM 2801 N N . SER B 1 115 ? 14.016 22.469 2.154 1 93.31 115 SER B N 1
ATOM 2802 C CA . SER B 1 115 ? 14.109 22.031 0.762 1 93.31 115 SER B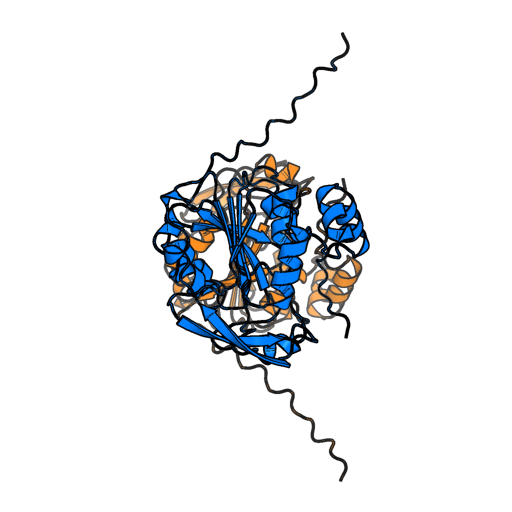 CA 1
ATOM 2803 C C . SER B 1 115 ? 13.75 23.172 -0.189 1 93.31 115 SER B C 1
ATOM 2805 O O . SER B 1 115 ? 13.07 24.125 0.198 1 93.31 115 SER B O 1
ATOM 2807 N N . ARG B 1 116 ? 14.25 23.047 -1.418 1 88.62 116 ARG B N 1
ATOM 2808 C CA . ARG B 1 116 ? 13.867 24 -2.451 1 88.62 116 ARG B CA 1
ATOM 2809 C C . ARG B 1 116 ? 12.352 24 -2.662 1 88.62 116 ARG B C 1
ATOM 2811 O O . ARG B 1 116 ? 11.75 25.047 -2.918 1 88.62 116 ARG B O 1
ATOM 2818 N N . ARG B 1 117 ? 11.805 22.781 -2.531 1 87 117 ARG B N 1
ATOM 2819 C CA . ARG B 1 117 ? 10.352 22.656 -2.535 1 87 117 ARG B CA 1
ATOM 2820 C C . ARG B 1 117 ? 9.789 22.766 -1.121 1 87 117 ARG B C 1
ATOM 2822 O O . ARG B 1 117 ? 10.195 22.031 -0.226 1 87 117 ARG B O 1
ATOM 2829 N N . LEU B 1 118 ? 8.875 23.625 -0.957 1 80.25 118 LEU B N 1
ATOM 2830 C CA . LEU B 1 118 ? 8.352 23.969 0.358 1 80.25 118 LEU B CA 1
ATOM 2831 C C . LEU B 1 118 ? 7.707 22.766 1.022 1 80.25 118 LEU B C 1
ATOM 2833 O O . LEU B 1 118 ? 7.641 22.688 2.252 1 80.25 118 LEU B O 1
ATOM 2837 N N . ASP B 1 119 ? 7.32 21.828 0.218 1 86.12 119 ASP B N 1
ATOM 2838 C CA . ASP B 1 119 ? 6.57 20.703 0.775 1 86.12 119 ASP B CA 1
ATOM 2839 C C . ASP B 1 119 ? 7.484 19.5 1.027 1 86.12 119 ASP B C 1
ATOM 2841 O O . ASP B 1 119 ? 7.012 18.375 1.21 1 86.12 119 ASP B O 1
ATOM 2845 N N . SER B 1 120 ? 8.805 19.75 1.084 1 92 120 SER B N 1
ATOM 2846 C CA . SER B 1 120 ? 9.734 18.641 1.232 1 92 120 SER B CA 1
ATOM 2847 C C . SER B 1 120 ? 10.766 18.922 2.324 1 92 120 SER B C 1
ATOM 2849 O O . SER B 1 120 ? 11.812 18.281 2.381 1 92 120 SER B O 1
ATOM 2851 N N . SER B 1 121 ? 10.516 19.953 3.168 1 94.81 121 SER B N 1
ATOM 2852 C CA . SER B 1 121 ? 11.367 20.234 4.32 1 94.81 121 SER B CA 1
ATOM 2853 C C . SER B 1 121 ? 11.133 19.219 5.434 1 94.81 121 SER B C 1
ATOM 2855 O O . SER B 1 121 ? 10.055 18.625 5.535 1 94.81 121 SER B O 1
ATOM 2857 N N . SER B 1 122 ? 12.172 19.016 6.258 1 96.88 122 SER B N 1
ATOM 2858 C CA . SER B 1 122 ? 12.102 17.922 7.23 1 96.88 122 SER B CA 1
ATOM 2859 C C . SER B 1 122 ? 12.992 18.203 8.438 1 96.88 122 SER B C 1
ATOM 2861 O O . SER B 1 122 ? 13.992 18.922 8.328 1 96.88 122 SER B O 1
ATOM 2863 N N . LEU B 1 123 ? 12.648 17.594 9.539 1 97.38 123 LEU B N 1
ATOM 2864 C CA . LEU B 1 123 ? 13.484 17.641 10.734 1 97.38 123 LEU B CA 1
ATOM 2865 C C . LEU B 1 123 ? 14.656 16.672 10.609 1 97.38 123 LEU B C 1
ATOM 2867 O O . LEU B 1 123 ? 15.547 16.656 11.461 1 97.38 123 LEU B O 1
ATOM 2871 N N . LEU B 1 124 ? 14.672 15.898 9.57 1 97 124 LEU B N 1
ATOM 2872 C CA . LEU B 1 124 ? 15.789 15.016 9.234 1 97 124 LEU B CA 1
ATOM 2873 C C . LEU B 1 124 ? 16.547 15.539 8.023 1 97 124 LEU B C 1
ATOM 2875 O O . LEU B 1 124 ? 15.961 16.141 7.125 1 97 124 LEU B O 1
ATOM 2879 N N . PRO B 1 125 ? 17.875 15.297 8.023 1 95.75 125 PRO B N 1
ATOM 2880 C CA . PRO B 1 125 ? 18.609 15.695 6.828 1 95.75 125 PRO B CA 1
ATOM 2881 C C . PRO B 1 125 ? 18.047 15.086 5.547 1 95.75 125 PRO B C 1
ATOM 2883 O O . PRO B 1 125 ? 17.641 13.922 5.547 1 95.75 125 PRO B O 1
ATOM 2886 N N . ILE B 1 126 ? 18.062 15.906 4.496 1 94.25 126 ILE B N 1
ATOM 2887 C CA . ILE B 1 126 ? 17.547 15.453 3.209 1 94.25 126 ILE B CA 1
ATOM 2888 C C . ILE B 1 126 ? 18.578 14.547 2.529 1 94.25 126 ILE B C 1
ATOM 2890 O O . ILE B 1 126 ? 19.719 14.945 2.311 1 94.25 126 ILE B O 1
ATOM 2894 N N . SER B 1 127 ? 18.156 13.328 2.197 1 93.25 127 SER B N 1
ATOM 2895 C CA . SER B 1 127 ? 19.078 12.352 1.603 1 93.25 127 SER B CA 1
ATOM 2896 C C . SER B 1 127 ? 19.25 12.602 0.11 1 93.25 127 SER B C 1
ATOM 2898 O O . SER B 1 127 ? 18.375 13.188 -0.538 1 93.25 127 SER B O 1
ATOM 2900 N N . PRO B 1 128 ? 20.391 12.117 -0.443 1 89.25 128 PRO B N 1
ATOM 2901 C CA . PRO B 1 128 ? 20.562 12.203 -1.896 1 89.25 128 PRO B CA 1
ATOM 2902 C C . PRO B 1 128 ? 19.469 11.453 -2.656 1 89.25 128 PRO B C 1
ATOM 2904 O O . PRO B 1 128 ? 19.141 11.812 -3.793 1 89.25 128 PRO B O 1
ATOM 2907 N N . VAL B 1 129 ? 18.906 10.469 -2.012 1 88.94 129 VAL B N 1
ATOM 2908 C CA . VAL B 1 129 ? 17.844 9.672 -2.617 1 88.94 129 VAL B CA 1
ATOM 2909 C C . VAL B 1 129 ? 16.641 10.562 -2.928 1 88.94 129 VAL B C 1
ATOM 2911 O O . VAL B 1 129 ? 15.992 10.398 -3.961 1 88.94 129 VAL B O 1
ATOM 2914 N N . GLN B 1 130 ? 16.375 11.477 -2.072 1 87.88 130 GLN B N 1
ATOM 2915 C CA . GLN B 1 130 ? 15.273 12.406 -2.256 1 87.88 130 GLN B CA 1
ATOM 2916 C C . GLN B 1 130 ? 15.422 13.195 -3.553 1 87.88 130 GLN B C 1
ATOM 2918 O O . GLN B 1 130 ? 14.5 13.234 -4.371 1 87.88 130 GLN B O 1
ATOM 2923 N N . GLU B 1 131 ? 16.547 13.773 -3.768 1 86.38 131 GLU B N 1
ATOM 2924 C CA . GLU B 1 131 ? 16.781 14.578 -4.965 1 86.38 131 GLU B CA 1
ATOM 2925 C C . GLU B 1 131 ? 16.812 13.711 -6.215 1 86.38 131 GLU B C 1
ATOM 2927 O O . GLU B 1 131 ? 16.359 14.125 -7.285 1 86.38 131 GLU B O 1
ATOM 2932 N N . GLN B 1 132 ? 17.344 12.508 -6.055 1 86.06 132 GLN B N 1
ATOM 2933 C CA . GLN B 1 132 ? 17.406 11.578 -7.172 1 86.06 132 GLN B CA 1
ATOM 2934 C C . GLN B 1 132 ? 16.016 11.109 -7.574 1 86.06 132 GLN B C 1
ATOM 2936 O O . GLN B 1 132 ? 15.75 10.875 -8.758 1 86.06 132 GLN B O 1
ATOM 2941 N N . THR B 1 133 ? 15.195 11 -6.609 1 86.25 133 THR B N 1
ATOM 2942 C CA . THR B 1 133 ? 13.844 10.492 -6.832 1 86.25 133 THR B CA 1
ATOM 2943 C C . THR B 1 133 ? 12.898 11.625 -7.219 1 86.25 133 THR B C 1
ATOM 2945 O O . THR B 1 133 ? 12.062 11.461 -8.109 1 86.25 133 THR B O 1
ATOM 2948 N N . PHE B 1 134 ? 13.055 12.703 -6.551 1 85.88 134 PHE B N 1
ATOM 2949 C CA . PHE B 1 134 ? 12.242 13.891 -6.781 1 85.88 134 PHE B CA 1
ATOM 2950 C C . PHE B 1 134 ? 13.117 15.102 -7.082 1 85.88 134 PHE B C 1
ATOM 2952 O O . PHE B 1 134 ? 13.508 15.828 -6.168 1 85.88 134 PHE B O 1
ATOM 2959 N N . ALA B 1 135 ? 13.289 15.297 -8.312 1 84.12 135 ALA B N 1
ATOM 2960 C CA . ALA B 1 135 ? 14.195 16.359 -8.75 1 84.12 135 ALA B CA 1
ATOM 2961 C C . ALA B 1 135 ? 13.742 17.719 -8.211 1 84.12 135 ALA B C 1
ATOM 2963 O O . ALA B 1 135 ? 12.555 18.016 -8.195 1 84.12 135 ALA B O 1
ATOM 2964 N N . GLY B 1 136 ? 14.656 18.5 -7.727 1 85.75 136 GLY B N 1
ATOM 2965 C CA . GLY B 1 136 ? 14.367 19.844 -7.246 1 85.75 136 GLY B CA 1
ATOM 2966 C C . GLY B 1 136 ? 14.039 19.875 -5.766 1 85.75 136 GLY B C 1
ATOM 2967 O O . GLY B 1 136 ? 13.508 20.875 -5.273 1 85.75 136 GLY B O 1
ATOM 2968 N N . THR B 1 137 ? 14.32 18.844 -5.109 1 85.62 137 THR B N 1
ATOM 2969 C CA . THR B 1 137 ? 13.977 18.781 -3.693 1 85.62 137 THR B CA 1
ATOM 2970 C C . THR B 1 137 ? 15.234 18.828 -2.828 1 85.62 137 THR B C 1
ATOM 2972 O O . THR B 1 137 ? 15.195 18.453 -1.651 1 85.62 137 THR B O 1
ATOM 2975 N N . GLY B 1 138 ? 16.297 19.312 -3.344 1 88.56 138 GLY B N 1
ATOM 2976 C CA . GLY B 1 138 ? 17.531 19.391 -2.592 1 88.56 138 GLY B CA 1
ATOM 2977 C C . GLY B 1 138 ? 17.484 20.406 -1.462 1 88.56 138 GLY B C 1
ATOM 2978 O O . GLY B 1 138 ? 16.562 21.234 -1.403 1 88.56 138 GLY B O 1
ATOM 2979 N N . GLU B 1 139 ? 18.406 20.297 -0.541 1 92.81 139 GLU B N 1
ATOM 2980 C CA . GLU B 1 139 ? 18.469 21.172 0.627 1 92.81 139 GLU B CA 1
ATOM 2981 C C . GLU B 1 139 ? 18.984 22.547 0.257 1 92.81 139 GLU B C 1
ATOM 2983 O O . GLU B 1 139 ? 19.938 22.672 -0.512 1 92.81 139 GLU B O 1
ATOM 2988 N N . VAL B 1 140 ? 18.312 23.578 0.872 1 93.25 140 VAL B N 1
ATOM 2989 C CA . VAL B 1 140 ? 18.734 24.938 0.534 1 93.25 140 VAL B CA 1
ATOM 2990 C C . VAL B 1 140 ? 19.109 25.703 1.806 1 93.25 140 VAL B C 1
ATOM 2992 O O . VAL B 1 140 ? 19.531 26.859 1.744 1 93.25 140 VAL B O 1
ATOM 2995 N N . GLY B 1 141 ? 18.922 25.141 2.992 1 94.88 141 GLY B N 1
ATOM 2996 C CA . GLY B 1 141 ? 19.266 25.781 4.254 1 94.88 141 GLY B CA 1
ATOM 2997 C C . GLY B 1 141 ? 18.672 25.078 5.457 1 94.88 141 GLY B C 1
ATOM 2998 O O . GLY B 1 141 ? 18.078 24 5.32 1 94.88 141 GLY B O 1
ATOM 2999 N N . VAL B 1 142 ? 18.922 25.641 6.617 1 96.31 142 VAL B N 1
ATOM 3000 C CA . VAL B 1 142 ? 18.375 25.094 7.855 1 96.31 142 VAL B CA 1
ATOM 3001 C C . VAL B 1 142 ? 17.781 26.219 8.695 1 96.31 142 VAL B C 1
ATOM 3003 O O . VAL B 1 142 ? 18.125 27.391 8.508 1 96.31 142 VAL B O 1
ATOM 3006 N N . ARG B 1 143 ? 16.906 25.844 9.547 1 96.81 143 ARG B N 1
ATOM 3007 C CA . ARG B 1 143 ? 16.312 26.75 10.523 1 96.81 143 ARG B CA 1
ATOM 3008 C C . ARG B 1 143 ? 16.031 26.031 11.836 1 96.81 143 ARG B C 1
ATOM 3010 O O . ARG B 1 143 ? 15.852 24.812 11.852 1 96.81 143 ARG B O 1
ATOM 3017 N N . THR B 1 144 ? 16.078 26.797 12.883 1 98 144 THR B N 1
ATOM 3018 C CA . THR B 1 144 ? 15.656 26.25 14.172 1 98 144 THR B CA 1
ATOM 3019 C C . THR B 1 144 ? 14.156 26.469 14.383 1 98 144 THR B C 1
ATOM 3021 O O . THR B 1 144 ? 13.641 27.562 14.164 1 98 144 THR B O 1
ATOM 3024 N N . VAL B 1 145 ? 13.492 25.422 14.805 1 98.31 145 VAL B N 1
ATOM 3025 C CA . VAL B 1 145 ? 12.062 25.516 15.055 1 98.31 145 VAL B CA 1
ATOM 3026 C C . VAL B 1 145 ? 11.727 24.891 16.406 1 98.31 145 VAL B C 1
ATOM 3028 O O . VAL B 1 145 ? 12.414 23.969 16.844 1 98.31 145 VAL B O 1
ATOM 3031 N N . PRO B 1 146 ? 10.711 25.422 17.078 1 98.44 146 PRO B N 1
ATOM 3032 C CA . PRO B 1 146 ? 10.258 24.734 18.281 1 98.44 146 PRO B CA 1
ATOM 3033 C C . PRO B 1 146 ? 9.594 23.391 17.984 1 98.44 146 PRO B C 1
ATOM 3035 O O . PRO B 1 146 ? 8.922 23.25 16.953 1 98.44 146 PRO B O 1
ATOM 3038 N N . VAL B 1 147 ? 9.766 22.375 18.844 1 98.69 147 VAL B N 1
ATOM 3039 C CA . VAL B 1 147 ? 9.156 21.047 18.75 1 98.69 147 VAL B CA 1
ATOM 3040 C C . VAL B 1 147 ? 8.344 20.766 20.016 1 98.69 147 VAL B C 1
ATOM 3042 O O . VAL B 1 147 ? 8.805 21.016 21.125 1 98.69 147 VAL B O 1
ATOM 3045 N N . ARG B 1 148 ? 7.152 20.328 19.859 1 98.62 148 ARG B N 1
ATOM 3046 C CA . ARG B 1 148 ? 6.281 19.969 20.969 1 98.62 148 ARG B CA 1
ATOM 3047 C C . ARG B 1 148 ? 5.789 18.531 20.828 1 98.62 148 ARG B C 1
ATOM 3049 O O . ARG B 1 148 ? 5.852 17.953 19.75 1 98.62 148 ARG B O 1
ATOM 3056 N N . ARG B 1 149 ? 5.363 17.984 21.906 1 98.5 149 ARG B N 1
ATOM 3057 C CA . ARG B 1 149 ? 4.617 16.734 21.891 1 98.5 149 ARG B CA 1
ATOM 3058 C C . ARG B 1 149 ? 3.127 16.984 21.688 1 98.5 149 ARG B C 1
ATOM 3060 O O . ARG B 1 149 ? 2.562 17.906 22.281 1 98.5 149 ARG B O 1
ATOM 3067 N N . LEU B 1 150 ? 2.523 16.172 20.859 1 98.31 150 LEU B N 1
ATOM 3068 C CA . LEU B 1 150 ? 1.096 16.359 20.609 1 98.31 150 LEU B CA 1
ATOM 3069 C C . LEU B 1 150 ? 0.296 16.188 21.906 1 98.31 150 LEU B C 1
ATOM 3071 O O . LEU B 1 150 ? -0.688 16.891 22.125 1 98.31 150 LEU B O 1
ATOM 3075 N N . ASP B 1 151 ? 0.725 15.336 22.781 1 97.5 151 ASP B N 1
ATOM 3076 C CA . ASP B 1 151 ? 0.048 15.102 24.062 1 97.5 151 ASP B CA 1
ATOM 3077 C C . ASP B 1 151 ? 0.088 16.359 24.938 1 97.5 151 ASP B C 1
ATOM 3079 O O . ASP B 1 151 ? -0.738 16.516 25.828 1 97.5 151 ASP B O 1
ATOM 3083 N N . ALA B 1 152 ? 1.041 17.172 24.719 1 96.94 152 ALA B N 1
ATOM 3084 C CA . ALA B 1 152 ? 1.158 18.406 25.5 1 96.94 152 ALA B CA 1
ATOM 3085 C C . ALA B 1 152 ? 0.239 19.5 24.953 1 96.94 152 ALA B C 1
ATOM 3087 O O . ALA B 1 152 ? -0.109 20.438 25.656 1 96.94 152 ALA B O 1
ATOM 3088 N N . VAL B 1 153 ? -0.132 19.391 23.719 1 97.12 153 VAL B N 1
ATOM 3089 C CA . VAL B 1 153 ? -0.93 20.406 23.062 1 97.12 153 VAL B CA 1
ATOM 3090 C C . VAL B 1 153 ? -2.408 20.031 23.109 1 97.12 153 VAL B C 1
ATOM 3092 O O . VAL B 1 153 ? -3.271 20.891 23.297 1 97.12 153 VAL B O 1
ATOM 3095 N N . LEU B 1 154 ? -2.703 18.781 22.875 1 96.38 154 LEU B N 1
ATOM 3096 C CA . LEU B 1 154 ? -4.078 18.297 22.828 1 96.38 154 LEU B CA 1
ATOM 3097 C C . LEU B 1 154 ? -4.324 17.266 23.938 1 96.38 154 LEU B C 1
ATOM 3099 O O . LEU B 1 154 ? -3.703 16.203 23.938 1 96.38 154 LEU B O 1
ATOM 3103 N N . SER B 1 155 ? -5.281 17.578 24.781 1 92.81 155 SER B N 1
ATOM 3104 C CA . SER B 1 155 ? -5.73 16.594 25.75 1 92.81 155 SER B CA 1
ATOM 3105 C C . SER B 1 155 ? -6.785 15.664 25.156 1 92.81 155 SER B C 1
ATOM 3107 O O . SER B 1 155 ? -7.5 16.047 24.234 1 92.81 155 SER B O 1
ATOM 3109 N N . PRO B 1 156 ? -6.879 14.469 25.672 1 90.56 156 PRO B N 1
ATOM 3110 C CA . PRO B 1 156 ? -7.918 13.562 25.172 1 90.56 156 PRO B CA 1
ATOM 3111 C C . PRO B 1 156 ? -9.312 14.18 25.234 1 90.56 156 PRO B C 1
ATOM 3113 O O . PRO B 1 156 ? -10.141 13.945 24.359 1 90.56 156 PRO B O 1
ATOM 3116 N N . ALA B 1 157 ? -9.508 15.023 26.172 1 90.69 157 ALA B N 1
ATOM 3117 C CA . ALA B 1 157 ? -10.812 15.648 26.375 1 90.69 157 ALA B CA 1
ATOM 3118 C C . ALA B 1 157 ? -11.125 16.641 25.25 1 90.69 157 ALA B C 1
ATOM 3120 O O . ALA B 1 157 ? -12.289 16.953 25 1 90.69 157 ALA B O 1
ATOM 3121 N N . SER B 1 158 ? -10.117 17.078 24.625 1 93.56 158 SER B N 1
ATOM 3122 C CA . SER B 1 158 ? -10.312 18.078 23.578 1 93.56 158 SER B CA 1
ATOM 3123 C C . SER B 1 158 ? -10.602 17.422 22.234 1 93.56 158 SER B C 1
ATOM 3125 O O . SER B 1 158 ? -10.969 18.094 21.266 1 93.56 158 SER B O 1
ATOM 3127 N N . LEU B 1 159 ? -10.445 16.141 22.203 1 94.69 159 LEU B N 1
ATOM 3128 C CA . LEU B 1 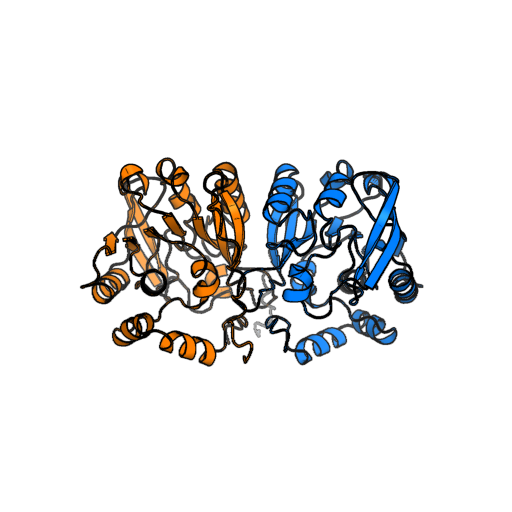159 ? -10.727 15.398 20.984 1 94.69 159 LEU B CA 1
ATOM 3129 C C . LEU B 1 159 ? -12.219 15.109 20.844 1 94.69 159 LEU B C 1
ATOM 3131 O O . LEU B 1 159 ? -12.789 14.406 21.688 1 94.69 159 LEU B O 1
ATOM 3135 N N . THR B 1 160 ? -12.812 15.734 19.828 1 90.88 160 THR B N 1
ATOM 3136 C CA . THR B 1 160 ? -14.258 15.648 19.672 1 90.88 160 THR B CA 1
ATOM 3137 C C . THR B 1 160 ? -14.633 15.023 18.328 1 90.88 160 THR B C 1
ATOM 3139 O O . THR B 1 160 ? -13.938 15.219 17.344 1 90.88 160 THR B O 1
ATOM 3142 N N . GLY B 1 161 ? -15.766 14.227 18.375 1 91.81 161 GLY B N 1
ATOM 3143 C CA . GLY B 1 161 ? -16.172 13.562 17.141 1 91.81 161 GLY B CA 1
ATOM 3144 C C . GLY B 1 161 ? -15.195 12.492 16.688 1 91.81 161 GLY B C 1
ATOM 3145 O O . GLY B 1 161 ? -14.375 12.023 17.484 1 91.81 161 GLY B O 1
ATOM 3146 N N . GLN B 1 162 ? -15.336 12.062 15.414 1 95.88 162 GLN B N 1
ATOM 3147 C CA . GLN B 1 162 ? -14.367 11.148 14.836 1 95.88 162 GLN B CA 1
ATOM 3148 C C . GLN B 1 162 ? -13.102 11.883 14.406 1 95.88 162 GLN B C 1
ATOM 3150 O O . GLN B 1 162 ? -13.148 12.75 13.531 1 95.88 162 GLN B O 1
ATOM 3155 N N . VAL B 1 163 ? -12.039 11.523 15.016 1 98.31 163 VAL B N 1
ATOM 3156 C CA . VAL B 1 163 ? -10.797 12.258 14.852 1 98.31 163 VAL B CA 1
ATOM 3157 C C . VAL B 1 163 ? -9.969 11.633 13.727 1 98.31 163 VAL B C 1
ATOM 3159 O O . VAL B 1 163 ? -9.773 10.414 13.695 1 98.31 163 VAL B O 1
ATOM 3162 N N . LEU B 1 164 ? -9.539 12.438 12.805 1 98.62 164 LEU B N 1
ATOM 3163 C CA . LEU B 1 164 ? -8.562 12.094 11.781 1 98.62 164 LEU B CA 1
ATOM 3164 C C . LEU B 1 164 ? -7.215 12.742 12.078 1 98.62 164 LEU B C 1
ATOM 3166 O O . LEU B 1 164 ? -7.121 13.969 12.18 1 98.62 164 LEU B O 1
ATOM 3170 N N . LEU B 1 165 ? -6.23 11.945 12.297 1 98.81 165 LEU B N 1
ATOM 3171 C CA . LEU B 1 165 ? -4.852 12.406 12.422 1 98.81 165 LEU B CA 1
ATOM 3172 C C . LEU B 1 165 ? -4.105 12.266 11.102 1 98.81 165 LEU B C 1
ATOM 3174 O O . LEU B 1 165 ? -3.844 11.148 10.648 1 98.81 165 LEU B O 1
ATOM 3178 N N . LYS B 1 166 ? -3.814 13.391 10.445 1 98.94 166 LYS B N 1
ATOM 3179 C CA . LYS B 1 166 ? -3.016 13.398 9.219 1 98.94 166 LYS B CA 1
ATOM 3180 C C . LYS B 1 166 ? -1.543 13.656 9.531 1 98.94 166 LYS B C 1
ATOM 3182 O O . LYS B 1 166 ? -1.213 14.602 10.242 1 98.94 166 LYS B O 1
ATOM 3187 N N . LEU B 1 167 ? -0.688 12.781 9.023 1 98.81 167 LEU B N 1
ATOM 3188 C CA . LEU B 1 167 ? 0.752 12.898 9.219 1 98.81 167 LEU B CA 1
ATOM 3189 C C . LEU B 1 167 ? 1.475 13.016 7.875 1 98.81 167 LEU B C 1
ATOM 3191 O O . LEU B 1 167 ? 1.474 12.07 7.082 1 98.81 167 LEU B O 1
ATOM 3195 N N . ASP B 1 168 ? 2.045 14.117 7.605 1 98.19 168 ASP B N 1
ATOM 3196 C CA . ASP B 1 168 ? 2.902 14.383 6.457 1 98.19 168 ASP B CA 1
ATOM 3197 C C . ASP B 1 168 ? 4.016 15.367 6.816 1 98.19 168 ASP B C 1
ATOM 3199 O O . ASP B 1 168 ? 3.941 16.547 6.484 1 98.19 168 ASP B O 1
ATOM 3203 N N . VAL B 1 169 ? 5.059 14.766 7.512 1 97.94 169 VAL B N 1
ATOM 3204 C CA . VAL B 1 169 ? 6.094 15.625 8.078 1 97.94 169 VAL B CA 1
ATOM 3205 C C . VAL B 1 169 ? 7.461 15.219 7.527 1 97.94 169 VAL B C 1
ATOM 3207 O O . VAL B 1 169 ? 8.492 15.477 8.156 1 97.94 169 VAL B O 1
ATOM 3210 N N . GLN B 1 170 ? 7.418 14.492 6.434 1 95.81 170 GLN B N 1
ATOM 3211 C CA . GLN B 1 170 ? 8.602 14.234 5.621 1 95.81 170 GLN B CA 1
ATOM 3212 C C . GLN B 1 170 ? 9.672 13.492 6.418 1 95.81 170 GLN B C 1
ATOM 3214 O O . GLN B 1 170 ? 10.82 13.93 6.477 1 95.81 170 GLN B O 1
ATOM 3219 N N . GLY B 1 171 ? 9.273 12.43 7.113 1 97.5 171 GLY B N 1
ATOM 3220 C CA . GLY B 1 171 ? 10.25 11.508 7.684 1 97.5 171 GLY B CA 1
ATOM 3221 C C . GLY B 1 171 ? 10.148 11.398 9.195 1 97.5 171 GLY B C 1
ATOM 3222 O O . GLY B 1 171 ? 10.703 10.469 9.789 1 97.5 171 GLY B O 1
ATOM 3223 N N . PHE B 1 172 ? 9.391 12.266 9.805 1 98.19 172 PHE B N 1
ATOM 3224 C CA . PHE B 1 172 ? 9.367 12.32 11.258 1 98.19 172 PHE B CA 1
ATOM 3225 C C . PHE B 1 172 ? 8.07 11.734 11.805 1 98.19 172 PHE B C 1
ATOM 3227 O O . PHE B 1 172 ? 7.73 11.945 12.969 1 98.19 172 PHE B O 1
ATOM 3234 N N . GLU B 1 173 ? 7.332 10.992 10.953 1 98.69 173 GLU B N 1
ATOM 3235 C CA . GLU B 1 173 ? 6 10.508 11.297 1 98.69 173 GLU B CA 1
ATOM 3236 C C . GLU B 1 173 ? 6.027 9.688 12.586 1 98.69 173 GLU B C 1
ATOM 3238 O O . GLU B 1 173 ? 5.18 9.867 13.461 1 98.69 173 GLU B O 1
ATOM 3243 N N . LEU B 1 174 ? 6.969 8.797 12.734 1 98.62 174 LEU B N 1
ATOM 3244 C CA . LEU B 1 174 ? 7.012 7.906 13.883 1 98.62 174 LEU B CA 1
ATOM 3245 C C . LEU B 1 174 ? 7.25 8.688 15.172 1 98.62 174 LEU B C 1
ATOM 3247 O O . LEU B 1 174 ? 6.648 8.383 16.203 1 98.62 174 LEU B O 1
ATOM 3251 N N . GLU B 1 175 ? 8.125 9.703 15.164 1 98.56 175 GLU B N 1
ATOM 3252 C CA . GLU B 1 175 ? 8.375 10.539 16.328 1 98.56 175 GLU B CA 1
ATOM 3253 C C . GLU B 1 175 ? 7.125 11.297 16.75 1 98.56 175 GLU B C 1
ATOM 3255 O O . GLU B 1 175 ? 6.867 11.484 17.938 1 98.56 175 GLU B O 1
ATOM 3260 N N . VAL B 1 176 ? 6.395 11.781 15.758 1 98.75 176 VAL B N 1
ATOM 3261 C CA . VAL B 1 176 ? 5.141 12.461 16.062 1 98.75 176 VAL B CA 1
ATOM 3262 C C . VAL B 1 176 ? 4.176 11.492 16.75 1 98.75 176 VAL B C 1
ATOM 3264 O O . VAL B 1 176 ? 3.539 11.844 17.734 1 98.75 176 VAL B O 1
ATOM 3267 N N . ILE B 1 177 ? 4.043 10.258 16.203 1 98.62 177 ILE B N 1
ATOM 3268 C CA . ILE B 1 177 ? 3.17 9.242 16.781 1 98.62 177 ILE B CA 1
ATOM 3269 C C . ILE B 1 177 ? 3.586 8.953 18.219 1 98.62 177 ILE B C 1
ATOM 3271 O O . ILE B 1 177 ? 2.742 8.898 19.109 1 98.62 177 ILE B O 1
ATOM 3275 N N . ARG B 1 178 ? 4.863 8.836 18.438 1 97.94 178 ARG B N 1
ATOM 3276 C CA . ARG B 1 178 ? 5.387 8.547 19.766 1 97.94 178 ARG B CA 1
ATOM 3277 C C . ARG B 1 178 ? 5.074 9.688 20.734 1 97.94 178 ARG B C 1
ATOM 3279 O O . ARG B 1 178 ? 4.918 9.461 21.938 1 97.94 178 ARG B O 1
ATOM 3286 N N . GLY B 1 179 ? 4.996 10.898 20.219 1 98.38 179 GLY B N 1
ATOM 3287 C CA . GLY B 1 179 ? 4.664 12.055 21.031 1 98.38 179 GLY B CA 1
ATOM 3288 C C . GLY B 1 179 ? 3.182 12.18 21.328 1 98.38 179 GLY B C 1
ATOM 3289 O O . GLY B 1 179 ? 2.756 13.086 22.047 1 98.38 179 GLY B O 1
ATOM 3290 N N . PHE B 1 180 ? 2.391 11.336 20.734 1 97.81 180 PHE B N 1
ATOM 3291 C CA . PHE B 1 180 ? 0.942 11.32 20.906 1 97.81 180 PHE B CA 1
ATOM 3292 C C . PHE B 1 180 ? 0.481 10 21.516 1 97.81 180 PHE B C 1
ATOM 3294 O O . PHE B 1 180 ? -0.475 9.391 21.016 1 97.81 180 PHE B O 1
ATOM 3301 N N . SER B 1 181 ? 1.084 9.508 22.516 1 93.31 181 SER B N 1
ATOM 3302 C CA . SER B 1 181 ? 0.848 8.195 23.094 1 93.31 181 SER B CA 1
ATOM 3303 C C . SER B 1 181 ? -0.479 8.148 23.844 1 93.31 181 SER B C 1
ATOM 3305 O O . SER B 1 181 ? -1.224 7.172 23.734 1 93.31 181 SER B O 1
ATOM 3307 N N . VAL B 1 182 ? -0.861 9.18 24.516 1 92.94 182 VAL B N 1
ATOM 3308 C CA . VAL B 1 182 ? -2.062 9.219 25.344 1 92.94 182 VAL B CA 1
ATOM 3309 C C . VAL B 1 182 ? -3.283 9.492 24.469 1 92.94 182 VAL B C 1
ATOM 3311 O O . VAL B 1 182 ? -4.301 8.805 24.578 1 92.94 182 VAL B O 1
ATOM 3314 N N . GLY B 1 183 ? -3.182 10.43 23.625 1 94.81 183 GLY B N 1
ATOM 3315 C CA . GLY B 1 183 ? -4.312 10.859 22.828 1 94.81 183 GLY B CA 1
ATOM 3316 C C . GLY B 1 183 ? -4.613 9.93 21.672 1 94.81 183 GLY B C 1
ATOM 3317 O O . GLY B 1 183 ? -5.734 9.914 21.156 1 94.81 183 GLY B O 1
ATOM 3318 N N . LEU B 1 184 ? -3.691 9.109 21.281 1 95.88 184 LEU B N 1
ATOM 3319 C CA . LEU B 1 184 ? -3.818 8.32 20.062 1 95.88 184 LEU B CA 1
ATOM 3320 C C . LEU B 1 184 ? -4.969 7.328 20.172 1 95.88 184 LEU B C 1
ATOM 3322 O O . LEU B 1 184 ? -5.637 7.031 19.172 1 95.88 184 LEU B O 1
ATOM 3326 N N . ALA B 1 185 ? -5.203 6.875 21.344 1 93.31 185 ALA B N 1
ATOM 3327 C CA . ALA B 1 185 ? -6.258 5.891 21.578 1 93.31 185 ALA B CA 1
ATOM 3328 C C . ALA B 1 185 ? -7.629 6.461 21.234 1 93.31 185 ALA B C 1
ATOM 3330 O O . ALA B 1 185 ? -8.57 5.715 20.953 1 93.31 185 ALA B O 1
ATOM 3331 N N . ALA B 1 186 ? -7.746 7.762 21.234 1 94.62 186 ALA B N 1
ATOM 3332 C CA . ALA B 1 186 ? -9.023 8.43 20.984 1 94.62 186 ALA B CA 1
ATOM 3333 C C . ALA B 1 186 ? -9.164 8.789 19.5 1 94.62 186 ALA B C 1
ATOM 3335 O O . ALA B 1 186 ? -10.195 9.328 19.094 1 94.62 186 ALA B O 1
ATOM 3336 N N . VAL B 1 187 ? -8.219 8.469 18.719 1 97.5 187 VAL B N 1
ATOM 3337 C CA . VAL B 1 187 ? -8.219 8.789 17.297 1 97.5 187 VAL B CA 1
ATOM 3338 C C . VAL B 1 187 ? -8.852 7.641 16.5 1 97.5 187 VAL B C 1
ATOM 3340 O O . VAL B 1 187 ? -8.547 6.469 16.75 1 97.5 187 VAL B O 1
ATOM 3343 N N . GLU B 1 188 ? -9.766 7.973 15.602 1 97.81 188 GLU B N 1
ATOM 3344 C CA . GLU B 1 188 ? -10.438 6.945 14.812 1 97.81 188 GLU B CA 1
ATOM 3345 C C . GLU B 1 188 ? -9.602 6.527 13.609 1 97.81 188 GLU B C 1
ATOM 3347 O O . GLU B 1 188 ? -9.547 5.344 13.266 1 97.81 188 GLU B O 1
ATOM 3352 N N . HIS B 1 189 ? -8.961 7.523 12.938 1 98.31 189 HIS B N 1
ATOM 3353 C CA . HIS B 1 189 ? -8.188 7.238 11.734 1 98.31 189 HIS B CA 1
ATOM 3354 C C . HIS B 1 189 ? -6.871 8.008 11.734 1 98.31 189 HIS B C 1
ATOM 3356 O O . HIS B 1 189 ? -6.82 9.164 12.156 1 98.31 189 HIS B O 1
ATOM 3362 N N . VAL B 1 190 ? -5.84 7.348 11.336 1 98.75 190 VAL B N 1
ATOM 3363 C CA . VAL B 1 190 ? -4.559 7.973 11.016 1 98.75 190 VAL B CA 1
ATOM 3364 C C . VAL B 1 190 ? -4.312 7.898 9.508 1 98.75 190 VAL B C 1
ATOM 3366 O O . VAL B 1 190 ? -4.488 6.84 8.898 1 98.75 190 VAL B O 1
ATOM 3369 N N . TYR B 1 191 ? -4.074 9 8.875 1 98.81 191 TYR B N 1
ATOM 3370 C CA . TYR B 1 191 ? -3.711 9.102 7.465 1 98.81 191 TYR B CA 1
ATOM 3371 C C . TYR B 1 191 ? -2.291 9.633 7.309 1 98.81 191 TYR B C 1
ATOM 3373 O O . TYR B 1 191 ? -2.049 10.836 7.473 1 98.81 191 TYR B O 1
ATOM 3381 N N . ALA B 1 192 ? -1.331 8.719 6.949 1 98.88 192 ALA B N 1
ATOM 3382 C CA . ALA B 1 192 ? 0.087 9.062 7.012 1 98.88 192 ALA B CA 1
ATOM 3383 C C . ALA B 1 192 ? 0.771 8.82 5.668 1 98.88 192 ALA B C 1
ATOM 3385 O O . ALA B 1 192 ? 0.524 7.801 5.016 1 98.88 192 ALA B O 1
ATOM 3386 N N . GLU B 1 193 ? 1.551 9.773 5.25 1 98.31 193 GLU B N 1
ATOM 3387 C CA . GLU B 1 193 ? 2.48 9.508 4.156 1 98.31 193 GLU B CA 1
ATOM 3388 C C . GLU B 1 193 ? 3.695 8.727 4.641 1 98.31 193 GLU B C 1
ATOM 3390 O O . GLU B 1 193 ? 4.395 9.156 5.559 1 98.31 193 GLU B O 1
ATOM 3395 N N . VAL B 1 194 ? 3.961 7.57 4.098 1 98.06 194 VAL B N 1
ATOM 3396 C CA . VAL B 1 194 ? 5.07 6.715 4.508 1 98.06 194 VAL B CA 1
ATOM 3397 C C . VAL B 1 194 ? 5.934 6.371 3.297 1 98.06 194 VAL B C 1
ATOM 3399 O O . VAL B 1 194 ? 5.461 6.414 2.158 1 98.06 194 VAL B O 1
ATOM 3402 N N . SER B 1 195 ? 7.195 6.133 3.605 1 97.94 195 SER B N 1
ATOM 3403 C CA . SER B 1 195 ? 8.148 5.879 2.531 1 97.94 195 SER B CA 1
ATOM 3404 C C . SER B 1 195 ? 8.703 4.457 2.605 1 97.94 195 SER B C 1
ATOM 3406 O O . SER B 1 195 ? 8.883 3.914 3.695 1 97.94 195 SER B O 1
ATOM 3408 N N . PHE B 1 196 ? 8.953 3.926 1.435 1 96.94 196 PHE B N 1
ATOM 3409 C CA . PHE B 1 196 ? 9.602 2.621 1.347 1 96.94 196 PHE B CA 1
ATOM 3410 C C . PHE B 1 196 ? 11.094 2.771 1.066 1 96.94 196 PHE B C 1
ATOM 3412 O O . PHE B 1 196 ? 11.844 1.8 1.151 1 96.94 196 PHE B O 1
ATOM 3419 N N . LEU B 1 197 ? 11.547 3.953 0.7 1 94.88 197 LEU B N 1
ATOM 3420 C CA . LEU B 1 197 ? 12.945 4.312 0.506 1 94.88 197 LEU B CA 1
ATOM 3421 C C . LEU B 1 197 ? 13.352 5.438 1.452 1 94.88 197 LEU B C 1
ATOM 3423 O O . LEU B 1 197 ? 12.523 6.262 1.838 1 94.88 197 LEU B O 1
ATOM 3427 N N . PRO B 1 198 ? 14.609 5.488 1.826 1 95.12 198 PRO B N 1
ATOM 3428 C CA . PRO B 1 198 ? 15.062 6.504 2.781 1 95.12 198 PRO B CA 1
ATOM 3429 C C . PRO B 1 198 ? 15.281 7.867 2.135 1 95.12 198 PRO B C 1
ATOM 3431 O O . PRO B 1 198 ? 16.422 8.273 1.909 1 95.12 198 PRO B O 1
ATOM 3434 N N . LEU B 1 199 ? 14.273 8.617 1.946 1 95.75 199 LEU B N 1
ATOM 3435 C CA . LEU B 1 199 ? 14.32 9.938 1.34 1 95.75 199 LEU B CA 1
ATOM 3436 C C . LEU B 1 199 ? 14.984 10.945 2.277 1 95.75 199 LEU B C 1
ATOM 3438 O O . LEU B 1 199 ? 15.461 11.992 1.833 1 95.75 199 LEU B O 1
ATOM 3442 N N . TYR B 1 200 ? 14.977 10.664 3.594 1 96.56 200 TYR B N 1
ATOM 3443 C CA . TYR B 1 200 ? 15.625 11.445 4.645 1 96.56 200 TYR B CA 1
ATOM 3444 C C . TYR B 1 200 ? 16.516 10.555 5.512 1 96.56 200 TYR B C 1
ATOM 3446 O O . TYR B 1 200 ? 16.188 9.383 5.746 1 96.56 200 TYR B O 1
ATOM 3454 N N . GLU B 1 201 ? 17.609 11.148 5.949 1 96.19 201 GLU B N 1
ATOM 3455 C CA . GLU B 1 201 ? 18.531 10.367 6.758 1 96.19 201 GLU B CA 1
ATOM 3456 C C . GLU B 1 201 ? 17.906 9.977 8.094 1 96.19 201 GLU B C 1
ATOM 3458 O O . GLU B 1 201 ? 17.406 10.836 8.828 1 96.19 201 GLU B O 1
ATOM 3463 N N . GLY B 1 202 ? 17.984 8.68 8.398 1 96.12 202 GLY B N 1
ATOM 3464 C CA . GLY B 1 202 ? 17.469 8.211 9.68 1 96.12 202 GLY B CA 1
ATOM 3465 C C . GLY B 1 202 ? 15.961 8.039 9.695 1 96.12 202 GLY B C 1
ATOM 3466 O O . GLY B 1 202 ? 15.383 7.707 10.727 1 96.12 202 GLY B O 1
ATOM 3467 N N . GLN B 1 203 ? 15.328 8.18 8.578 1 97.38 203 GLN B N 1
ATOM 3468 C CA . GLN B 1 203 ? 13.875 8.102 8.461 1 97.38 203 GLN B CA 1
ATOM 3469 C C . GLN B 1 203 ? 13.383 6.68 8.711 1 97.38 203 GLN B C 1
ATOM 3471 O O . GLN B 1 203 ? 13.789 5.746 8.016 1 97.38 203 GLN B O 1
ATOM 3476 N N . PRO B 1 204 ? 12.523 6.477 9.75 1 98 204 PRO B N 1
ATOM 3477 C CA . PRO B 1 204 ? 11.82 5.195 9.789 1 98 204 PRO B CA 1
ATOM 3478 C C . PRO B 1 204 ? 10.977 4.953 8.531 1 98 204 PRO B C 1
ATOM 3480 O O . PRO B 1 204 ? 10.242 5.844 8.102 1 98 204 PRO B O 1
ATOM 3483 N N . LEU B 1 205 ? 11.086 3.807 7.984 1 97.88 205 LEU B N 1
ATOM 3484 C CA . LEU B 1 205 ? 10.383 3.473 6.754 1 97.88 205 LEU B CA 1
ATOM 3485 C C . LEU B 1 205 ? 9.023 2.859 7.055 1 97.88 205 LEU B C 1
ATOM 3487 O O . LEU B 1 205 ? 8.656 2.684 8.219 1 97.88 205 LEU B O 1
ATOM 3491 N N . ALA B 1 206 ? 8.242 2.586 6.027 1 98.31 206 ALA B N 1
ATOM 3492 C CA . ALA B 1 206 ? 6.844 2.156 6.102 1 98.31 206 ALA B CA 1
ATOM 3493 C C . ALA B 1 206 ? 6.684 0.982 7.062 1 98.31 206 ALA B C 1
ATOM 3495 O O . ALA B 1 206 ? 5.801 0.994 7.926 1 98.31 206 ALA B O 1
ATOM 3496 N N . PRO B 1 207 ? 7.535 -0.039 7.031 1 97.19 207 PRO B N 1
ATOM 3497 C CA . PRO B 1 207 ? 7.32 -1.172 7.934 1 97.19 207 PRO B CA 1
ATOM 3498 C C . PRO B 1 207 ? 7.332 -0.763 9.406 1 97.19 207 PRO B C 1
ATOM 3500 O O . PRO B 1 207 ? 6.527 -1.267 10.195 1 97.19 207 PRO B O 1
ATOM 3503 N N . ALA B 1 208 ? 8.195 0.137 9.734 1 97.81 208 ALA B N 1
ATOM 3504 C CA . ALA B 1 208 ? 8.289 0.563 11.125 1 97.81 208 ALA B CA 1
ATOM 3505 C C . ALA B 1 208 ? 7.031 1.307 11.562 1 97.81 208 ALA B C 1
ATOM 3507 O O . ALA B 1 208 ? 6.539 1.106 12.672 1 97.81 208 ALA B O 1
ATOM 3508 N N . ILE B 1 209 ? 6.547 2.115 10.711 1 98.62 209 ILE B N 1
ATOM 3509 C CA . ILE B 1 209 ? 5.359 2.902 11.031 1 98.62 209 ILE B CA 1
ATOM 3510 C C . ILE B 1 209 ? 4.141 1.987 11.102 1 98.62 209 ILE B C 1
ATOM 3512 O O . ILE B 1 209 ? 3.334 2.088 12.031 1 98.62 209 ILE B O 1
ATOM 3516 N N . ILE B 1 210 ? 4.02 1.086 10.156 1 98.31 210 ILE B N 1
ATOM 3517 C CA . ILE B 1 210 ? 2.916 0.133 10.125 1 98.31 210 ILE B CA 1
ATOM 3518 C C . ILE B 1 210 ? 2.934 -0.722 11.391 1 98.31 210 ILE B C 1
ATOM 3520 O O . ILE B 1 210 ? 1.899 -0.911 12.039 1 98.31 210 ILE B O 1
ATOM 3524 N N . ALA B 1 211 ? 4.086 -1.192 11.742 1 97.12 211 ALA B N 1
ATOM 3525 C CA . ALA B 1 211 ? 4.223 -2.037 12.93 1 97.12 211 ALA B CA 1
ATOM 3526 C C . ALA B 1 211 ? 3.857 -1.269 14.195 1 97.12 211 ALA B C 1
ATOM 3528 O O . ALA B 1 211 ? 3.172 -1.797 15.07 1 97.12 211 ALA B O 1
ATOM 3529 N N . ASP B 1 212 ? 4.375 -0.054 14.312 1 97.94 212 ASP B N 1
ATOM 3530 C CA . ASP B 1 212 ? 4.098 0.751 15.492 1 97.94 212 ASP B CA 1
ATOM 3531 C C . ASP B 1 212 ? 2.602 1.019 15.641 1 97.94 212 ASP B C 1
ATOM 3533 O O . ASP B 1 212 ? 2.027 0.801 16.703 1 97.94 212 ASP B O 1
ATOM 3537 N N . LEU B 1 213 ? 1.95 1.416 14.562 1 98.38 213 LEU B N 1
ATOM 3538 C CA . LEU B 1 213 ? 0.521 1.701 14.594 1 98.38 213 LEU B CA 1
ATOM 3539 C C . LEU B 1 213 ? -0.281 0.434 14.875 1 98.38 213 LEU B C 1
ATOM 3541 O O . LEU B 1 213 ? -1.271 0.469 15.609 1 98.38 213 LEU B O 1
ATOM 3545 N N . HIS B 1 214 ? 0.138 -0.649 14.273 1 97.5 214 HIS B N 1
ATOM 3546 C CA . HIS B 1 214 ? -0.535 -1.912 14.562 1 97.5 214 HIS B CA 1
ATOM 3547 C C . HIS B 1 214 ? -0.484 -2.238 16.047 1 97.5 214 HIS B C 1
ATOM 3549 O O . HIS B 1 214 ? -1.493 -2.631 16.641 1 97.5 214 HIS B O 1
ATOM 3555 N N . ALA B 1 215 ? 0.657 -2.096 16.609 1 96.5 215 ALA B N 1
ATOM 3556 C CA . ALA B 1 215 ? 0.844 -2.379 18.031 1 96.5 215 ALA B CA 1
ATOM 3557 C C . ALA B 1 215 ? -0.03 -1.469 18.891 1 96.5 215 ALA B C 1
ATOM 3559 O O . ALA B 1 215 ? -0.422 -1.842 20 1 96.5 215 ALA B O 1
ATOM 3560 N N . ARG B 1 216 ? -0.337 -0.347 18.375 1 97.19 216 ARG B N 1
ATOM 3561 C CA . ARG B 1 216 ? -1.121 0.633 19.125 1 97.19 216 ARG B CA 1
ATOM 3562 C C . ARG B 1 216 ? -2.602 0.53 18.766 1 97.19 216 ARG B C 1
ATOM 3564 O O . ARG B 1 216 ? -3.4 1.381 19.172 1 97.19 216 ARG B O 1
ATOM 3571 N N . GLY B 1 217 ? -2.936 -0.446 18.016 1 96.62 217 GLY B N 1
ATOM 3572 C CA . GLY B 1 217 ? -4.344 -0.765 17.828 1 96.62 217 GLY B CA 1
ATOM 3573 C C . GLY B 1 217 ? -4.898 -0.265 16.516 1 96.62 217 GLY B C 1
ATOM 3574 O O . GLY B 1 217 ? -6.117 -0.156 16.344 1 96.62 217 GLY B O 1
ATOM 3575 N N . PHE B 1 218 ? -4.07 0.063 15.539 1 98 218 PHE B N 1
ATOM 3576 C CA . PHE B 1 218 ? -4.527 0.527 14.234 1 98 218 PHE B CA 1
ATOM 3577 C C . PHE B 1 218 ? -4.23 -0.507 13.156 1 98 218 PHE B C 1
ATOM 3579 O O . PHE B 1 218 ? -3.176 -1.146 13.18 1 98 218 PHE B O 1
ATOM 3586 N N . ASP B 1 219 ? -5.156 -0.66 12.203 1 97.44 219 ASP B N 1
ATOM 3587 C CA . ASP B 1 219 ? -4.977 -1.548 11.062 1 97.44 219 ASP B CA 1
ATOM 3588 C C . ASP B 1 219 ? -4.875 -0.754 9.758 1 97.44 219 ASP B C 1
ATOM 3590 O O . ASP B 1 219 ? -5.562 0.256 9.586 1 97.44 219 ASP B O 1
ATOM 3594 N N . LEU B 1 220 ? -3.998 -1.216 8.859 1 98.12 220 LEU B N 1
ATOM 3595 C CA . LEU B 1 220 ? -3.922 -0.61 7.535 1 98.12 220 LEU B CA 1
ATOM 3596 C C . LEU B 1 220 ? -5.199 -0.864 6.746 1 98.12 220 LEU B C 1
ATOM 3598 O O . LEU B 1 220 ? -5.453 -1.989 6.309 1 98.12 220 LEU B O 1
ATOM 3602 N N . ALA B 1 221 ? -5.953 0.187 6.477 1 96.12 221 ALA B N 1
ATOM 3603 C CA . ALA B 1 221 ? -7.293 0.051 5.91 1 96.12 221 ALA B CA 1
ATOM 3604 C C . ALA B 1 221 ? -7.316 0.481 4.445 1 96.12 221 ALA B C 1
ATOM 3606 O O . ALA B 1 221 ? -8.297 0.249 3.738 1 96.12 221 ALA B O 1
ATOM 3607 N N . GLY B 1 222 ? -6.285 1.104 3.992 1 97.56 222 GLY B N 1
ATOM 3608 C CA . GLY B 1 222 ? -6.219 1.55 2.609 1 97.56 222 GLY B CA 1
ATOM 3609 C C . GLY B 1 222 ? -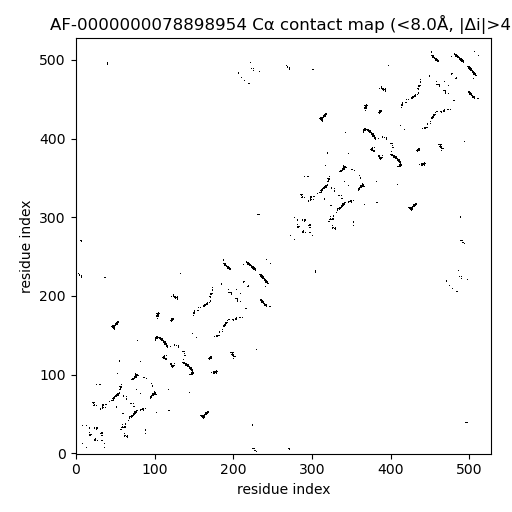4.879 2.16 2.242 1 97.56 222 GLY B C 1
ATOM 3610 O O . GLY B 1 222 ? -4.137 2.607 3.117 1 97.56 222 GLY B O 1
ATOM 3611 N N . VAL B 1 223 ? -4.547 2.131 0.978 1 98.38 223 VAL B N 1
ATOM 3612 C CA . VAL B 1 223 ? -3.354 2.748 0.403 1 98.38 223 VAL B CA 1
ATOM 3613 C C . VAL B 1 223 ? -3.756 3.697 -0.723 1 98.38 223 VAL B C 1
ATOM 3615 O O . VAL B 1 223 ? -4.629 3.375 -1.534 1 98.38 223 VAL B O 1
ATOM 3618 N N . TYR B 1 224 ? -3.156 4.895 -0.711 1 97.19 224 TYR B N 1
ATOM 3619 C CA . TYR B 1 224 ? -3.504 5.926 -1.684 1 97.19 224 TYR B CA 1
ATOM 3620 C C . TYR B 1 224 ? -2.254 6.637 -2.193 1 97.19 224 TYR B C 1
ATOM 3622 O O . TYR B 1 224 ? -1.214 6.629 -1.53 1 97.19 224 TYR B O 1
ATOM 3630 N N . ASN B 1 225 ? -2.33 7.184 -3.393 1 96.38 225 ASN B N 1
ATOM 3631 C CA . ASN B 1 225 ? -1.327 8.07 -3.977 1 96.38 225 ASN B CA 1
ATOM 3632 C C . ASN B 1 225 ? 0.055 7.422 -3.986 1 96.38 225 ASN B C 1
ATOM 3634 O O . ASN B 1 225 ? 1.035 8.031 -3.561 1 96.38 225 ASN B O 1
ATOM 3638 N N . LEU B 1 226 ? 0.093 6.168 -4.402 1 96.06 226 LEU B N 1
ATOM 3639 C CA . LEU B 1 226 ? 1.354 5.441 -4.504 1 96.06 226 LEU B CA 1
ATOM 3640 C C . LEU B 1 226 ? 2.268 6.078 -5.547 1 96.06 226 LEU B C 1
ATOM 3642 O O . LEU B 1 226 ? 1.868 6.258 -6.699 1 96.06 226 LEU B O 1
ATOM 3646 N N . SER B 1 227 ? 3.471 6.461 -5.098 1 94.69 227 SER B N 1
ATOM 3647 C CA . SER B 1 227 ? 4.488 6.973 -6.008 1 94.69 227 SER B CA 1
ATOM 3648 C C . SER B 1 227 ? 5.578 5.938 -6.262 1 94.69 227 SER B C 1
ATOM 3650 O O . SER B 1 227 ? 5.898 5.141 -5.375 1 94.69 227 SER B O 1
ATOM 3652 N N . THR B 1 228 ? 6.074 5.961 -7.445 1 93.44 228 THR B N 1
ATOM 3653 C CA . THR B 1 228 ? 7.121 5.023 -7.836 1 93.44 228 THR B CA 1
ATOM 3654 C C . THR B 1 228 ? 8.32 5.766 -8.422 1 93.44 228 THR B C 1
ATOM 3656 O O . THR B 1 228 ? 8.203 6.918 -8.844 1 93.44 228 THR B O 1
ATOM 3659 N N . ASP B 1 229 ? 9.477 5.164 -8.359 1 90.75 229 ASP B N 1
ATOM 3660 C CA . ASP B 1 229 ? 10.641 5.734 -9.031 1 90.75 229 ASP B CA 1
ATOM 3661 C C . ASP B 1 229 ? 10.68 5.332 -10.5 1 90.75 229 ASP B C 1
ATOM 3663 O O . ASP B 1 229 ? 9.711 4.77 -11.023 1 90.75 229 ASP B O 1
ATOM 3667 N N . ARG B 1 230 ? 11.75 5.719 -11.195 1 87.06 230 ARG B N 1
ATOM 3668 C CA . ARG B 1 230 ? 11.859 5.527 -12.641 1 87.06 230 ARG B CA 1
ATOM 3669 C C . ARG B 1 230 ? 11.844 4.043 -12.992 1 87.06 230 ARG B C 1
ATOM 3671 O O . ARG B 1 230 ? 11.438 3.668 -14.094 1 87.06 230 ARG B O 1
ATOM 3678 N N . GLU B 1 231 ? 12.227 3.242 -12.062 1 88.56 231 GLU B N 1
ATOM 3679 C CA . GLU B 1 231 ? 12.266 1.804 -12.297 1 88.56 231 GLU B CA 1
ATOM 3680 C C . GLU B 1 231 ? 10.961 1.138 -11.883 1 88.56 231 GLU B C 1
ATOM 3682 O O . GLU B 1 231 ? 10.789 -0.073 -12.047 1 88.56 231 GLU B O 1
ATOM 3687 N N . GLY B 1 232 ? 10.039 1.873 -11.344 1 90.44 232 GLY B N 1
ATOM 3688 C CA . GLY B 1 232 ? 8.727 1.361 -10.969 1 90.44 232 GLY B CA 1
ATOM 3689 C C . GLY B 1 232 ? 8.664 0.873 -9.531 1 90.44 232 GLY B C 1
ATOM 3690 O O . GLY B 1 232 ? 7.641 0.345 -9.094 1 90.44 232 GLY B O 1
ATOM 3691 N N . ARG B 1 233 ? 9.703 1.022 -8.797 1 90.5 233 ARG B N 1
ATOM 3692 C CA . ARG B 1 233 ? 9.695 0.598 -7.406 1 90.5 233 ARG B CA 1
ATOM 3693 C C . ARG B 1 233 ? 8.891 1.559 -6.543 1 90.5 233 ARG B C 1
ATOM 3695 O O . ARG B 1 233 ? 8.906 2.771 -6.766 1 90.5 233 ARG B O 1
ATOM 3702 N N . SER B 1 234 ? 8.227 0.984 -5.574 1 95 234 SER B N 1
ATOM 3703 C CA . SER B 1 234 ? 7.426 1.797 -4.66 1 95 234 SER B CA 1
ATOM 3704 C C . SER B 1 234 ? 8.305 2.758 -3.863 1 95 234 SER B C 1
ATOM 3706 O O . SER B 1 234 ? 9.32 2.352 -3.293 1 95 234 SER B O 1
ATOM 3708 N N . VAL B 1 235 ? 7.945 4.012 -3.816 1 95.81 235 VAL B N 1
ATOM 3709 C CA . VAL B 1 235 ? 8.742 5.012 -3.115 1 95.81 235 VAL B CA 1
ATOM 3710 C C . VAL B 1 235 ? 7.988 5.5 -1.879 1 95.81 235 VAL B C 1
ATOM 3712 O O . VAL B 1 235 ? 8.484 5.383 -0.756 1 95.81 235 VAL B O 1
ATOM 3715 N N . GLN B 1 236 ? 6.785 6.02 -2.125 1 96.88 236 GLN B N 1
ATOM 3716 C CA . GLN B 1 236 ? 5.977 6.613 -1.064 1 96.88 236 GLN B CA 1
ATOM 3717 C C . GLN B 1 236 ? 4.488 6.383 -1.313 1 96.88 236 GLN B C 1
ATOM 3719 O O . GLN B 1 236 ? 4.07 6.168 -2.453 1 96.88 236 GLN B O 1
ATOM 3724 N N . ALA B 1 237 ? 3.73 6.359 -0.263 1 97.94 237 ALA B N 1
ATOM 3725 C CA . ALA B 1 237 ? 2.275 6.258 -0.351 1 97.94 237 ALA B CA 1
ATOM 3726 C C . ALA B 1 237 ? 1.606 6.914 0.853 1 97.94 237 ALA B C 1
ATOM 3728 O O . ALA B 1 237 ? 2.244 7.125 1.888 1 97.94 237 ALA B O 1
ATOM 3729 N N . ASP B 1 238 ? 0.352 7.32 0.609 1 98.5 238 ASP B N 1
ATOM 3730 C CA . ASP B 1 238 ? -0.507 7.684 1.73 1 98.5 238 ASP B CA 1
ATOM 3731 C C . ASP B 1 238 ? -1.296 6.477 2.234 1 98.5 238 ASP B C 1
ATOM 3733 O O . ASP B 1 238 ? -2.006 5.828 1.464 1 98.5 238 ASP B O 1
ATOM 3737 N N . MET B 1 239 ? -1.1 6.219 3.518 1 98.69 239 MET B N 1
ATOM 3738 C CA . MET B 1 239 ? -1.728 5.031 4.094 1 98.69 239 MET B CA 1
ATOM 3739 C C . MET B 1 239 ? -2.777 5.422 5.125 1 98.69 239 MET B C 1
ATOM 3741 O O . MET B 1 239 ? -2.535 6.289 5.969 1 98.69 239 MET B O 1
ATOM 3745 N N . LEU B 1 240 ? -3.967 4.824 4.98 1 98.56 240 LEU B N 1
ATOM 3746 C CA . LEU B 1 240 ? -5.066 5.02 5.922 1 98.56 240 LEU B CA 1
ATOM 3747 C C . LEU B 1 240 ? -5.109 3.896 6.949 1 98.56 240 LEU B C 1
ATOM 3749 O O . LEU B 1 240 ? -5.199 2.721 6.59 1 98.56 240 LEU B O 1
ATOM 3753 N N . PHE B 1 241 ? -4.984 4.277 8.203 1 98.5 241 PHE B N 1
ATOM 3754 C CA . PHE B 1 241 ? -5.074 3.334 9.312 1 98.5 241 PHE B CA 1
ATOM 3755 C C . PHE B 1 241 ? -6.352 3.557 10.109 1 98.5 241 PHE B C 1
ATOM 3757 O O . PHE B 1 241 ? -6.734 4.699 10.375 1 98.5 241 PHE B O 1
ATOM 3764 N N . ALA B 1 242 ? -7.012 2.461 10.461 1 97.69 242 ALA B N 1
ATOM 3765 C CA . ALA B 1 242 ? -8.25 2.537 11.234 1 97.69 242 ALA B CA 1
ATOM 3766 C C . ALA B 1 242 ? -8.062 1.931 12.617 1 97.69 242 ALA B C 1
ATOM 3768 O O . ALA B 1 242 ? -7.43 0.883 12.766 1 97.69 242 ALA B O 1
ATOM 3769 N N . ASN B 1 243 ? -8.594 2.654 13.602 1 97.62 243 ASN B N 1
ATOM 3770 C CA . ASN B 1 243 ? -8.578 2.17 14.977 1 97.62 243 ASN B CA 1
ATOM 3771 C C . ASN B 1 243 ? -9.469 0.946 15.156 1 97.62 243 ASN B C 1
ATOM 3773 O O . ASN B 1 243 ? -10.672 1.013 14.906 1 97.62 243 ASN B O 1
ATOM 3777 N N . ARG B 1 244 ? -8.875 -0.127 15.578 1 94.31 244 ARG B N 1
ATOM 3778 C CA . ARG B 1 244 ? -9.578 -1.401 15.703 1 94.31 244 ARG B CA 1
ATOM 3779 C C . ARG B 1 244 ? -10.719 -1.307 16.703 1 94.31 244 ARG B C 1
ATOM 3781 O O . ARG B 1 244 ? -11.719 -2.008 16.578 1 94.31 244 ARG B O 1
ATOM 3788 N N . ARG B 1 245 ? -10.578 -0.513 17.641 1 91.12 245 ARG B N 1
ATOM 3789 C CA . ARG B 1 245 ? -11.531 -0.438 18.75 1 91.12 245 ARG B CA 1
ATOM 3790 C C . ARG B 1 245 ? -12.609 0.608 18.469 1 91.12 245 ARG B C 1
ATOM 3792 O O . ARG B 1 245 ? -13.586 0.711 19.219 1 91.12 245 ARG B O 1
ATOM 3799 N N . ARG B 1 246 ? -12.422 1.448 17.5 1 83.81 246 ARG B N 1
ATOM 3800 C CA . ARG B 1 246 ? -13.352 2.543 17.219 1 83.81 246 ARG B CA 1
ATOM 3801 C C . ARG B 1 246 ? -13.945 2.422 15.82 1 83.81 246 ARG B C 1
ATOM 3803 O O . ARG B 1 246 ? -14.328 3.424 15.219 1 83.81 246 ARG B O 1
ATOM 3810 N N . ARG B 1 247 ? -13.859 1.242 15.359 1 65.62 247 ARG B N 1
ATOM 3811 C CA . ARG B 1 247 ? -14.344 1.059 13.992 1 65.62 247 ARG B CA 1
ATOM 3812 C C . ARG B 1 247 ? -15.789 1.535 13.852 1 65.62 247 ARG B C 1
ATOM 3814 O O . ARG B 1 247 ? -16.641 1.2 14.68 1 65.62 247 ARG B O 1
ATOM 3821 N N . SER B 1 248 ? -15.844 2.75 13.398 1 55.25 248 SER B N 1
ATOM 3822 C CA . SER B 1 248 ? -17.188 3.24 13.117 1 55.25 248 SER B CA 1
ATOM 3823 C C . SER B 1 248 ? -17.922 2.332 12.133 1 55.25 248 SER B C 1
ATOM 3825 O O . SER B 1 248 ? -17.281 1.658 11.32 1 55.25 248 SER B O 1
ATOM 3827 N N . VAL B 1 249 ? -19.047 1.866 12.562 1 44.12 249 VAL B N 1
ATOM 3828 C CA . VAL B 1 249 ? -19.984 1.234 11.648 1 44.12 249 VAL B CA 1
ATOM 3829 C C . VAL B 1 249 ? -20 1.993 10.32 1 44.12 249 VAL B C 1
ATOM 3831 O O . VAL B 1 249 ? -20.422 3.152 10.266 1 44.12 249 VAL B O 1
ATOM 3834 N N . THR B 1 250 ? -18.891 2.035 9.609 1 41.78 250 THR B N 1
ATOM 3835 C CA . THR B 1 250 ? -19.141 2.607 8.297 1 41.78 250 THR B CA 1
ATOM 3836 C C . THR B 1 250 ? -20.531 2.256 7.797 1 41.78 250 THR B C 1
ATOM 3838 O O . THR B 1 250 ? -20.984 1.113 7.93 1 41.78 250 THR B O 1
ATOM 3841 N N . ALA B 1 251 ? -21.484 3.156 7.773 1 37 251 ALA B N 1
ATOM 3842 C CA . ALA B 1 251 ? -22.828 3 7.227 1 37 251 ALA B CA 1
ATOM 3843 C C . ALA B 1 251 ? -22.797 2.223 5.914 1 37 251 ALA B C 1
ATOM 3845 O O . ALA B 1 251 ? -21.953 2.475 5.055 1 37 251 ALA B O 1
ATOM 3846 N N . ALA B 1 252 ? -23.281 0.978 5.883 1 37.91 252 ALA B N 1
ATOM 3847 C CA . ALA B 1 252 ? -23.625 0.345 4.609 1 37.91 252 ALA B CA 1
ATOM 3848 C C . ALA B 1 252 ? -24.047 1.384 3.578 1 37.91 252 ALA B C 1
ATOM 3850 O O . ALA B 1 252 ? -24.734 2.35 3.912 1 37.91 252 ALA B O 1
ATOM 3851 N N . PRO B 1 253 ? -23.312 1.487 2.492 1 37.09 253 PRO B N 1
ATOM 3852 C CA . PRO B 1 253 ? -23.922 2.445 1.567 1 37.09 253 PRO B CA 1
ATOM 3853 C C . PRO B 1 253 ? -25.438 2.35 1.536 1 37.09 253 PRO B C 1
ATOM 3855 O O . PRO B 1 253 ? -26 1.276 1.773 1 37.09 253 PRO B O 1
ATOM 3858 N N . SER B 1 254 ? -26.094 3.389 1.844 1 32.56 254 SER B N 1
ATOM 3859 C CA . SER B 1 254 ? -27.531 3.443 1.672 1 32.56 254 SER B CA 1
ATOM 3860 C C . SER B 1 254 ? -27.969 2.781 0.365 1 32.56 254 SER B C 1
ATOM 3862 O O . SER B 1 254 ? -27.359 3.018 -0.683 1 32.56 254 SER B O 1
ATOM 3864 N N . PRO B 1 255 ? -28.625 1.661 0.458 1 32.41 255 PRO B N 1
ATOM 3865 C CA . PRO B 1 255 ? -29.188 1.138 -0.794 1 32.41 255 PRO B CA 1
ATOM 3866 C C . PRO B 1 255 ? -29.641 2.242 -1.743 1 32.41 255 PRO B C 1
ATOM 3868 O O . PRO B 1 255 ? -30.078 3.309 -1.293 1 32.41 255 PRO B O 1
ATOM 3871 N N . ALA B 1 256 ? -29.094 2.299 -2.918 1 34.78 256 ALA B N 1
ATOM 3872 C CA . ALA B 1 256 ? -29.688 3.164 -3.936 1 34.78 256 ALA B CA 1
ATOM 3873 C C . ALA B 1 256 ? -31.203 3.166 -3.832 1 34.78 256 ALA B C 1
ATOM 3875 O O . ALA B 1 256 ? -31.828 2.107 -3.863 1 34.78 256 ALA B O 1
ATOM 3876 N N . GLY B 1 257 ? -31.812 4.082 -3.131 1 30.53 257 GLY B N 1
ATOM 3877 C CA . GLY B 1 257 ? -33.25 4.301 -3.162 1 30.53 257 GLY B CA 1
ATOM 3878 C C . GLY B 1 257 ? -33.844 4.188 -4.555 1 30.53 257 GLY B C 1
ATOM 3879 O O . GLY B 1 257 ? -33.438 4.902 -5.469 1 30.53 257 GLY B O 1
ATOM 3880 N N . ILE B 1 258 ? -34.281 2.951 -4.973 1 33.91 258 ILE B N 1
ATOM 3881 C CA . ILE B 1 258 ? -35.188 2.791 -6.098 1 33.91 258 ILE B CA 1
ATOM 3882 C C . ILE B 1 258 ? -36.281 3.846 -6.02 1 33.91 258 ILE B C 1
ATOM 3884 O O . ILE B 1 258 ? -37.094 3.855 -5.078 1 33.91 258 ILE B O 1
ATOM 3888 N N . GLY B 1 259 ? -35.969 5.062 -6.566 1 31.02 259 GLY B N 1
ATOM 3889 C CA . GLY B 1 259 ? -36.969 6.086 -6.742 1 31.02 259 GLY B CA 1
ATOM 3890 C C . GLY B 1 259 ? -38.281 5.547 -7.312 1 31.02 259 GLY B C 1
ATOM 3891 O O . GLY B 1 259 ? -38.281 4.531 -8.008 1 31.02 259 GLY B O 1
ATOM 3892 N N . PRO B 1 260 ? -39.406 5.805 -6.727 1 36.53 260 PRO B N 1
ATOM 3893 C CA . PRO B 1 260 ? -40.812 5.422 -6.949 1 36.53 260 PRO B CA 1
ATOM 3894 C C . PRO B 1 260 ? -41.25 5.621 -8.398 1 36.53 260 PRO B C 1
ATOM 3896 O O . PRO B 1 260 ? -42.438 5.512 -8.703 1 36.53 260 PRO B O 1
ATOM 3899 N N . ASP B 1 261 ? -40.406 5.875 -9.406 1 30.69 261 ASP B N 1
ATOM 3900 C CA . ASP B 1 261 ? -41.125 6.398 -10.578 1 30.69 261 ASP B CA 1
ATOM 3901 C C . ASP B 1 261 ? -42 5.324 -11.227 1 30.69 261 ASP B C 1
ATOM 3903 O O . ASP B 1 261 ? -41.562 4.656 -12.172 1 30.69 261 ASP B O 1
ATOM 3907 N N . ALA B 1 262 ? -42.5 4.312 -10.461 1 29.05 262 ALA B N 1
ATOM 3908 C CA . ALA B 1 262 ? -43.469 3.494 -11.211 1 29.05 262 ALA B CA 1
ATOM 3909 C C . ALA B 1 262 ? -44.656 4.32 -11.648 1 29.05 262 ALA B C 1
ATOM 3911 O O . ALA B 1 262 ? -45.25 5.035 -10.836 1 29.05 262 ALA B O 1
ATOM 3912 N N . PRO B 1 263 ? -44.781 4.66 -12.922 1 29.84 263 PRO B N 1
ATOM 3913 C CA . PRO B 1 263 ? -46.031 5.262 -13.367 1 29.84 263 PRO B CA 1
ATOM 3914 C C . PRO B 1 263 ? -47.25 4.508 -12.859 1 29.84 263 PRO B C 1
ATOM 3916 O O . PRO B 1 263 ? -47.188 3.303 -12.609 1 29.84 263 PRO B O 1
ATOM 3919 N N . GLY B 1 264 ? -48.094 5.074 -11.977 1 24.95 264 GLY B N 1
ATOM 3920 C CA . GLY B 1 264 ? -49.5 4.793 -12.016 1 24.95 264 GLY B CA 1
ATOM 3921 C C . GLY B 1 264 ? -50.156 5.09 -13.367 1 24.95 264 GLY B C 1
ATOM 3922 O O . GLY B 1 264 ? -49.625 5.898 -14.133 1 24.95 264 GLY B O 1
#

pLDDT: mean 89.39, std 18.68, range [19.2, 98.94]

InterPro domains:
  IPR006342 Methyltransferase FkbM [PF05050] (52-219)
  IPR006342 Methyltransferase FkbM [TIGR01444] (50-194)
  IPR029063 S-adenosyl-L-methionine-dependent methyltransferase superfamily [G3DSA:3.40.50.150] (37-196)
  IPR029063 S-adenosyl-L-methionine-dependent methyltransferase superfamily [SSF53335] (44-220)
  IPR053188 FkbM Methyltransferase [PTHR36973] (46-246)

Organism: Rhodospirillum centenum (strain ATCC 51521 / SW) (NCBI:txid414684)

Sequence (528 aa):
MRSGVTGLPGRAAKLLRLLSRPGYRRGLAVGVAAAVEHEAAIRALPVGMLIDVGANVGQFSLLVRTLHPAARIVAFEPLAEPAARYGRLFADAPGVDLHRHALGSAEGNATIHLSRRLDSSSLLPISPVQEQTFAGTGEVGVRTVPVRRLDAVLSPASLTGQVLLKLDVQGFELEVIRGFSVGLAAVEHVYAEVSFLPLYEGQPLAPAIIADLHARGFDLAGVYNLSTDREGRSVQADMLFANRRRRSVTAAPSPAGIGPDAPGMRSGVTGLPGRAAKLLRLLSRPGYRRGLAVGVAAAVEHEAAIRALPVGMLIDVGANVGQFSLLVRTLHPAARIVAFEPLAEPAARYGRLFADAPGVDLHRHALGSAEGNATIHLSRRLDSSSLLPISPVQEQTFAGTGEVGVRTVPVRRLDAVLSPASLTGQVLLKLDVQGFELEVIRGFSVGLAAVEHVYAEVSFLPLYEGQPLAPAIIADLHARGFDLAGVYNLSTDREGRSVQADMLFANRRRRSVTAAPSPAGIGPDAPG

Solvent-accessible surface area (backbone atoms only — not comparable to full-atom values): 27918 Å² total; per-residue (Å²): 135,81,80,72,67,70,76,55,62,54,72,64,56,48,50,51,55,42,63,70,38,72,55,32,41,57,33,46,75,74,74,36,64,44,42,63,88,49,41,42,77,47,68,80,48,76,51,31,18,37,40,33,39,49,30,46,54,30,28,56,58,46,38,48,42,54,76,28,72,83,29,35,35,43,31,23,22,47,52,65,68,37,34,52,47,24,48,63,75,45,68,86,45,79,58,59,46,79,42,73,29,38,63,18,61,52,73,49,75,43,58,32,32,33,24,67,34,82,90,56,35,14,70,36,54,75,27,72,53,28,31,73,68,40,74,67,41,45,76,72,49,71,44,79,35,47,26,34,27,47,45,78,74,44,50,62,85,72,63,47,73,41,24,34,40,35,36,49,41,58,49,43,51,60,40,32,51,62,13,22,66,75,37,48,77,68,36,32,30,40,40,31,60,38,27,59,50,64,41,21,54,88,33,69,38,35,41,57,48,53,50,53,40,39,74,70,44,28,35,62,60,39,63,39,76,70,37,50,45,97,70,52,37,47,34,35,30,36,35,35,27,35,20,68,88,51,63,64,79,68,70,68,75,71,69,78,74,79,71,73,81,63,83,126,135,81,82,74,67,70,75,56,63,52,74,62,55,49,50,51,56,42,62,68,38,70,55,33,39,57,32,46,75,74,74,35,63,44,43,63,88,49,41,41,76,47,70,82,50,76,51,30,20,38,40,33,38,50,30,46,55,30,28,56,57,46,37,47,43,54,77,28,71,82,29,36,34,43,31,23,22,47,51,66,69,38,34,53,47,24,47,62,75,44,68,86,43,79,58,59,43,80,41,74,30,38,62,19,60,52,73,49,74,42,59,32,32,33,23,68,32,83,91,57,34,15,71,36,53,74,25,73,53,30,31,74,68,39,74,68,40,44,74,74,50,72,44,80,36,46,25,34,26,47,46,78,74,44,50,62,86,71,62,48,73,39,22,34,39,36,35,49,43,58,49,44,51,60,40,31,52,61,13,22,64,76,35,47,77,68,36,32,30,39,41,31,60,40,26,59,51,63,41,21,52,88,32,70,37,36,41,56,48,52,50,52,40,40,76,70,42,30,36,61,61,39,62,40,78,71,36,53,45,96,71,52,37,47,33,35,31,35,34,33,26,35,21,69,88,52,62,63,78,70,72,68,76,70,71,79,74,80,70,74,81,63,81,126

Secondary structure (DSSP, 8-state):
-----TTS--HHHHHHHHHHSHHHHHHHHTT----GGGHHHHTTS-EEEEEEES-TTSHHHHHHHHH-TT-EEEEE--SHHHHHHHHHHTTT-TTEEEE-SEE-SS-EEEEEEEESSGGG-BSSPBPHHHHHHSTT--EEEEEEEEEE-HHHH--GGG--SEEEEEE-STT-HHHHHHTTTTGGGG-SEEEEEEESS-SBTT---HHHHHHHHHHTTEEEEEEEEEEE-TT--EEEEEEEEEETT-------------------/-----TTS--HHHHHHHHHSSHHHHHHHHTT----GGGHHHHTTS-EEEEEEES-TTSHHHHHHHHH-TT-EEEEE--SHHHHHHHHHHTTT-TTEEEE-SEE-SS-EEEEEEEESSGGG-BSSPBPHHHHHHSTT--EEEEEEEEEE-HHHH--GGG--SEEEEEE-STT-HHHHHHTTTTGGGG-SEEEEEEESS-SBTT---HHHHHHHHHHTTEEEEEEEEEEE-TT--EEEEEEEEEETT-------------------

=== Feature glossary ===
Each block in this record encodes a different view of the same protein. In brief:

Predicted aligned error. PAE(i, j) answers: if I align the predicted and true structures on residue i, how far off (in Å) do I expect residue j to be? A block-diagonal PAE matrix with low values on the blocks and high values off-diagonal is the signature of a multi-domain protein with confidently predicted domains but uncertain inter-domain orientation.

Contact-map, Ramachandran, and PAE plots. Plot images: a contact map (which residues are close in 3D, as an N×N binary image), a Ramachandran scatter (backbone torsion angles, revealing secondary-structure composition at a glance), and — for AlphaFold structures — a PAE heatmap (pairwise prediction confidence).

Backbone torsions (φ/ψ). φ (phi) and ψ (psi) are the two rotatable backbone dihedrals per residue: φ is the C(i-1)–N–Cα–C torsion, ψ is the N–Cα–C–N(i+1) torsion, both in degrees on (−180°, 180°]. α-helical residues cluster near (−60°, −45°); β-strand residues near (−120°, +130°). A Ramachandran plot is simply a scatter of (φ, ψ) for every residue.

Foldseek 3Di. A 3Di character summarizes, for each residue, the relative orientation of the Cα frame of its nearest spatial neighbor. Because it encodes fold topology rather than chemistry, 3Di alignments detect remote structural similarity that sequence alignment misses.

Radius of gyration, Cα contacts, bounding box. Three whole-structure scalars: the radius of gyration (RMS distance of Cα from centroid, in Å), the count of Cα–Cα contacts (pairs closer than 8 Å and separated by more than four residues in sequence — i.e. tertiary, not local, contacts), and the bounding-box dimensions. Together they distinguish compact globular folds from extended fibres or disordered chains.

Sequence. Sequence gives the chain of amino acids in standard one-letter code (A=alanine, C=cysteine, …, Y=tyrosine), read N→C. It is the only feature that is directly encoded by the gene; all structural features are derived from the folded form of this sequence.

mmCIF coordinates. Atomic coordinates in PDBx/mmCIF format — the same representation the Protein Data Bank distributes. Each line of the _atom_site loop places one backbone atom in Cartesian space (units: ångströms, origin: arbitrary).

Secondary structure (3-state, P-SEA). Three-state secondary structure (P-SEA) collapses the eight DSSP classes into helix (a), strand (b), and coil (c). P-SEA assigns these from Cα geometry alone — distances and angles — without requiring backbone oxygens, so it works on any Cα trace.

InterPro / GO / CATH / organism. Functional annotations link the protein to curated databases. InterPro entries identify conserved domains and families by matching the sequence against member-database signatures (Pfam, PROSITE, CDD, …). Gene Ontology (GO) terms describe molecular function, biological process, and cellular component in a controlled vocabulary. CATH places the structure in a hierarchical fold classification (Class/Architecture/Topology/Homologous-superfamily). The organism is the source species.

B-factor. B-factor (Debye–Waller factor) reflects atomic displacement in the crystal lattice. It is an experimental observable (units Å²), not a prediction; low values mean the atom is pinned down, high values mean it moves or is heterogeneous across the crystal.

Rendered structure images. Structure images are PyMOL renders from six orthogonal camera directions. Cartoon representation draws helices as coils and strands as arrows; sticks shows the backbone as bonds; surface shows the solvent-excluded envelope. Rainbow coloring maps sequence position to hue (blue→red, N→C); chain coloring assigns a distinct color per polypeptide.

Solvent-accessible surface area. Solvent-accessible surface area (SASA) is the area in Å² traced out by the centre of a 1.4 Å probe sphere (a water molecule) rolled over the protein's van der Waals surface (Shrake–Rupley / Lee–Richards construction). Buried residues have near-zero SASA; fully exposed residues can exceed 200 Å². The total SASA scales roughly with the number of surface residues.

Secondary structure (8-state, DSSP). The SS8 string is DSSP's per-residue secondary-structure call. α-helix (H) means an i→i+4 H-bond ladder; β-strand (E) means the residue participates in a β-sheet; 3₁₀ (G) and π (I) are tighter and wider helices; T/S are turns/bends; '-' is loop.

pLDDT. For AlphaFold models, the B-factor field carries pLDDT — the model's own estimate of local accuracy on a 0–100 scale. Regions with pLDDT<50 should be treated as essentially unmodeled; they often correspond to intrinsically disordered segments.

Nearest PDB structures. Nearest PDB neighbors are the top structural matches found by Foldseek when searching this structure against the entire Protein Data Bank. Each hit reports a TM-score (0 to 1; >0.5 almost always implies the same fold) and an E-value. These are *structural* homologs — they may share no detectable sequence similarity.